Protein AF-A0A812UIZ8-F1 (afdb_monomer)

Radius of gyration: 43.02 Å; Cα contacts (8 Å, |Δi|>4): 1194; chains: 1; bounding box: 115×53×153 Å

Structure (mmCIF, N/CA/C/O backbone):
data_AF-A0A812UIZ8-F1
#
_entry.id   AF-A0A812UIZ8-F1
#
loop_
_atom_site.group_PDB
_atom_site.id
_atom_site.type_symbol
_atom_site.label_atom_id
_atom_site.label_alt_id
_atom_site.label_comp_id
_atom_site.label_asym_id
_atom_site.label_entity_id
_atom_site.label_seq_id
_atom_site.pdbx_PDB_ins_code
_atom_site.Cartn_x
_atom_site.Cartn_y
_atom_site.Cartn_z
_atom_site.occupancy
_atom_site.B_iso_or_equiv
_atom_site.auth_seq_id
_atom_site.auth_comp_id
_atom_site.auth_asym_id
_atom_site.auth_atom_id
_atom_site.pdbx_PDB_model_num
ATOM 1 N N . MET A 1 1 ? -24.749 9.690 27.447 1.00 68.75 1 MET A N 1
ATOM 2 C CA . MET A 1 1 ? -25.033 9.365 28.867 1.00 68.75 1 MET A CA 1
ATOM 3 C C . MET A 1 1 ? -24.767 7.888 29.144 1.00 68.75 1 MET A C 1
ATOM 5 O O . MET A 1 1 ? -25.123 7.047 28.323 1.00 68.75 1 MET A O 1
ATOM 9 N N . ASP A 1 2 ? -24.099 7.581 30.258 1.00 74.12 2 ASP A N 1
ATOM 10 C CA . ASP A 1 2 ? -23.746 6.209 30.655 1.00 74.12 2 ASP A CA 1
ATOM 11 C C . ASP A 1 2 ? -24.973 5.437 31.178 1.00 74.12 2 ASP A C 1
ATOM 13 O O . ASP A 1 2 ? -25.855 6.011 31.816 1.00 74.12 2 ASP A O 1
ATOM 17 N N . GLN A 1 3 ? -25.020 4.134 30.909 1.00 79.31 3 GLN A N 1
ATOM 18 C CA . GLN A 1 3 ? -26.090 3.231 31.319 1.00 79.31 3 GLN A CA 1
ATOM 19 C C . GLN A 1 3 ? -26.224 3.143 32.844 1.00 79.31 3 GLN A C 1
ATOM 21 O O . GLN A 1 3 ? -27.342 3.130 33.352 1.00 79.31 3 GLN A O 1
ATOM 26 N N . ARG A 1 4 ? -25.111 3.196 33.588 1.00 82.69 4 ARG A N 1
ATOM 27 C CA . ARG A 1 4 ? -25.159 3.219 35.058 1.00 82.69 4 ARG A CA 1
ATOM 28 C C . ARG A 1 4 ? -25.933 4.432 35.588 1.00 82.69 4 ARG A C 1
ATOM 30 O O . ARG A 1 4 ? -26.763 4.288 36.477 1.00 82.69 4 ARG A O 1
ATOM 37 N N . LYS A 1 5 ? -25.706 5.616 35.006 1.00 80.88 5 LYS A N 1
ATOM 38 C CA . LYS A 1 5 ? -26.425 6.842 35.393 1.00 80.88 5 LYS A CA 1
ATOM 39 C C . LYS A 1 5 ? -27.923 6.751 35.082 1.00 80.88 5 LYS A C 1
ATOM 41 O O . LYS A 1 5 ? -28.734 7.223 35.870 1.00 80.88 5 LYS A O 1
ATOM 46 N N . LEU A 1 6 ? -28.294 6.134 33.957 1.00 87.31 6 LEU A N 1
ATOM 47 C CA . LEU A 1 6 ? -29.698 5.886 33.610 1.00 87.31 6 LEU A CA 1
ATOM 48 C C . LEU A 1 6 ? -30.380 4.985 34.653 1.00 87.31 6 LEU A C 1
ATOM 50 O O . LEU A 1 6 ? -31.468 5.301 35.130 1.00 87.31 6 LEU A O 1
ATOM 54 N N . GLU A 1 7 ? -29.725 3.890 35.041 1.00 89.25 7 GLU A N 1
ATOM 55 C CA . GLU A 1 7 ? -30.234 2.964 36.060 1.00 89.25 7 GLU A CA 1
ATOM 56 C C . GLU A 1 7 ? -30.408 3.650 37.424 1.00 89.25 7 GLU A C 1
ATOM 58 O O . GLU A 1 7 ? -31.425 3.453 38.093 1.00 89.25 7 GLU A O 1
ATOM 63 N N . GLU A 1 8 ? -29.458 4.503 37.817 1.00 90.00 8 GLU A N 1
ATOM 64 C CA . GLU A 1 8 ? -29.540 5.301 39.044 1.00 90.00 8 GLU A CA 1
ATOM 65 C C . GLU A 1 8 ? -30.740 6.258 39.026 1.00 90.00 8 GLU A C 1
ATOM 67 O O . GLU A 1 8 ? -31.515 6.288 39.981 1.00 90.00 8 GLU A O 1
ATOM 72 N N . VAL A 1 9 ? -30.949 6.992 37.930 1.00 91.62 9 VAL A N 1
ATOM 73 C CA . VAL A 1 9 ? -32.068 7.942 37.793 1.00 91.62 9 VAL A CA 1
ATOM 74 C C . VAL A 1 9 ? -33.413 7.223 37.774 1.00 91.62 9 VAL A C 1
ATOM 76 O O . VAL A 1 9 ? -34.357 7.665 38.426 1.00 91.62 9 VAL A O 1
ATOM 79 N N . HIS A 1 10 ? -33.507 6.082 37.091 1.00 91.88 10 HIS A N 1
ATOM 80 C CA . HIS A 1 10 ? -34.715 5.256 37.101 1.00 91.88 10 HIS A CA 1
ATOM 81 C C . HIS A 1 10 ? -35.035 4.717 38.494 1.00 91.88 10 HIS A C 1
ATOM 83 O O . HIS A 1 10 ? -36.202 4.679 38.889 1.00 91.88 10 HIS A O 1
ATOM 89 N N . LYS A 1 11 ? -34.008 4.337 39.259 1.00 93.81 11 LYS A N 1
ATOM 90 C CA . LYS A 1 11 ? -34.182 3.923 40.649 1.00 93.81 11 LYS A CA 1
ATOM 91 C C . LYS A 1 11 ? -34.686 5.080 41.512 1.00 93.81 11 LYS A C 1
ATOM 93 O O . LYS A 1 11 ? -35.667 4.904 42.225 1.00 93.81 11 LYS A O 1
ATOM 98 N N . VAL A 1 12 ? -34.084 6.266 41.395 1.00 93.44 12 VAL A N 1
ATOM 99 C CA . VAL A 1 12 ? -34.540 7.470 42.114 1.00 93.44 12 VAL A CA 1
ATOM 100 C C . VAL A 1 12 ? -35.984 7.817 41.740 1.00 93.44 12 VAL A C 1
ATOM 102 O O . VAL A 1 12 ? -36.784 8.116 42.621 1.00 93.44 12 VAL A O 1
ATOM 105 N N . HIS A 1 13 ? -36.349 7.717 40.460 1.00 95.69 13 HIS A N 1
ATOM 106 C CA . HIS A 1 13 ? -37.724 7.895 39.993 1.00 95.69 13 HIS A CA 1
ATOM 107 C C . HIS A 1 13 ? -38.703 6.927 40.668 1.00 95.69 13 HIS A C 1
ATOM 109 O O . HIS A 1 13 ? -39.699 7.374 41.241 1.00 95.69 13 HIS A O 1
ATOM 115 N N . ALA A 1 14 ? -38.397 5.627 40.670 1.00 93.88 14 ALA A N 1
ATOM 116 C CA . ALA A 1 14 ? -39.234 4.618 41.315 1.00 93.88 14 ALA A CA 1
ATOM 117 C C . ALA A 1 14 ? -39.352 4.838 42.836 1.00 93.88 14 ALA A C 1
ATOM 119 O O . ALA A 1 14 ? -40.447 4.734 43.394 1.00 93.88 14 ALA A O 1
ATOM 120 N N . ASP A 1 15 ? -38.245 5.187 43.497 1.00 93.94 15 ASP A N 1
ATOM 121 C CA . ASP A 1 15 ? -38.204 5.448 44.937 1.00 93.94 15 ASP A CA 1
ATOM 122 C C . ASP A 1 15 ? -39.035 6.692 45.308 1.00 93.94 15 ASP A C 1
ATOM 124 O O . AS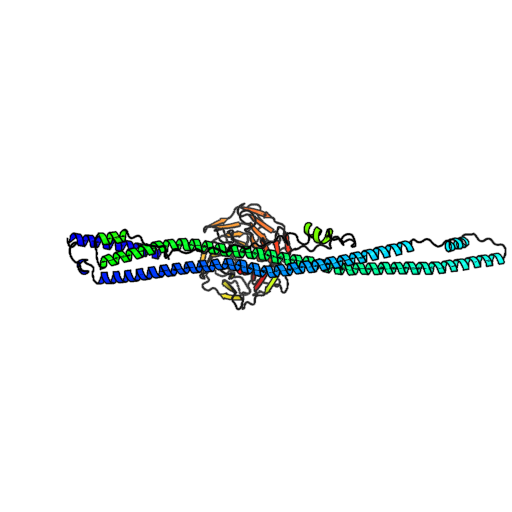P A 1 15 ? -39.784 6.665 46.289 1.00 93.94 15 ASP A O 1
ATOM 128 N N . MET A 1 16 ? -38.965 7.770 44.515 1.00 94.00 16 MET A N 1
ATOM 129 C CA . MET A 1 16 ? -39.765 8.982 44.744 1.00 94.00 16 MET A CA 1
ATOM 130 C C . MET A 1 16 ? -41.259 8.750 44.510 1.00 94.00 16 MET A C 1
ATOM 132 O O . MET A 1 16 ? -42.080 9.223 45.299 1.00 94.00 16 MET A O 1
ATOM 136 N N . GLU A 1 17 ? -41.624 7.991 43.476 1.00 93.75 17 GLU A N 1
ATOM 137 C CA . GLU A 1 17 ? -43.017 7.614 43.233 1.00 93.75 17 GLU A CA 1
ATOM 138 C C . GLU A 1 17 ? -43.579 6.774 44.394 1.00 93.75 17 GLU A C 1
ATOM 140 O O . GLU A 1 17 ? -44.680 7.037 44.893 1.00 93.75 17 GLU A O 1
ATOM 145 N N . ALA A 1 18 ? -42.822 5.772 44.853 1.00 93.44 18 ALA A N 1
ATOM 146 C CA . ALA A 1 18 ? -43.217 4.922 45.972 1.00 93.44 18 ALA A CA 1
ATOM 147 C C . ALA A 1 18 ? -43.374 5.729 47.269 1.00 93.44 18 ALA A C 1
ATOM 149 O O . ALA A 1 18 ? -44.364 5.557 47.986 1.00 93.44 18 ALA A O 1
ATOM 150 N N . LEU A 1 19 ? -42.444 6.650 47.540 1.00 90.38 19 LEU A N 1
ATOM 151 C CA . LEU A 1 19 ? -42.504 7.539 48.698 1.00 90.38 19 LEU A CA 1
ATOM 152 C C . LEU A 1 19 ? -43.742 8.448 48.655 1.00 90.38 19 LEU A C 1
ATOM 154 O O . LEU A 1 19 ? -44.441 8.567 49.664 1.00 90.38 19 LEU A O 1
ATOM 158 N N . ALA A 1 20 ? -44.048 9.049 47.499 1.00 88.25 20 ALA A N 1
ATOM 159 C CA . ALA A 1 20 ? -45.230 9.893 47.317 1.00 88.25 20 ALA A CA 1
ATOM 160 C C . ALA A 1 20 ? -46.530 9.126 47.599 1.00 88.25 20 ALA A C 1
ATOM 162 O O . ALA A 1 20 ? -47.374 9.597 48.363 1.00 88.25 20 ALA A O 1
ATOM 163 N N . LYS A 1 21 ? -46.661 7.907 47.063 1.00 90.62 21 LYS A N 1
ATOM 164 C CA . LYS A 1 21 ? -47.808 7.023 47.325 1.00 90.62 21 LYS A CA 1
ATOM 165 C C . LYS A 1 21 ? -47.918 6.627 48.794 1.00 90.62 21 LYS A C 1
ATOM 167 O O . LYS A 1 21 ? -49.003 6.697 49.366 1.00 90.62 21 LYS A O 1
ATOM 172 N N . GLN A 1 22 ? -46.809 6.226 49.416 1.00 90.50 22 GLN A N 1
ATOM 173 C CA . GLN A 1 22 ? -46.802 5.829 50.823 1.00 90.50 22 GLN A CA 1
ATOM 174 C C . GLN A 1 22 ? -47.273 6.980 51.719 1.00 90.50 22 GLN A C 1
ATOM 176 O O . GLN A 1 22 ? -48.135 6.789 52.578 1.00 90.50 22 GLN A O 1
ATOM 181 N N . LYS A 1 23 ? -46.731 8.185 51.507 1.00 86.81 23 LYS A N 1
ATOM 182 C CA . LYS A 1 23 ? -47.084 9.361 52.307 1.00 86.81 23 LYS A CA 1
ATOM 183 C C . LYS A 1 23 ? -48.525 9.803 52.102 1.00 86.81 23 LYS A C 1
ATOM 185 O O . LYS A 1 23 ? -49.172 10.218 53.062 1.00 86.81 23 LYS A O 1
ATOM 190 N N . LEU A 1 24 ? -49.053 9.636 50.895 1.00 85.19 24 LEU A N 1
ATOM 191 C CA . LEU A 1 24 ? -50.458 9.884 50.617 1.00 85.19 24 LEU A CA 1
ATOM 192 C C . LEU A 1 24 ? -51.382 8.938 51.406 1.00 85.19 24 LEU A C 1
ATOM 194 O O . LEU A 1 24 ? -52.308 9.405 52.064 1.00 85.19 24 LEU A O 1
ATOM 198 N N . VAL A 1 25 ? -51.080 7.635 51.443 1.00 86.62 25 VAL A N 1
ATOM 199 C CA . VAL A 1 25 ? -51.842 6.656 52.246 1.00 86.62 25 VAL A CA 1
ATOM 200 C C . VAL A 1 25 ? -51.757 6.968 53.746 1.00 86.62 25 VAL A C 1
ATOM 202 O O . VAL A 1 25 ? -52.754 6.870 54.465 1.00 86.62 25 VAL A O 1
ATOM 205 N N . GLU A 1 26 ? -50.583 7.382 54.240 1.00 83.69 26 GLU A N 1
ATOM 206 C CA . GLU A 1 26 ? -50.413 7.813 55.635 1.00 83.69 26 GLU A CA 1
ATOM 207 C C . GLU A 1 26 ? -51.317 9.012 55.975 1.00 83.69 26 GLU A C 1
ATOM 209 O O . GLU A 1 26 ? -51.926 9.023 57.048 1.00 83.69 26 GLU A O 1
ATOM 214 N N . LEU A 1 27 ? -51.460 9.986 55.071 1.00 77.81 27 LEU A N 1
ATOM 215 C CA . LEU A 1 27 ? -52.354 11.137 55.246 1.00 77.81 27 LEU A CA 1
ATOM 216 C C . LEU A 1 27 ? -53.835 10.749 55.236 1.00 77.81 27 LEU A C 1
ATOM 218 O O . LEU A 1 27 ? -54.600 11.202 56.093 1.00 77.81 27 LEU A O 1
ATOM 222 N N . GLU A 1 28 ? -54.235 9.886 54.303 1.00 78.31 28 GLU A N 1
ATOM 223 C CA . GLU A 1 28 ? -55.606 9.379 54.204 1.00 78.31 28 GLU A CA 1
ATOM 224 C C . GLU A 1 28 ? -56.004 8.590 55.458 1.00 78.31 28 GLU A C 1
ATOM 226 O O . GLU A 1 28 ? -57.090 8.794 56.002 1.00 78.31 28 GLU A O 1
ATOM 231 N N . SER A 1 29 ? -55.094 7.768 55.997 1.00 79.88 29 SER A N 1
ATOM 232 C CA . SER A 1 29 ? -55.316 6.996 57.230 1.00 79.88 29 SER A CA 1
ATOM 233 C C . SER A 1 29 ? -55.545 7.867 58.474 1.00 79.88 29 SER A C 1
ATOM 235 O O . SER A 1 29 ? -56.200 7.438 59.425 1.00 79.88 29 SER A O 1
ATOM 237 N N . ARG A 1 30 ? -55.043 9.109 58.460 1.00 77.25 30 ARG A N 1
ATOM 238 C CA . ARG A 1 30 ? -55.230 10.106 59.528 1.00 77.25 30 ARG A CA 1
ATOM 239 C C . ARG A 1 30 ? -56.477 10.971 59.321 1.00 77.25 30 ARG A C 1
ATOM 241 O O . ARG A 1 30 ? -56.766 11.813 60.166 1.00 77.25 30 ARG A O 1
ATOM 248 N N . ASN A 1 31 ? -57.225 10.754 58.234 1.00 67.81 31 ASN A N 1
ATOM 249 C CA . ASN A 1 31 ? -58.427 11.506 57.861 1.00 67.81 31 ASN A CA 1
ATOM 250 C C . ASN A 1 31 ? -58.170 13.022 57.685 1.00 67.81 31 ASN A C 1
ATOM 252 O O . ASN A 1 31 ? -59.045 13.853 57.929 1.00 67.81 31 ASN A O 1
ATOM 256 N N . LEU A 1 32 ? -56.943 13.381 57.287 1.00 63.69 32 LEU A N 1
ATOM 257 C CA . LEU A 1 32 ? -56.459 14.763 57.166 1.00 63.69 32 LEU A CA 1
ATOM 258 C C . LEU A 1 32 ? -56.596 15.340 55.748 1.00 63.69 32 LEU A C 1
ATOM 260 O O . LEU A 1 32 ? -56.246 16.493 55.516 1.00 63.69 32 LEU A O 1
ATOM 264 N N . SER A 1 33 ? -57.147 14.572 54.808 1.00 54.84 33 SER A N 1
ATOM 265 C CA . SER A 1 33 ? -57.220 14.887 53.373 1.00 54.84 33 SER A CA 1
ATOM 266 C C . SER A 1 33 ? -58.013 16.154 53.003 1.00 54.84 33 SER A C 1
ATOM 268 O O . SER A 1 33 ? -57.924 16.598 51.864 1.00 54.84 33 SER A O 1
ATOM 270 N N . ASN A 1 34 ? -58.750 16.760 53.945 1.00 54.25 34 ASN A N 1
ATOM 271 C CA . ASN A 1 34 ? -59.597 17.945 53.730 1.00 54.25 34 ASN A CA 1
ATOM 272 C C . ASN A 1 34 ? -59.145 19.207 54.506 1.00 54.25 34 ASN A C 1
ATOM 274 O O . ASN A 1 34 ? -59.916 20.161 54.615 1.00 54.25 34 ASN A O 1
ATOM 278 N N . TYR A 1 35 ? -57.932 19.226 55.073 1.00 58.91 35 TYR A N 1
ATOM 279 C CA . TYR A 1 35 ? -57.389 20.366 55.832 1.00 58.91 35 TYR A CA 1
ATOM 280 C C . TYR A 1 35 ? -56.291 21.117 55.052 1.00 58.91 35 TYR A C 1
ATOM 282 O O . TYR A 1 35 ? -55.679 20.565 54.144 1.00 58.91 35 TYR A O 1
ATOM 290 N N . ASN A 1 36 ? -56.029 22.384 55.403 1.00 60.31 36 ASN A N 1
ATOM 291 C CA . ASN A 1 36 ? -54.861 23.126 54.904 1.00 60.31 36 ASN A CA 1
ATOM 292 C C . ASN A 1 36 ? -53.604 22.572 55.588 1.00 60.31 36 ASN A C 1
ATOM 294 O O . ASN A 1 36 ? -53.281 22.975 56.705 1.00 60.31 36 ASN A O 1
ATOM 298 N N . LEU A 1 37 ? -52.952 21.614 54.932 1.00 64.75 37 LEU A N 1
ATOM 299 C CA . LEU A 1 37 ? -51.797 20.894 55.460 1.00 64.75 37 LEU A CA 1
ATOM 300 C C . LEU A 1 37 ? -50.503 21.682 55.222 1.00 64.75 37 LEU A C 1
ATOM 302 O O . LEU A 1 37 ? -50.284 22.264 54.160 1.00 64.75 37 LEU A O 1
ATOM 306 N N . THR A 1 38 ? -49.642 21.687 56.229 1.00 64.19 38 THR A N 1
ATOM 307 C CA . THR A 1 38 ? -48.277 22.217 56.196 1.00 64.19 38 THR A CA 1
ATOM 308 C C . THR A 1 38 ? -47.266 21.084 55.985 1.00 64.19 38 THR A C 1
ATOM 310 O O . THR A 1 38 ? -47.603 19.907 56.095 1.00 64.19 38 THR A O 1
ATOM 313 N N . GLN A 1 39 ? -45.996 21.406 55.708 1.00 61.53 39 GLN A N 1
ATOM 314 C CA . GLN A 1 39 ? -44.940 20.389 55.541 1.00 61.53 39 GLN A CA 1
ATOM 315 C C . GLN A 1 39 ? -44.777 19.459 56.758 1.00 61.53 39 GLN A C 1
ATOM 317 O O . GLN A 1 39 ? -44.401 18.298 56.587 1.00 61.53 39 GLN A O 1
ATOM 322 N N . GLU A 1 40 ? -45.098 19.932 57.967 1.00 61.88 40 GLU A N 1
ATOM 323 C CA . GLU A 1 40 ? -45.097 19.109 59.184 1.00 61.88 40 GLU A CA 1
ATOM 324 C C . GLU A 1 40 ? -46.228 18.065 59.180 1.00 61.88 40 GLU A C 1
ATOM 326 O O . GLU A 1 40 ? -46.032 16.939 59.645 1.00 61.88 40 GLU A O 1
ATOM 331 N N . ASP A 1 41 ? -47.379 18.382 58.577 1.00 63.25 41 ASP A N 1
ATOM 332 C CA . ASP A 1 41 ? -48.543 17.489 58.513 1.00 63.25 41 ASP A CA 1
ATOM 333 C C . ASP A 1 41 ? -48.316 16.289 57.577 1.00 63.25 41 ASP A C 1
ATOM 335 O O . ASP A 1 41 ? -48.848 15.200 57.812 1.00 63.25 41 ASP A O 1
ATOM 339 N N . PHE A 1 42 ? -47.453 16.448 56.566 1.00 66.19 42 PHE A N 1
ATOM 340 C CA . PHE A 1 42 ? -47.014 15.372 55.665 1.00 66.19 42 PHE A CA 1
ATOM 341 C C . PHE A 1 42 ? -46.030 14.389 56.325 1.00 66.19 42 PHE A C 1
ATOM 343 O O . PHE A 1 42 ? -45.661 13.374 55.730 1.00 66.19 42 PHE A O 1
ATOM 350 N N . GLY A 1 43 ? -45.597 14.654 57.565 1.00 66.62 43 GLY A N 1
ATOM 351 C CA . GLY A 1 43 ? -44.696 13.777 58.311 1.00 66.62 43 GLY A CA 1
ATOM 352 C C . GLY A 1 43 ? -43.303 13.655 57.686 1.00 66.62 43 GLY A C 1
ATOM 353 O O . GLY A 1 43 ? -42.668 12.604 57.817 1.00 66.62 43 GLY A O 1
ATOM 354 N N . LEU A 1 44 ? -42.849 14.697 56.981 1.00 77.94 44 LEU A N 1
ATOM 355 C CA . LEU A 1 44 ? -41.490 14.816 56.455 1.00 77.94 44 LEU A CA 1
ATOM 356 C C . LEU A 1 44 ? -40.623 15.540 57.490 1.00 77.94 44 LEU A C 1
ATOM 358 O O . LEU A 1 44 ? -40.942 16.644 57.918 1.00 77.94 44 LEU A O 1
ATOM 362 N N . SER A 1 45 ? -39.516 14.925 57.910 1.00 82.31 45 SER A N 1
ATOM 363 C CA . SER A 1 45 ? -38.572 15.589 58.816 1.00 82.31 45 SER A CA 1
ATOM 364 C C . SER A 1 45 ? -37.794 16.689 58.086 1.00 82.31 45 SER A C 1
ATOM 366 O O . SER A 1 45 ? -37.580 16.593 56.877 1.00 82.31 45 SER A O 1
ATOM 368 N N . ASN A 1 46 ? -37.267 17.679 58.818 1.00 80.88 46 ASN A N 1
ATOM 369 C CA . ASN A 1 46 ? -36.349 18.680 58.249 1.00 80.88 46 ASN A CA 1
ATOM 370 C C . ASN A 1 46 ? -35.177 18.028 57.497 1.00 80.88 46 ASN A C 1
ATOM 372 O O . ASN A 1 46 ? -34.799 18.483 56.424 1.00 80.88 46 ASN A O 1
ATOM 376 N N . THR A 1 47 ? -34.654 16.911 58.012 1.00 84.25 47 THR A N 1
ATOM 377 C CA . THR A 1 47 ? -33.618 16.118 57.337 1.00 8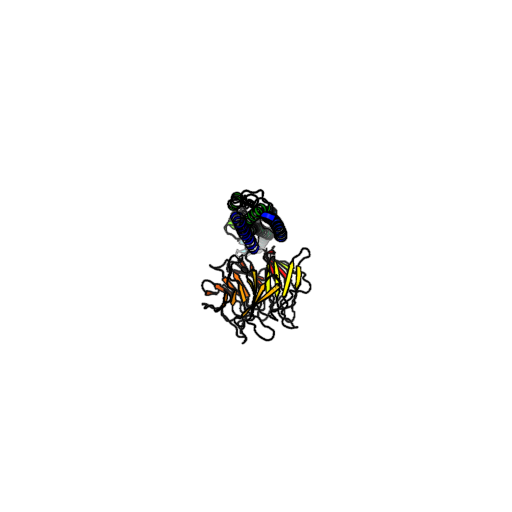4.25 47 THR A CA 1
ATOM 378 C C . THR A 1 47 ? -34.095 15.564 55.993 1.00 84.25 47 THR A C 1
ATOM 380 O O . THR A 1 47 ? -33.342 15.582 55.026 1.00 84.25 47 THR A O 1
ATOM 383 N N . THR A 1 48 ? -35.346 15.104 55.909 1.00 84.88 48 THR A N 1
ATOM 384 C CA . THR A 1 48 ? -35.934 14.595 54.659 1.00 84.88 48 THR A CA 1
ATOM 385 C C . THR A 1 48 ? -36.105 15.717 53.640 1.00 84.88 48 THR A C 1
ATOM 387 O O . THR A 1 48 ? -35.760 15.538 52.479 1.00 84.88 48 THR A O 1
ATOM 390 N N . LEU A 1 49 ? -36.572 16.893 54.072 1.00 84.69 49 LEU A N 1
ATOM 391 C CA . LEU A 1 49 ? -36.724 18.060 53.198 1.00 84.69 49 LEU A CA 1
ATOM 392 C C . LEU A 1 49 ? -35.381 18.505 52.601 1.00 84.69 49 LEU A C 1
ATOM 394 O O . LEU A 1 49 ? -35.302 18.728 51.397 1.00 84.69 49 LEU A O 1
ATOM 398 N N . THR A 1 50 ? -34.314 18.539 53.406 1.00 87.94 50 THR A N 1
ATOM 399 C CA . THR A 1 50 ? -32.958 18.842 52.915 1.00 87.94 50 THR A CA 1
ATOM 400 C C . THR A 1 50 ? -32.460 17.806 51.905 1.00 87.94 50 THR A C 1
ATOM 402 O O . THR A 1 50 ? -31.846 18.174 50.908 1.00 87.94 50 THR A O 1
ATOM 405 N N . LEU A 1 51 ? -32.732 16.515 52.122 1.00 89.38 51 LEU A N 1
ATOM 406 C CA . LEU A 1 51 ? -32.365 15.471 51.159 1.00 89.38 51 LEU A CA 1
ATOM 407 C C . LEU A 1 51 ? -33.122 15.626 49.834 1.00 89.38 51 LEU A C 1
ATOM 409 O O . LEU A 1 51 ? -32.520 15.486 48.775 1.00 89.38 51 LEU A O 1
ATOM 413 N N . LEU A 1 52 ? -34.412 15.962 49.878 1.00 90.56 52 LEU A N 1
ATOM 414 C CA . LEU A 1 52 ? -35.208 16.223 48.677 1.00 90.56 52 LEU A CA 1
ATOM 415 C C . LEU A 1 52 ? -34.689 17.437 47.884 1.00 90.56 52 LEU A C 1
ATOM 417 O O . LEU A 1 52 ? -34.687 17.398 46.657 1.00 90.56 52 LEU A O 1
ATOM 421 N N . ASP A 1 53 ? -34.207 18.483 48.562 1.00 91.31 53 ASP A N 1
ATOM 422 C CA . ASP A 1 53 ? -33.572 19.643 47.913 1.00 91.31 53 ASP A CA 1
ATOM 423 C C . ASP A 1 53 ? -32.259 19.290 47.207 1.00 91.31 53 ASP A C 1
ATOM 425 O O . ASP A 1 53 ? -31.985 19.785 46.110 1.00 91.31 53 ASP A O 1
ATOM 429 N N . ILE A 1 54 ? -31.465 18.397 47.803 1.00 93.00 54 ILE A N 1
ATOM 430 C CA . ILE A 1 54 ? -30.261 17.861 47.159 1.00 93.00 54 ILE A CA 1
ATOM 431 C C . ILE A 1 54 ? -30.653 17.096 45.893 1.00 93.00 54 ILE A C 1
ATOM 433 O O . ILE A 1 54 ? -30.080 17.344 44.838 1.00 93.00 54 ILE A O 1
ATOM 437 N N . VAL A 1 55 ? -31.668 16.226 45.963 1.00 93.88 55 VAL A N 1
ATOM 438 C CA . VAL A 1 55 ? -32.121 15.462 44.788 1.00 93.88 55 VAL A CA 1
ATOM 439 C C . VAL A 1 55 ? -32.640 16.385 43.682 1.00 93.88 55 VAL A C 1
ATOM 441 O O . VAL A 1 55 ? -32.295 16.162 42.528 1.00 93.88 55 VAL A O 1
ATOM 444 N N . LEU A 1 56 ? -33.404 17.438 43.999 1.00 94.00 56 LEU A N 1
ATOM 445 C CA . LEU A 1 56 ? -33.824 18.437 43.001 1.00 94.00 56 LEU A CA 1
ATOM 446 C C . LEU A 1 56 ? -32.624 19.087 42.305 1.00 94.00 56 LEU A C 1
ATOM 448 O O . LEU A 1 56 ? -32.582 19.136 41.080 1.00 94.00 56 LEU A O 1
ATOM 452 N N . THR A 1 57 ? -31.631 19.518 43.086 1.00 94.75 57 THR A N 1
ATOM 453 C CA . THR A 1 57 ? -30.407 20.138 42.554 1.00 94.75 57 THR A CA 1
ATOM 454 C C . THR A 1 57 ? -29.648 19.178 41.632 1.00 94.75 57 THR A C 1
ATOM 456 O O . THR A 1 57 ? -29.164 19.577 40.573 1.00 94.75 57 THR A O 1
ATOM 459 N N . GLU A 1 58 ? -29.573 17.897 42.000 1.00 94.06 58 GLU A N 1
ATOM 460 C CA . GLU A 1 58 ? -28.954 16.862 41.167 1.00 94.06 58 GLU A CA 1
ATOM 461 C C . GLU A 1 58 ? -29.758 16.576 39.890 1.00 94.06 58 GLU A C 1
ATOM 463 O O . GLU A 1 58 ? -29.161 16.371 38.833 1.00 94.06 58 GLU A O 1
ATOM 468 N N . MET A 1 59 ? -31.096 16.608 39.936 1.00 95.56 59 MET A N 1
ATOM 469 C CA . MET A 1 59 ? -31.923 16.463 38.731 1.00 95.56 59 MET A CA 1
ATOM 470 C C . MET A 1 59 ? -31.745 17.650 37.773 1.00 95.56 59 MET A C 1
ATOM 472 O O . MET A 1 59 ? -31.579 17.434 36.575 1.00 95.56 59 MET A O 1
ATOM 476 N N . ASP A 1 60 ? -31.698 18.887 38.274 1.00 94.31 60 ASP A N 1
ATOM 477 C CA . ASP A 1 60 ? -31.435 20.075 37.446 1.00 94.31 60 ASP A CA 1
ATOM 478 C C . ASP A 1 60 ? -30.029 20.030 36.813 1.00 94.31 60 ASP A C 1
ATOM 480 O O . ASP A 1 60 ? -29.836 20.345 35.630 1.00 94.31 60 ASP A O 1
ATOM 484 N N . SER A 1 61 ? -29.036 19.574 37.585 1.00 94.31 61 SER A N 1
ATOM 485 C CA . SER A 1 61 ? -27.675 19.311 37.101 1.00 94.31 61 SER A CA 1
ATOM 486 C C . SER A 1 61 ? -27.661 18.244 36.003 1.00 94.31 61 SER A C 1
ATOM 488 O O . SER A 1 61 ? -27.000 18.411 34.974 1.00 94.31 61 SER A O 1
ATOM 490 N N . LEU A 1 62 ? -28.423 17.162 36.175 1.00 93.62 62 LEU A N 1
ATOM 491 C CA . LEU A 1 62 ? -28.557 16.103 35.181 1.00 93.62 62 LEU A CA 1
ATOM 492 C C . LEU A 1 62 ? -29.200 16.609 33.885 1.00 93.62 62 LEU A C 1
ATOM 494 O O . LEU A 1 62 ? -28.669 16.331 32.812 1.00 93.62 62 LEU A O 1
ATOM 498 N N . LEU A 1 63 ? -30.294 17.374 33.960 1.00 94.69 63 LEU A N 1
ATOM 499 C CA . LEU A 1 63 ? -30.942 17.966 32.782 1.00 94.69 63 LEU A CA 1
ATOM 500 C C . LEU A 1 63 ? -29.973 18.882 32.015 1.00 94.69 63 LEU A C 1
ATOM 502 O O . LEU A 1 63 ? -29.889 18.818 30.787 1.00 94.69 63 LEU A O 1
ATOM 506 N N . SER A 1 64 ? -29.160 19.658 32.736 1.00 93.88 64 SER A N 1
ATOM 507 C CA . SER A 1 64 ? -28.108 20.492 32.140 1.00 93.88 64 SER A CA 1
ATOM 508 C C . SER A 1 64 ? -27.027 19.655 31.439 1.00 93.88 64 SER A C 1
ATOM 510 O O . SER A 1 64 ? -26.599 19.989 30.333 1.00 93.88 64 SER A O 1
ATOM 512 N N . GLN A 1 65 ? -26.607 18.535 32.041 1.00 92.81 65 GLN A N 1
ATOM 513 C CA . GLN A 1 65 ? -25.655 17.592 31.434 1.00 92.81 65 GLN A CA 1
ATOM 514 C C . GLN A 1 65 ? -26.228 16.898 30.189 1.00 92.81 65 GLN A C 1
ATOM 516 O O . GLN A 1 65 ? -25.489 16.662 29.232 1.00 92.81 65 GLN A O 1
ATOM 521 N N . ILE A 1 66 ? -27.525 16.574 30.183 1.00 93.50 66 ILE A N 1
ATOM 522 C CA . ILE A 1 66 ? -28.219 16.002 29.019 1.00 93.50 66 ILE A CA 1
ATOM 523 C C . ILE A 1 66 ? -28.158 16.976 27.847 1.00 93.50 66 ILE A C 1
ATOM 525 O O . ILE A 1 66 ? -27.730 16.577 26.765 1.00 93.50 66 ILE A O 1
ATOM 529 N N . ASN A 1 67 ? -28.502 18.244 28.084 1.00 93.31 67 ASN A N 1
ATOM 530 C CA . ASN A 1 67 ? -28.471 19.279 27.056 1.00 93.31 67 ASN A CA 1
ATOM 531 C C . ASN A 1 67 ? -27.051 19.509 26.513 1.00 93.31 67 ASN A C 1
ATOM 533 O O . ASN A 1 67 ? -26.842 19.540 25.306 1.00 93.31 67 ASN A O 1
ATOM 537 N N . ALA A 1 68 ? -26.050 19.587 27.396 1.00 92.38 68 ALA A N 1
ATOM 538 C CA . ALA A 1 68 ? -24.652 19.720 26.983 1.00 92.38 68 ALA A CA 1
ATOM 539 C C . ALA A 1 68 ? -24.171 18.522 26.143 1.00 92.38 68 ALA A C 1
ATOM 541 O O . ALA A 1 68 ? -23.453 18.700 25.164 1.00 92.38 68 ALA A O 1
ATOM 542 N N . SER A 1 69 ? -24.581 17.301 26.504 1.00 91.94 69 SER A N 1
ATOM 543 C CA . SER A 1 69 ? -24.261 16.099 25.727 1.00 91.94 69 SER A CA 1
ATOM 544 C C . SER A 1 69 ? -24.982 16.052 24.381 1.00 91.94 69 SER A C 1
ATOM 546 O O . SER A 1 69 ? -24.416 15.504 23.446 1.00 91.94 69 SER A O 1
ATOM 548 N N . HIS A 1 70 ? -26.208 16.566 24.283 1.00 92.69 70 HIS A N 1
ATOM 549 C CA . HIS A 1 70 ? -26.940 16.674 23.019 1.00 92.69 70 HIS A CA 1
ATOM 550 C C . HIS A 1 70 ? -26.243 17.658 22.062 1.00 92.69 70 HIS A C 1
ATOM 552 O O . HIS A 1 70 ? -25.906 17.269 20.948 1.00 92.69 70 HIS A O 1
ATOM 558 N N . LEU A 1 71 ? -25.891 18.860 22.535 1.00 92.75 71 LEU A N 1
ATOM 559 C CA . LEU A 1 71 ? -25.160 19.856 21.736 1.00 92.75 71 LEU A CA 1
ATOM 560 C C . LEU A 1 71 ? -23.785 19.354 21.265 1.00 92.75 71 LEU A C 1
ATOM 562 O O . LEU A 1 71 ? -23.340 19.677 20.166 1.00 92.75 71 LEU A O 1
ATOM 566 N N . ALA A 1 72 ? -23.100 18.559 22.093 1.00 92.12 72 ALA A N 1
ATOM 567 C CA . ALA A 1 72 ? -21.827 17.952 21.713 1.00 92.12 72 ALA A CA 1
ATOM 568 C C . ALA A 1 72 ? -21.985 16.951 20.555 1.00 92.12 72 ALA A C 1
ATOM 570 O O . ALA A 1 72 ? -21.162 16.946 19.642 1.00 92.12 72 ALA A O 1
ATOM 571 N N . ASP A 1 73 ? -23.044 16.137 20.572 1.00 93.00 73 ASP A N 1
ATOM 572 C CA . ASP A 1 73 ? -23.340 15.183 19.499 1.00 93.00 73 ASP A CA 1
ATOM 573 C C . ASP A 1 73 ? -23.658 15.914 18.177 1.00 93.00 73 ASP A C 1
ATOM 575 O O . ASP A 1 73 ? -23.143 15.526 17.127 1.00 93.00 73 ASP A O 1
ATOM 579 N N . GLU A 1 74 ? -24.424 17.011 18.223 1.00 92.94 74 GLU A N 1
ATOM 580 C CA . GLU A 1 74 ? -24.701 17.855 17.047 1.00 92.94 74 GLU A CA 1
ATOM 581 C C . GLU A 1 74 ? -23.430 18.476 16.462 1.00 92.94 74 GLU A C 1
ATOM 583 O O . GLU A 1 74 ? -23.206 18.438 15.251 1.00 92.94 74 GLU A O 1
ATOM 588 N N . GLN A 1 75 ? -22.556 19.012 17.318 1.00 92.31 75 GLN A N 1
ATOM 589 C CA . GLN A 1 75 ? -21.299 19.612 16.876 1.00 92.31 75 GLN A CA 1
ATOM 590 C C . GLN A 1 75 ? -20.375 18.581 16.209 1.00 92.31 75 GLN A C 1
ATOM 592 O O . GLN A 1 75 ? -19.715 18.899 15.218 1.00 92.31 75 GLN A O 1
ATOM 597 N N . LEU A 1 76 ? -20.337 17.348 16.724 1.00 92.56 76 LEU A N 1
ATOM 598 C CA . LEU A 1 76 ? -19.567 16.257 16.122 1.00 92.56 76 LEU A CA 1
ATOM 599 C C . LEU A 1 76 ? -20.119 15.861 14.747 1.00 92.56 76 LEU A C 1
ATOM 601 O O . LEU A 1 76 ? -19.341 15.690 13.808 1.00 92.56 76 LEU A O 1
ATOM 605 N N . LEU A 1 77 ? -21.444 15.760 14.604 1.00 93.50 77 LEU A N 1
ATOM 606 C CA . LEU A 1 77 ? -22.074 15.467 13.314 1.00 93.50 77 LEU A CA 1
ATOM 607 C C . LEU A 1 77 ? -21.803 16.562 12.282 1.00 93.50 77 LEU A C 1
ATOM 609 O O . LEU A 1 77 ? -21.494 16.240 11.137 1.00 93.50 77 LEU A O 1
ATOM 613 N N . LEU A 1 78 ? -21.881 17.836 12.679 1.00 93.06 78 LEU A N 1
ATOM 614 C CA . LEU A 1 78 ? -21.564 18.968 11.804 1.00 93.06 78 LEU A CA 1
ATOM 615 C C . LEU A 1 78 ? -20.112 18.916 11.316 1.00 93.06 78 LEU A C 1
ATOM 617 O O . LEU A 1 78 ? -19.872 19.040 10.116 1.00 93.06 78 LEU A O 1
ATOM 621 N N . ALA A 1 79 ? -19.159 18.658 12.215 1.00 90.50 79 ALA A N 1
ATOM 622 C CA . ALA A 1 79 ? -17.745 18.548 11.858 1.00 90.50 79 ALA A CA 1
ATOM 623 C C . ALA A 1 79 ? -17.473 17.393 10.874 1.00 90.50 79 ALA A C 1
ATOM 625 O O . ALA A 1 79 ? -16.699 17.545 9.931 1.00 90.50 79 ALA A O 1
ATOM 626 N N . LEU A 1 80 ? -18.134 16.243 11.045 1.00 91.75 80 LEU A N 1
ATOM 627 C CA . LEU A 1 80 ? -18.023 15.141 10.084 1.00 91.75 80 LEU A CA 1
ATOM 628 C C . LEU A 1 80 ? -18.711 15.461 8.748 1.00 91.75 80 LEU A C 1
ATOM 630 O O . LEU A 1 80 ? -18.196 15.086 7.695 1.00 91.75 80 LEU A O 1
ATOM 634 N N . ALA A 1 81 ? -19.830 16.194 8.768 1.00 93.94 81 ALA A N 1
ATOM 635 C CA . ALA A 1 81 ? -20.491 16.679 7.556 1.00 93.94 81 ALA A CA 1
ATOM 636 C C . ALA A 1 81 ? -19.565 17.587 6.720 1.00 93.94 81 ALA A C 1
ATOM 638 O O . ALA A 1 81 ? -19.522 17.465 5.493 1.00 93.94 81 ALA A O 1
ATOM 639 N N . GLU A 1 82 ? -18.781 18.451 7.373 1.00 94.75 82 GLU A N 1
ATOM 640 C CA . GLU A 1 82 ? -17.757 19.283 6.724 1.00 94.75 82 GLU A CA 1
ATOM 641 C C . GLU A 1 82 ? -16.645 18.443 6.071 1.00 94.75 82 GLU A C 1
ATOM 643 O O . GLU A 1 82 ? -16.138 18.814 5.011 1.00 94.75 82 GLU A O 1
ATOM 648 N N . GLY A 1 83 ? -16.330 17.264 6.619 1.00 93.75 83 GLY A N 1
ATOM 649 C CA . GLY A 1 83 ? -15.372 16.321 6.028 1.00 93.75 83 GLY A CA 1
ATOM 650 C C . GLY A 1 83 ? -15.728 15.905 4.595 1.00 93.75 83 GLY A C 1
ATOM 651 O O . GLY A 1 83 ? -14.855 15.842 3.731 1.00 93.75 83 GLY A O 1
ATOM 652 N N . PHE A 1 84 ? -17.016 15.716 4.287 1.00 96.25 84 PHE A N 1
ATOM 653 C CA . PHE A 1 84 ? -17.461 15.404 2.922 1.00 96.25 84 PHE A CA 1
ATOM 654 C C . PHE A 1 84 ? -17.234 16.566 1.943 1.00 96.25 84 PHE A C 1
ATOM 656 O O . PHE A 1 84 ? -16.938 16.347 0.765 1.00 96.25 84 PHE A O 1
ATOM 663 N N . VAL A 1 85 ? -17.371 17.809 2.419 1.00 96.94 85 VAL A N 1
ATOM 664 C CA . VAL A 1 85 ? -17.066 19.017 1.636 1.00 96.94 85 VAL A CA 1
ATOM 665 C C . VAL A 1 85 ? -15.561 19.121 1.397 1.00 96.94 85 VAL A C 1
ATOM 667 O O . VAL A 1 85 ? -15.139 19.470 0.290 1.00 96.94 85 VAL A O 1
ATOM 670 N N . GLN A 1 86 ? -14.752 18.766 2.397 1.00 95.88 86 GLN A N 1
ATOM 671 C CA . GLN A 1 86 ? -13.300 18.757 2.269 1.00 95.88 86 GLN A CA 1
ATOM 672 C C . GLN A 1 86 ? -12.829 17.747 1.216 1.00 95.88 86 GLN A C 1
ATOM 674 O O . GLN A 1 86 ? -12.055 18.131 0.346 1.00 95.88 86 GLN A O 1
ATOM 679 N N . CYS A 1 87 ? -13.375 16.524 1.190 1.00 95.69 87 CYS A N 1
ATOM 680 C CA . CYS A 1 87 ? -13.032 15.542 0.150 1.00 95.69 87 CYS A CA 1
ATOM 681 C C . CYS A 1 87 ? -13.263 16.090 -1.274 1.00 95.69 87 CYS A C 1
ATOM 683 O O . CYS A 1 87 ? -12.414 15.937 -2.151 1.00 95.69 87 CYS A O 1
ATOM 685 N N . ASN A 1 88 ? -14.392 16.774 -1.503 1.00 96.81 88 ASN A N 1
ATOM 686 C CA . ASN A 1 88 ? -14.685 17.418 -2.791 1.00 96.81 88 ASN A CA 1
ATOM 687 C C . ASN A 1 88 ? -13.705 18.570 -3.098 1.00 96.81 88 ASN A C 1
ATOM 689 O O . ASN A 1 88 ? -13.289 18.757 -4.240 1.00 96.81 88 ASN A O 1
ATOM 693 N N . THR A 1 89 ? -13.324 19.343 -2.082 1.00 96.19 89 THR A N 1
ATOM 694 C CA . THR A 1 89 ? -12.364 20.450 -2.223 1.00 96.19 89 THR A CA 1
ATOM 695 C C . THR A 1 89 ? -10.970 19.935 -2.587 1.00 96.19 89 THR A C 1
ATOM 697 O O . THR A 1 89 ? -10.326 20.482 -3.483 1.00 96.19 89 THR A O 1
ATOM 700 N N . ASP A 1 90 ? -10.532 18.848 -1.952 1.00 92.69 90 ASP A N 1
ATOM 701 C CA . ASP A 1 90 ? -9.239 18.214 -2.215 1.00 92.69 90 ASP A CA 1
ATOM 702 C C . ASP A 1 90 ? -9.188 17.614 -3.623 1.00 92.69 90 ASP A C 1
ATOM 704 O O . ASP A 1 90 ? -8.188 17.770 -4.325 1.00 92.69 90 ASP A O 1
ATOM 708 N N . LEU A 1 91 ? -10.283 16.992 -4.081 1.00 94.88 91 LEU A N 1
ATOM 709 C CA . LEU A 1 91 ? -10.398 16.530 -5.465 1.00 94.88 91 LEU A CA 1
ATOM 710 C C . LEU A 1 91 ? -10.212 17.691 -6.451 1.00 94.88 91 LEU A C 1
ATOM 712 O O .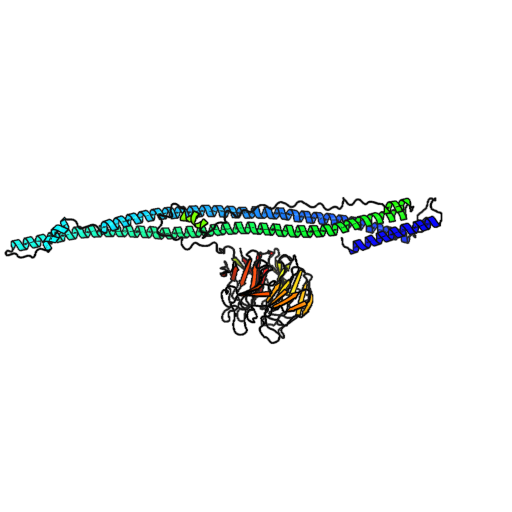 LEU A 1 91 ? -9.403 17.585 -7.373 1.00 94.88 91 LEU A O 1
ATOM 716 N N . ALA A 1 92 ? -10.922 18.804 -6.246 1.00 93.75 92 ALA A N 1
ATOM 717 C CA . ALA A 1 92 ? -10.826 19.968 -7.122 1.00 93.75 92 ALA A CA 1
ATOM 718 C C . ALA A 1 92 ? -9.397 20.536 -7.175 1.00 93.75 92 ALA A C 1
ATOM 720 O O . ALA A 1 92 ? -8.935 20.940 -8.242 1.00 93.75 92 ALA A O 1
ATOM 721 N N . ALA A 1 93 ? -8.673 20.527 -6.051 1.00 91.81 93 ALA A N 1
ATOM 722 C CA . ALA A 1 93 ? -7.275 20.946 -6.004 1.00 91.81 93 ALA A CA 1
ATOM 723 C C . ALA A 1 93 ? -6.363 20.013 -6.822 1.00 91.81 93 ALA A C 1
ATOM 725 O O . ALA A 1 93 ? -5.578 20.494 -7.639 1.00 91.81 93 ALA A O 1
ATOM 726 N N . ARG A 1 94 ? -6.500 18.688 -6.671 1.00 88.50 94 ARG A N 1
ATOM 727 C CA . ARG A 1 94 ? -5.697 17.708 -7.430 1.00 88.50 94 ARG A CA 1
ATOM 728 C C . ARG A 1 94 ? -6.014 17.702 -8.932 1.00 88.50 94 ARG A C 1
ATOM 730 O O . ARG A 1 94 ? -5.139 17.440 -9.762 1.00 88.50 94 ARG A O 1
ATOM 737 N N . GLN A 1 95 ? -7.247 18.043 -9.307 1.00 91.19 95 GLN A N 1
ATOM 738 C CA . GLN A 1 95 ? -7.645 18.181 -10.711 1.00 91.19 95 GLN A CA 1
ATOM 739 C C . GLN A 1 95 ? -6.932 19.339 -11.425 1.00 91.19 95 GLN A C 1
ATOM 741 O O . GLN A 1 95 ? -6.713 19.252 -12.630 1.00 91.19 95 GLN A O 1
ATOM 746 N N . VAL A 1 96 ? -6.506 20.395 -10.720 1.00 91.44 96 VAL A N 1
ATOM 747 C CA . VAL A 1 96 ? -5.704 21.482 -11.323 1.00 91.44 96 VAL A CA 1
ATOM 748 C C . VAL A 1 96 ? -4.371 20.954 -11.863 1.00 91.44 96 VAL A C 1
ATOM 750 O O . VAL A 1 96 ? -3.957 21.312 -12.968 1.00 91.44 96 VAL A O 1
ATOM 753 N N . GLU A 1 97 ? -3.720 20.074 -11.106 1.00 87.19 97 GLU A N 1
ATOM 754 C CA . GLU A 1 97 ? -2.474 19.423 -11.513 1.00 87.19 97 GLU A CA 1
ATOM 755 C C . GLU A 1 97 ? -2.709 18.454 -12.676 1.00 87.19 97 GLU A C 1
ATOM 757 O O . GLU A 1 97 ? -2.016 18.533 -13.688 1.00 87.19 97 GLU A O 1
ATOM 762 N N . SER A 1 98 ? -3.767 17.637 -12.596 1.00 90.62 98 SER A N 1
ATOM 763 C CA . SER A 1 98 ? -4.173 16.734 -13.687 1.00 90.62 98 SER A CA 1
ATOM 764 C C . SER A 1 98 ? -4.407 17.490 -15.003 1.00 90.62 98 SER A C 1
ATOM 766 O O . SER A 1 98 ? -3.950 17.062 -16.059 1.00 90.62 98 SER A O 1
ATOM 768 N N . ASN A 1 99 ? -5.067 18.651 -14.947 1.00 92.31 99 ASN A N 1
ATOM 769 C CA . ASN A 1 99 ? -5.309 19.491 -16.123 1.00 92.31 99 ASN A CA 1
ATOM 770 C C . ASN A 1 99 ? -4.009 20.067 -16.706 1.00 92.31 99 ASN A C 1
ATOM 772 O O . ASN A 1 99 ? -3.889 20.215 -17.920 1.00 92.31 99 ASN A O 1
ATOM 776 N N . SER A 1 100 ? -3.036 20.386 -15.850 1.00 92.62 100 SER A N 1
ATOM 777 C CA . SER A 1 100 ? -1.731 20.897 -16.280 1.00 92.62 100 SER A CA 1
ATOM 778 C C . SER A 1 100 ? -0.908 19.810 -16.977 1.00 92.62 100 SER A C 1
ATOM 780 O O . SER A 1 100 ? -0.316 20.068 -18.023 1.00 92.62 100 SER A O 1
ATOM 782 N N . LEU A 1 101 ? -0.925 18.584 -16.446 1.00 92.56 101 LEU A N 1
ATOM 783 C CA . LEU A 1 101 ? -0.280 17.427 -17.073 1.00 92.56 101 LEU A CA 1
ATOM 784 C C . LEU A 1 101 ? -0.960 17.046 -18.392 1.00 92.56 101 LEU A C 1
ATOM 786 O O . LEU A 1 101 ? -0.275 16.799 -19.376 1.00 92.56 101 LEU A O 1
ATOM 790 N N . SER A 1 102 ? -2.293 17.090 -18.457 1.00 96.12 102 SER A N 1
ATOM 791 C CA . SER A 1 102 ? -3.032 16.888 -19.711 1.00 96.12 102 SER A CA 1
ATOM 792 C C . SER A 1 102 ? -2.619 17.893 -20.796 1.00 96.12 102 SER A C 1
ATOM 794 O O . SER A 1 102 ? -2.428 17.515 -21.950 1.00 96.12 102 SER A O 1
ATOM 796 N N . ALA A 1 103 ? -2.417 19.166 -20.437 1.00 95.19 103 ALA A N 1
ATOM 797 C CA . ALA A 1 103 ? -1.907 20.162 -21.378 1.00 95.19 103 ALA A CA 1
ATOM 798 C C . ALA A 1 103 ? -0.481 19.832 -21.856 1.00 95.19 103 ALA A C 1
ATOM 800 O O . ALA A 1 103 ? -0.198 19.939 -23.045 1.00 95.19 103 ALA A O 1
ATOM 801 N N . LEU A 1 104 ? 0.389 19.364 -20.956 1.00 92.81 104 LEU A N 1
ATOM 802 C CA . LEU A 1 104 ? 1.756 18.958 -21.293 1.00 92.81 104 LEU A CA 1
ATOM 803 C C . LEU A 1 104 ? 1.801 17.736 -22.226 1.00 92.81 104 LEU A C 1
ATOM 805 O O . LEU A 1 104 ? 2.641 17.669 -23.125 1.00 92.81 104 LEU A O 1
ATOM 809 N N . VAL A 1 105 ? 0.881 16.787 -22.050 1.00 95.81 105 VAL A N 1
ATOM 810 C CA . VAL A 1 105 ? 0.699 15.652 -22.968 1.00 95.81 105 VAL A CA 1
ATOM 811 C C . VAL A 1 105 ? 0.364 16.144 -24.374 1.00 95.81 105 VAL A C 1
ATOM 813 O O . VAL A 1 105 ? 0.996 15.711 -25.332 1.00 95.81 105 VAL A O 1
ATOM 816 N N . ASN A 1 106 ? -0.560 17.100 -24.505 1.00 96.06 106 ASN A N 1
ATOM 817 C CA . ASN A 1 106 ? -0.900 17.670 -25.812 1.00 96.06 106 ASN A CA 1
ATOM 818 C C . ASN A 1 106 ? 0.313 18.359 -26.463 1.00 96.06 106 ASN A C 1
ATOM 820 O O . ASN A 1 106 ? 0.619 18.096 -27.623 1.00 96.06 106 ASN A O 1
ATOM 824 N N . ASP A 1 107 ? 1.054 19.173 -25.704 1.00 93.88 107 ASP A N 1
ATOM 825 C CA . ASP A 1 107 ? 2.241 19.879 -26.209 1.00 93.88 107 ASP A CA 1
ATOM 826 C C . ASP A 1 107 ? 3.342 18.907 -26.679 1.00 93.88 107 ASP A C 1
ATOM 828 O O . ASP A 1 107 ? 4.010 19.120 -27.697 1.00 93.88 107 ASP A O 1
ATOM 832 N N . THR A 1 108 ? 3.555 17.823 -25.932 1.00 92.12 108 THR A N 1
ATOM 833 C CA . THR A 1 108 ? 4.583 16.817 -26.243 1.00 92.12 108 THR A CA 1
ATOM 834 C C . THR A 1 108 ? 4.159 15.897 -27.385 1.00 92.12 108 THR A C 1
ATOM 836 O O . THR A 1 108 ? 5.008 15.529 -28.201 1.00 92.12 108 THR A O 1
ATOM 839 N N . SER A 1 109 ? 2.858 15.629 -27.519 1.00 95.19 109 SER A N 1
ATOM 840 C CA . SER A 1 109 ? 2.266 14.973 -28.687 1.00 95.19 109 SER A CA 1
ATOM 841 C C . SER A 1 109 ? 2.496 15.796 -29.954 1.00 95.19 109 SER A C 1
ATOM 843 O O . SER A 1 109 ? 3.064 15.289 -30.922 1.00 95.19 109 SER A O 1
ATOM 845 N N . ASP A 1 110 ? 2.177 17.094 -29.927 1.00 96.38 110 ASP A N 1
ATOM 846 C CA . ASP A 1 110 ? 2.396 18.003 -31.060 1.00 96.38 110 ASP A CA 1
ATOM 847 C C . ASP A 1 110 ? 3.883 18.077 -31.459 1.00 96.38 110 ASP A C 1
ATOM 849 O O . ASP A 1 110 ? 4.235 18.088 -32.645 1.00 96.38 110 ASP A O 1
ATOM 853 N N . SER A 1 111 ? 4.783 18.094 -30.470 1.00 92.81 111 SER A N 1
ATOM 854 C CA . SER A 1 111 ? 6.234 18.072 -30.691 1.00 92.81 111 SER A CA 1
ATOM 855 C C . SER A 1 111 ? 6.708 16.767 -31.343 1.00 92.81 111 SER A C 1
ATOM 857 O O . SER A 1 111 ? 7.528 16.787 -32.270 1.00 92.81 111 SER A O 1
ATOM 859 N N . HIS A 1 112 ? 6.188 15.623 -30.893 1.00 93.38 112 HIS A N 1
ATOM 860 C CA . HIS A 1 112 ? 6.477 14.324 -31.494 1.00 93.38 112 HIS A CA 1
ATOM 861 C C . HIS A 1 112 ? 5.956 14.249 -32.939 1.00 93.38 112 HIS A C 1
ATOM 863 O O . HIS A 1 112 ? 6.732 13.934 -33.846 1.00 93.38 112 HIS A O 1
ATOM 869 N N . ASP A 1 113 ? 4.705 14.649 -33.181 1.00 94.69 113 ASP A N 1
ATOM 870 C CA . ASP A 1 113 ? 4.085 14.670 -34.511 1.00 94.69 113 ASP A CA 1
ATOM 871 C C . ASP A 1 113 ? 4.854 15.562 -35.499 1.00 94.69 113 ASP A C 1
ATOM 873 O O . ASP A 1 113 ? 5.117 15.179 -36.648 1.00 94.69 113 ASP A O 1
ATOM 877 N N . SER A 1 114 ? 5.277 16.744 -35.050 1.00 96.31 114 SER A N 1
ATOM 878 C CA . SER A 1 114 ? 6.104 17.667 -35.835 1.00 96.31 114 SER A CA 1
ATOM 879 C C . SER A 1 114 ? 7.479 17.071 -36.168 1.00 96.31 114 SER A C 1
ATOM 881 O O . SER A 1 114 ? 7.950 17.151 -37.313 1.00 96.31 114 SER A O 1
ATOM 883 N N . CYS A 1 115 ? 8.110 16.407 -35.193 1.00 94.94 115 CYS A N 1
ATOM 884 C CA . CYS A 1 115 ? 9.393 15.741 -35.390 1.00 94.94 115 CYS A CA 1
ATOM 885 C C . CYS A 1 115 ? 9.292 14.642 -36.451 1.00 94.94 115 CYS A C 1
ATOM 887 O O . CYS A 1 115 ? 10.060 14.652 -37.418 1.00 94.94 115 CYS A O 1
ATOM 889 N N . ARG A 1 116 ? 8.305 13.746 -36.325 1.00 93.62 116 ARG A N 1
ATOM 890 C CA . ARG A 1 116 ? 8.092 12.631 -37.259 1.00 93.62 116 ARG A CA 1
ATOM 891 C C . ARG A 1 116 ? 7.686 13.097 -38.658 1.00 93.62 116 ARG A C 1
ATOM 893 O O . ARG A 1 116 ? 8.112 12.517 -39.655 1.00 93.62 116 ARG A O 1
ATOM 900 N N . SER A 1 117 ? 6.951 14.202 -38.766 1.00 94.81 117 SER A N 1
ATOM 901 C CA . SER A 1 117 ? 6.650 14.836 -40.060 1.00 94.81 117 SER A CA 1
ATOM 902 C C . SER A 1 117 ? 7.916 15.355 -40.765 1.00 94.81 117 SER A C 1
ATOM 904 O O . SER A 1 117 ? 8.058 15.263 -41.991 1.00 94.81 117 SER A O 1
ATOM 906 N N . THR A 1 118 ? 8.879 15.867 -39.994 1.00 95.69 118 THR A N 1
ATOM 907 C CA . THR A 1 118 ? 10.188 16.285 -40.518 1.00 95.69 118 THR A CA 1
ATOM 908 C C . THR A 1 118 ? 11.033 15.076 -40.925 1.00 95.69 118 THR A C 1
ATOM 910 O O . THR A 1 118 ? 11.613 15.071 -42.012 1.00 95.69 118 THR A O 1
ATOM 913 N N . GLU A 1 119 ? 11.031 14.014 -40.117 1.00 93.06 119 GLU A N 1
ATOM 914 C CA . GLU A 1 119 ? 11.689 12.739 -40.427 1.00 93.06 119 GLU A CA 1
ATOM 915 C C . GLU A 1 119 ? 11.183 12.143 -41.748 1.00 93.06 119 GLU A C 1
ATOM 917 O O . GLU A 1 119 ? 11.980 11.769 -42.610 1.00 93.06 119 GLU A O 1
ATOM 922 N N . GLN A 1 120 ? 9.862 12.129 -41.954 1.00 93.50 120 GLN A N 1
ATOM 923 C CA . GLN A 1 120 ? 9.236 11.696 -43.205 1.00 93.50 120 GLN A CA 1
ATOM 924 C C . GLN A 1 120 ? 9.767 12.497 -44.407 1.00 93.50 120 GLN A C 1
ATOM 926 O O . GLN A 1 120 ? 10.073 11.931 -45.460 1.00 93.50 120 GLN A O 1
ATOM 931 N N . SER A 1 121 ? 9.920 13.814 -44.254 1.00 94.38 121 SER A N 1
ATOM 932 C CA . SER A 1 121 ? 10.451 14.682 -45.311 1.00 94.38 121 SER A CA 1
ATOM 933 C C . SER A 1 121 ? 11.920 14.378 -45.629 1.00 94.38 121 SER A C 1
ATOM 935 O O . SER A 1 121 ? 12.303 14.346 -46.802 1.00 94.38 121 SER A O 1
ATOM 937 N N . LEU A 1 122 ? 12.745 14.116 -44.611 1.00 95.00 122 LEU A N 1
ATOM 938 C CA . LEU A 1 122 ? 14.147 13.710 -44.777 1.00 95.00 122 LEU A CA 1
ATOM 939 C C . LEU A 1 122 ? 14.257 12.316 -45.422 1.00 95.00 122 LEU A C 1
ATOM 941 O O . LEU A 1 122 ? 15.073 12.110 -46.322 1.00 95.00 122 LEU A O 1
ATOM 945 N N . SER A 1 123 ? 13.386 11.384 -45.035 1.00 93.06 123 SER A N 1
ATOM 946 C CA . SER A 1 123 ? 13.278 10.038 -45.613 1.00 93.06 123 SER A CA 1
ATOM 947 C C . SER A 1 123 ? 12.948 10.078 -47.113 1.00 93.06 123 SER A C 1
ATOM 949 O O . SER A 1 123 ? 13.570 9.382 -47.926 1.00 93.06 123 SER A O 1
ATOM 951 N N . ALA A 1 124 ? 12.042 10.971 -47.523 1.00 93.94 124 ALA A N 1
ATOM 952 C CA . ALA A 1 124 ? 11.722 11.200 -48.932 1.00 93.94 124 ALA A CA 1
ATOM 953 C C . ALA A 1 124 ? 12.908 11.793 -49.726 1.00 93.94 124 ALA A C 1
ATOM 955 O O . ALA A 1 124 ? 13.148 11.404 -50.877 1.00 93.94 124 ALA A O 1
ATOM 956 N N . GLN A 1 125 ? 13.684 12.701 -49.119 1.00 94.94 125 GLN A N 1
ATOM 957 C CA . GLN A 1 125 ? 14.905 13.251 -49.727 1.00 94.94 125 GLN A CA 1
ATOM 958 C C . GLN A 1 125 ? 15.978 12.176 -49.912 1.00 94.94 125 GLN A C 1
ATOM 960 O O . GLN A 1 125 ? 16.550 12.065 -50.996 1.00 94.94 125 GLN A O 1
ATOM 965 N N . ASN A 1 126 ? 16.194 11.339 -48.896 1.00 95.38 126 ASN A N 1
ATOM 966 C CA . ASN A 1 126 ? 17.111 10.206 -48.968 1.00 95.38 126 ASN A CA 1
ATOM 967 C C . ASN A 1 126 ? 16.705 9.224 -50.075 1.00 95.38 126 ASN A C 1
ATOM 969 O O . ASN A 1 126 ? 17.519 8.885 -50.933 1.00 95.38 126 ASN A O 1
ATOM 973 N N . SER A 1 127 ? 15.422 8.857 -50.135 1.00 94.62 127 SER A N 1
ATOM 974 C CA . SER A 1 127 ? 14.883 7.989 -51.191 1.00 94.62 127 SER A CA 1
ATOM 975 C C . SER A 1 127 ? 15.152 8.553 -52.594 1.00 94.62 127 SER A C 1
ATOM 977 O O . SER A 1 127 ? 15.519 7.817 -53.512 1.00 94.62 127 SER A O 1
ATOM 979 N N . SER A 1 128 ? 15.033 9.875 -52.752 1.00 96.44 128 SER A N 1
ATOM 980 C CA . SER A 1 128 ? 15.339 10.573 -54.006 1.00 96.44 128 SER A CA 1
ATOM 981 C C . SER A 1 128 ? 16.843 10.572 -54.322 1.00 96.44 128 SER A C 1
ATOM 983 O O . SER A 1 128 ? 17.229 10.329 -55.468 1.00 96.44 128 SER A O 1
ATOM 985 N N . ALA A 1 129 ? 17.703 10.790 -53.320 1.00 97.19 129 ALA A N 1
ATOM 986 C CA . ALA A 1 129 ? 19.160 10.741 -53.465 1.00 97.19 129 ALA A CA 1
ATOM 987 C C . ALA A 1 129 ? 19.653 9.330 -53.829 1.00 97.19 129 ALA A C 1
ATOM 989 O O . ALA A 1 129 ? 20.488 9.176 -54.723 1.00 97.19 129 ALA A O 1
ATOM 990 N N . TRP A 1 130 ? 19.078 8.296 -53.209 1.00 96.69 130 TRP A N 1
ATOM 991 C CA . TRP A 1 130 ? 19.332 6.897 -53.548 1.00 96.69 130 TRP A CA 1
ATOM 992 C C . TRP A 1 130 ? 18.946 6.586 -54.994 1.00 96.69 130 TRP A C 1
ATOM 994 O O . TRP A 1 130 ? 19.744 6.007 -55.731 1.00 96.69 130 TRP A O 1
ATOM 1004 N N . ALA A 1 131 ? 17.754 7.007 -55.429 1.00 97.19 131 ALA A N 1
ATOM 1005 C CA . ALA A 1 131 ? 17.303 6.804 -56.803 1.00 97.19 131 ALA A CA 1
ATOM 1006 C C . ALA A 1 131 ? 18.241 7.478 -57.821 1.00 97.19 131 ALA A C 1
ATOM 1008 O O . ALA A 1 131 ? 18.583 6.870 -58.838 1.00 97.19 131 ALA A O 1
ATOM 1009 N N . ALA A 1 132 ? 18.709 8.698 -57.532 1.00 97.12 132 ALA A N 1
ATOM 1010 C CA . ALA A 1 132 ? 19.667 9.410 -58.376 1.00 97.12 132 ALA A CA 1
ATOM 1011 C C . ALA A 1 132 ? 21.026 8.691 -58.447 1.00 97.12 132 ALA A C 1
ATOM 1013 O O . ALA A 1 132 ? 21.549 8.469 -59.543 1.00 97.12 132 ALA A O 1
ATOM 1014 N N . TYR A 1 133 ? 21.572 8.272 -57.299 1.00 97.38 133 TYR A N 1
ATOM 1015 C CA . TYR A 1 133 ? 22.810 7.493 -57.232 1.00 97.38 133 TYR A CA 1
ATOM 1016 C C . TYR A 1 133 ? 22.693 6.174 -58.004 1.00 97.38 133 TYR A C 1
ATOM 1018 O O . TYR A 1 133 ? 23.528 5.889 -58.862 1.00 97.38 133 TYR A O 1
ATOM 1026 N N . LEU A 1 134 ? 21.632 5.400 -57.760 1.00 96.62 134 LEU A N 1
ATOM 1027 C CA . LEU A 1 134 ? 21.402 4.108 -58.403 1.00 96.62 134 LEU A CA 1
ATOM 1028 C C . LEU A 1 134 ? 21.225 4.252 -59.919 1.00 96.62 134 LEU A C 1
ATOM 1030 O O . LEU A 1 134 ? 21.772 3.456 -60.684 1.00 96.62 134 LEU A O 1
ATOM 1034 N N . SER A 1 135 ? 20.495 5.280 -60.362 1.00 96.31 135 SER A N 1
ATOM 1035 C CA . SER A 1 135 ? 20.331 5.582 -61.784 1.00 96.31 135 SER A CA 1
ATOM 1036 C C . SER A 1 135 ? 21.669 5.884 -62.454 1.00 96.31 135 SER A C 1
ATOM 1038 O O . SER A 1 135 ? 21.896 5.419 -63.568 1.00 96.31 135 SER A O 1
ATOM 1040 N N . LYS A 1 136 ? 22.556 6.648 -61.800 1.00 94.62 136 LYS A N 1
ATOM 1041 C CA . LYS A 1 136 ? 23.874 6.987 -62.354 1.00 94.62 136 LYS A CA 1
ATOM 1042 C C . LYS A 1 136 ? 24.836 5.801 -62.315 1.00 94.62 136 LYS A C 1
ATOM 1044 O O . LYS A 1 136 ? 25.552 5.566 -63.281 1.00 94.62 136 LYS A O 1
ATOM 1049 N N . ALA A 1 137 ? 24.839 5.037 -61.226 1.00 92.81 137 ALA A N 1
ATOM 1050 C CA . ALA A 1 137 ? 25.705 3.873 -61.054 1.00 92.81 137 ALA A CA 1
ATOM 1051 C C . ALA A 1 137 ? 25.416 2.763 -62.081 1.00 92.81 137 ALA A C 1
ATOM 1053 O O . ALA A 1 137 ? 26.336 2.059 -62.490 1.00 92.81 137 ALA A O 1
ATOM 1054 N N . ASN A 1 138 ? 24.159 2.641 -62.521 1.00 94.31 138 ASN A N 1
ATOM 1055 C CA . ASN A 1 138 ? 23.727 1.680 -63.540 1.00 94.31 138 ASN A CA 1
ATOM 1056 C C . ASN A 1 138 ? 23.750 2.239 -64.975 1.00 94.31 138 ASN A C 1
ATOM 1058 O O . ASN A 1 138 ? 23.299 1.563 -65.903 1.00 94.31 138 ASN A O 1
ATOM 1062 N N . GLU A 1 139 ? 24.234 3.466 -65.185 1.00 93.31 139 GLU A N 1
ATOM 1063 C CA . GLU A 1 139 ? 24.292 4.062 -66.517 1.00 93.31 139 GLU A CA 1
ATOM 1064 C C . GLU A 1 139 ? 25.329 3.343 -67.392 1.00 93.31 139 GLU A C 1
ATOM 1066 O O . GLU A 1 139 ? 26.456 3.067 -66.977 1.00 93.31 139 GLU A O 1
ATOM 1071 N N . SER A 1 140 ? 24.944 3.034 -68.630 1.00 89.19 140 SER A N 1
ATOM 1072 C CA . SER A 1 140 ? 25.851 2.421 -69.601 1.00 89.19 140 SER A CA 1
ATOM 1073 C C . SER A 1 140 ? 26.885 3.423 -70.116 1.00 89.19 140 SER A C 1
ATOM 1075 O O . SER A 1 140 ? 26.651 4.629 -70.166 1.00 89.19 140 SER A O 1
ATOM 1077 N N . GLN A 1 141 ? 28.035 2.908 -70.543 1.00 88.75 141 GLN A N 1
ATOM 1078 C CA . GLN A 1 141 ? 29.077 3.707 -71.187 1.00 88.75 141 GLN A CA 1
ATOM 1079 C C . GLN A 1 141 ? 28.544 4.381 -72.468 1.00 88.75 141 GLN A C 1
ATOM 1081 O O . GLN A 1 141 ? 27.775 3.751 -73.199 1.00 88.75 141 GLN A O 1
ATOM 1086 N N . PRO A 1 142 ? 28.961 5.623 -72.783 1.00 91.44 142 PRO A N 1
ATOM 1087 C CA . PRO A 1 142 ? 28.612 6.283 -74.036 1.00 91.44 142 PRO A CA 1
ATOM 1088 C C . PRO A 1 142 ? 29.077 5.480 -75.249 1.00 91.44 142 PRO A C 1
ATOM 1090 O O . PRO A 1 142 ? 30.122 4.826 -75.209 1.00 91.44 142 PRO A O 1
ATOM 1093 N N . GLN A 1 143 ? 28.350 5.605 -76.359 1.00 89.31 143 GLN A N 1
ATOM 1094 C CA . GLN A 1 143 ? 28.684 4.899 -77.597 1.00 89.31 143 GLN A CA 1
ATOM 1095 C C . GLN A 1 143 ? 30.108 5.213 -78.079 1.00 89.31 143 GLN A C 1
ATOM 1097 O O . GLN A 1 143 ? 30.809 4.311 -78.507 1.00 89.31 143 GLN A O 1
ATOM 1102 N N . GLU A 1 144 ? 30.582 6.447 -77.906 1.00 88.69 144 GLU A N 1
ATOM 1103 C CA . GLU A 1 144 ? 31.948 6.867 -78.258 1.00 88.69 144 GLU A CA 1
ATOM 1104 C C . GLU A 1 144 ? 33.034 6.054 -77.529 1.00 88.69 144 GLU A C 1
ATOM 1106 O O . GLU A 1 144 ? 34.078 5.738 -78.101 1.00 88.69 144 GLU A O 1
ATOM 1111 N N . VAL A 1 145 ? 32.775 5.676 -76.271 1.00 89.12 145 VAL A N 1
ATOM 1112 C CA . VAL A 1 145 ? 33.661 4.817 -75.474 1.00 89.12 145 VAL A CA 1
ATOM 1113 C C . VAL A 1 145 ? 33.591 3.374 -75.977 1.00 89.12 145 VAL A C 1
ATOM 1115 O O . VAL A 1 145 ? 34.624 2.730 -76.156 1.00 89.12 145 VAL A O 1
ATOM 1118 N N . LEU A 1 146 ? 32.382 2.873 -76.249 1.00 88.75 146 LEU A N 1
ATOM 1119 C CA . LEU A 1 146 ? 32.172 1.525 -76.785 1.00 88.75 146 LEU A CA 1
ATOM 1120 C C . LEU A 1 146 ? 32.811 1.348 -78.171 1.00 88.75 146 LEU A C 1
ATOM 1122 O O . LEU A 1 146 ? 33.439 0.322 -78.424 1.00 88.75 146 LEU A O 1
ATOM 1126 N N . ASP A 1 147 ? 32.690 2.349 -79.042 1.00 86.69 147 ASP A N 1
ATOM 1127 C CA . ASP A 1 147 ? 33.245 2.362 -80.396 1.00 86.69 147 ASP A CA 1
ATOM 1128 C C . ASP A 1 147 ? 34.771 2.353 -80.359 1.00 86.69 147 ASP A C 1
ATOM 1130 O O . ASP A 1 147 ? 35.414 1.576 -81.066 1.00 86.69 147 ASP A O 1
ATOM 1134 N N . CYS A 1 148 ? 35.380 3.171 -79.496 1.00 84.81 148 CYS A N 1
ATOM 1135 C CA . CYS A 1 148 ? 36.833 3.222 -79.418 1.00 84.81 148 CYS A CA 1
ATOM 1136 C C . CYS A 1 148 ? 37.420 1.930 -78.818 1.00 84.81 148 CYS A C 1
ATOM 1138 O O . CYS A 1 148 ? 38.484 1.481 -79.253 1.00 84.81 148 CYS A O 1
ATOM 1140 N N . LEU A 1 149 ? 36.711 1.275 -77.886 1.00 83.38 149 LEU A N 1
ATOM 1141 C CA . LEU A 1 149 ? 37.118 -0.007 -77.298 1.00 83.38 149 LEU A CA 1
ATOM 1142 C C . LEU A 1 149 ? 37.190 -1.152 -78.324 1.00 83.38 149 LEU A C 1
ATOM 1144 O O . LEU A 1 149 ? 37.975 -2.084 -78.138 1.00 83.38 149 LEU A O 1
ATOM 1148 N N . GLN A 1 150 ? 36.449 -1.077 -79.435 1.00 79.75 150 GLN A N 1
ATOM 1149 C CA . GLN A 1 150 ? 36.542 -2.059 -80.526 1.00 79.75 150 GLN A CA 1
ATOM 1150 C C . GLN A 1 150 ? 37.937 -2.072 -81.176 1.00 79.75 150 GLN A C 1
ATOM 1152 O O . GLN A 1 150 ? 38.402 -3.130 -81.608 1.00 79.75 150 GLN A O 1
ATOM 1157 N N . ASN A 1 151 ? 38.658 -0.942 -81.159 1.00 69.88 151 ASN A N 1
ATOM 1158 C CA . ASN A 1 151 ? 40.023 -0.837 -81.695 1.00 69.88 151 ASN A CA 1
ATOM 1159 C C . ASN A 1 151 ? 41.052 -1.661 -80.901 1.00 69.88 151 ASN A C 1
ATOM 1161 O O . ASN A 1 151 ? 42.119 -1.971 -81.428 1.00 69.88 151 ASN A O 1
ATOM 1165 N N . PHE A 1 152 ? 40.739 -2.044 -79.658 1.00 67.94 152 PHE A N 1
ATOM 1166 C CA . PHE A 1 152 ? 41.578 -2.925 -78.838 1.00 67.94 152 PHE A CA 1
ATOM 1167 C C . PHE A 1 152 ? 41.338 -4.420 -79.104 1.00 67.94 152 PHE A C 1
ATOM 1169 O O . PHE A 1 152 ? 42.153 -5.248 -78.702 1.00 67.94 152 PHE A O 1
ATOM 1176 N N . GLN A 1 153 ? 40.229 -4.787 -79.757 1.00 63.66 153 GLN A N 1
ATOM 1177 C CA . GLN A 1 153 ? 39.816 -6.185 -79.942 1.00 63.66 153 GLN A CA 1
ATOM 1178 C C . GLN A 1 153 ? 40.289 -6.797 -81.269 1.00 63.66 153 GLN A C 1
ATOM 1180 O O . GLN A 1 153 ? 40.326 -8.021 -81.408 1.00 63.66 153 GLN A O 1
ATOM 1185 N N . SER A 1 154 ? 40.667 -5.980 -82.255 1.00 57.97 154 SER A N 1
ATOM 1186 C CA . SER A 1 154 ? 41.130 -6.477 -83.551 1.00 57.97 154 SER A CA 1
ATOM 1187 C C . SER A 1 154 ? 42.583 -6.956 -83.474 1.00 57.97 154 SER A C 1
ATOM 1189 O O . SER A 1 154 ? 43.484 -6.159 -83.216 1.00 57.97 154 SER A O 1
ATOM 1191 N N . GLY A 1 155 ? 42.825 -8.245 -83.738 1.00 58.69 155 GLY A N 1
ATOM 1192 C CA . GLY A 1 155 ? 44.171 -8.807 -83.867 1.00 58.69 155 GLY A CA 1
ATOM 1193 C C . GLY A 1 155 ? 44.988 -8.039 -84.907 1.00 58.69 155 GLY A C 1
ATOM 1194 O O . GLY A 1 155 ? 44.696 -8.085 -86.101 1.00 58.69 155 GLY A O 1
ATOM 1195 N N . TYR A 1 156 ? 45.994 -7.300 -84.446 1.00 58.84 156 TYR A N 1
ATOM 1196 C CA . TYR A 1 156 ? 46.784 -6.422 -85.294 1.00 58.84 156 TYR A CA 1
ATOM 1197 C C . TYR A 1 156 ? 47.774 -7.226 -86.154 1.00 58.84 156 TYR A C 1
ATOM 1199 O O . TYR A 1 156 ? 48.758 -7.758 -85.643 1.00 58.84 156 TYR A O 1
ATOM 1207 N N . SER A 1 157 ? 47.545 -7.304 -87.469 1.00 58.50 157 SER A N 1
ATOM 1208 C CA . SER A 1 157 ? 48.519 -7.833 -88.437 1.00 58.50 157 SER A CA 1
ATOM 1209 C C . SER A 1 157 ? 48.800 -6.791 -89.523 1.00 58.50 157 SER A C 1
ATOM 1211 O O . SER A 1 157 ? 48.032 -6.662 -90.475 1.00 58.50 157 SER A O 1
ATOM 1213 N N . SER A 1 158 ? 49.891 -6.032 -89.394 1.00 57.69 158 SER A N 1
ATOM 1214 C CA . SER A 1 158 ? 50.307 -5.030 -90.389 1.00 57.69 158 SER A CA 1
ATOM 1215 C C . SER A 1 158 ? 51.687 -5.331 -90.972 1.00 57.69 158 SER A C 1
ATOM 1217 O O . SER A 1 158 ? 52.565 -5.845 -90.282 1.00 57.69 158 SER A O 1
ATOM 1219 N N . GLN A 1 159 ? 51.867 -4.982 -92.251 1.00 59.06 159 GLN A N 1
ATOM 1220 C CA . GLN A 1 159 ? 53.080 -5.180 -93.052 1.00 59.06 159 GLN A CA 1
ATOM 1221 C C . GLN A 1 159 ? 53.854 -3.866 -93.330 1.00 59.06 159 GLN A C 1
ATOM 1223 O O . GLN A 1 159 ? 54.855 -3.904 -94.043 1.00 59.06 159 GLN A O 1
ATOM 1228 N N . THR A 1 160 ? 53.444 -2.708 -92.776 1.00 60.12 160 THR A N 1
ATOM 1229 C CA . THR A 1 160 ? 54.131 -1.405 -92.965 1.00 60.12 160 THR A CA 1
ATOM 1230 C C . THR A 1 160 ? 54.172 -0.541 -91.692 1.00 60.12 160 THR A C 1
ATOM 1232 O O . THR A 1 160 ? 53.308 -0.638 -90.824 1.00 60.12 160 THR A O 1
ATOM 1235 N N . ILE A 1 161 ? 55.188 0.331 -91.583 1.00 61.41 161 ILE A N 1
ATOM 1236 C CA . ILE A 1 161 ? 55.437 1.200 -90.410 1.00 61.41 161 ILE A CA 1
ATOM 1237 C C . ILE A 1 161 ? 54.334 2.262 -90.224 1.00 61.41 161 ILE A C 1
ATOM 1239 O O . ILE A 1 161 ? 53.925 2.520 -89.094 1.00 61.41 161 ILE A O 1
ATOM 1243 N N . GLU A 1 162 ? 53.817 2.850 -91.308 1.00 65.75 162 GLU A N 1
ATOM 1244 C CA . GLU A 1 162 ? 52.767 3.885 -91.251 1.00 65.75 162 GLU A CA 1
ATOM 1245 C C . GLU A 1 162 ? 51.458 3.359 -90.646 1.00 65.75 162 GLU A C 1
ATOM 1247 O O . GLU A 1 162 ? 50.844 4.020 -89.808 1.00 65.75 162 GLU A O 1
ATOM 1252 N N . HIS A 1 163 ? 51.070 2.129 -90.992 1.00 66.44 163 HIS A N 1
ATOM 1253 C CA . HIS A 1 163 ? 49.888 1.476 -90.426 1.00 66.44 163 HIS A CA 1
ATOM 1254 C C . HIS A 1 163 ? 50.058 1.168 -88.928 1.00 66.44 163 HIS A C 1
ATOM 1256 O O . HIS A 1 163 ? 49.068 1.135 -88.194 1.00 66.44 163 HIS A O 1
ATOM 1262 N N . THR A 1 164 ? 51.291 0.939 -88.458 1.00 70.25 164 THR A N 1
ATOM 1263 C CA . THR A 1 164 ? 51.607 0.709 -87.033 1.00 70.25 164 THR A CA 1
ATOM 1264 C C . THR A 1 164 ? 51.482 1.986 -86.226 1.00 70.25 164 THR A C 1
ATOM 1266 O O . THR A 1 164 ? 50.889 1.971 -85.151 1.00 70.25 164 THR A O 1
ATOM 1269 N N . LEU A 1 165 ? 51.953 3.109 -86.768 1.00 76.69 165 LEU A N 1
ATOM 1270 C CA . LEU A 1 165 ? 51.816 4.414 -86.123 1.00 76.69 165 LEU A CA 1
ATOM 1271 C C . LEU A 1 165 ? 50.351 4.868 -86.038 1.00 76.69 165 LEU A C 1
ATOM 1273 O O . LEU A 1 165 ? 49.925 5.317 -84.979 1.00 76.69 165 LEU A O 1
ATOM 1277 N N . ALA A 1 166 ? 49.562 4.690 -87.103 1.00 76.38 166 ALA A N 1
ATOM 1278 C CA . ALA A 1 166 ? 48.140 5.047 -87.102 1.00 76.38 166 ALA A CA 1
ATOM 1279 C C . ALA A 1 166 ? 47.318 4.229 -86.087 1.00 76.38 166 ALA A C 1
ATOM 1281 O O . ALA A 1 166 ? 46.451 4.770 -85.404 1.00 76.38 166 ALA A O 1
ATOM 1282 N N . HIS A 1 167 ? 47.615 2.933 -85.944 1.00 77.38 167 HIS A N 1
ATOM 1283 C CA . HIS A 1 167 ? 46.952 2.080 -84.956 1.00 77.38 167 HIS A CA 1
ATOM 1284 C C . HIS A 1 167 ? 47.331 2.442 -83.514 1.00 77.38 167 HIS A C 1
ATOM 1286 O O . HIS A 1 167 ? 46.457 2.528 -82.654 1.00 77.38 167 HIS A O 1
ATOM 1292 N N . LEU A 1 168 ? 48.615 2.718 -83.252 1.00 79.88 168 LEU A N 1
ATOM 1293 C CA . LEU A 1 168 ? 49.065 3.204 -81.944 1.00 79.88 168 LEU A CA 1
ATOM 1294 C C . LEU A 1 168 ? 48.414 4.548 -81.585 1.00 79.88 168 LEU A C 1
ATOM 1296 O O . LEU A 1 168 ? 48.024 4.737 -80.435 1.00 79.88 168 LEU A O 1
ATOM 1300 N N . GLN A 1 169 ? 48.239 5.448 -82.557 1.00 84.69 169 GLN A N 1
ATOM 1301 C CA . GLN A 1 169 ? 47.537 6.713 -82.337 1.00 84.69 169 GLN A CA 1
ATOM 1302 C C . GLN A 1 169 ? 46.059 6.492 -81.977 1.00 84.69 169 GLN A C 1
ATOM 1304 O O . GLN A 1 169 ? 45.590 7.072 -81.005 1.00 84.69 169 GLN A O 1
ATOM 1309 N N . ALA A 1 170 ? 45.348 5.590 -82.664 1.00 82.94 170 ALA A N 1
ATOM 1310 C CA . ALA A 1 170 ? 43.952 5.265 -82.342 1.00 82.94 170 ALA A CA 1
ATO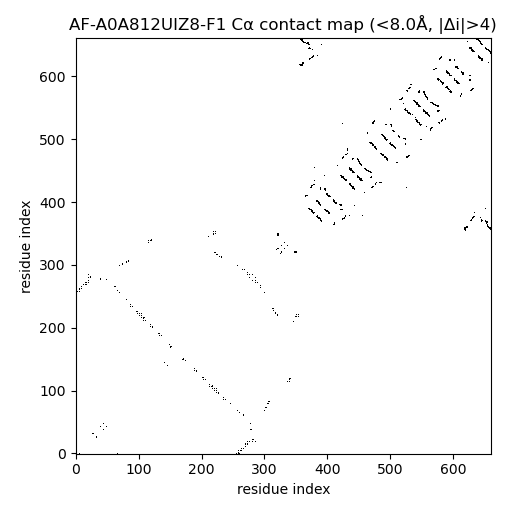M 1311 C C . ALA A 1 170 ? 43.777 4.664 -80.930 1.00 82.94 170 ALA A C 1
ATOM 1313 O O . ALA A 1 170 ? 42.779 4.926 -80.256 1.00 82.94 170 ALA A O 1
ATOM 1314 N N . ILE A 1 171 ? 44.760 3.885 -80.461 1.00 83.44 171 ILE A N 1
ATOM 1315 C CA . ILE A 1 171 ? 44.814 3.382 -79.080 1.00 83.44 171 ILE A CA 1
ATOM 1316 C C . ILE A 1 171 ? 44.981 4.537 -78.082 1.00 83.44 171 ILE A C 1
ATOM 1318 O O . ILE A 1 171 ? 44.280 4.571 -77.072 1.00 83.44 171 ILE A O 1
ATOM 1322 N N . ILE A 1 172 ? 45.887 5.482 -78.358 1.00 87.31 172 ILE A N 1
ATOM 1323 C CA . ILE A 1 172 ? 46.126 6.662 -77.509 1.00 87.31 172 ILE A CA 1
ATOM 1324 C C . ILE A 1 172 ? 44.881 7.556 -77.449 1.00 87.31 172 ILE A C 1
ATOM 1326 O O . ILE A 1 172 ? 44.493 8.002 -76.366 1.00 87.31 172 ILE A O 1
ATOM 1330 N N . ASP A 1 173 ? 44.225 7.776 -78.586 1.00 88.81 173 ASP A N 1
ATOM 1331 C CA . ASP A 1 173 ? 43.001 8.572 -78.668 1.00 88.81 173 ASP A CA 1
ATOM 1332 C C . ASP A 1 173 ? 41.878 7.908 -77.855 1.00 88.81 173 ASP A C 1
ATOM 1334 O O . ASP A 1 173 ? 41.244 8.562 -77.027 1.00 88.81 173 ASP A O 1
ATOM 1338 N N . CYS A 1 174 ? 41.695 6.587 -77.984 1.00 88.81 174 CYS A N 1
ATOM 1339 C CA . CYS A 1 174 ? 40.709 5.861 -77.180 1.00 88.81 174 CYS A CA 1
ATOM 1340 C C . CYS A 1 174 ? 41.041 5.865 -75.683 1.00 88.81 174 CYS A C 1
ATOM 1342 O O . CYS A 1 174 ? 40.148 6.058 -74.862 1.00 88.81 174 CYS A O 1
ATOM 1344 N N . ALA A 1 175 ? 42.313 5.700 -75.305 1.00 88.62 175 ALA A N 1
ATOM 1345 C CA . ALA A 1 175 ? 42.735 5.792 -73.908 1.00 88.62 175 ALA A CA 1
ATOM 1346 C C . ALA A 1 175 ? 42.427 7.178 -73.312 1.00 88.62 175 ALA A C 1
ATOM 1348 O O . ALA A 1 175 ? 42.013 7.273 -72.157 1.00 88.62 175 ALA A O 1
ATOM 1349 N N . THR A 1 176 ? 42.555 8.239 -74.113 1.00 91.94 176 THR A N 1
ATOM 1350 C CA . THR A 1 176 ? 42.224 9.615 -73.716 1.00 91.94 176 THR A CA 1
ATOM 1351 C C . THR A 1 176 ? 40.709 9.797 -73.547 1.00 91.94 176 THR A C 1
ATOM 1353 O O . THR A 1 176 ? 40.269 10.354 -72.539 1.00 91.94 176 THR A O 1
ATOM 1356 N N . THR A 1 177 ? 39.899 9.271 -74.474 1.00 90.75 177 THR A N 1
ATOM 1357 C CA . THR A 1 177 ? 38.426 9.265 -74.377 1.00 90.75 177 THR A CA 1
ATOM 1358 C C . THR A 1 177 ? 37.945 8.490 -73.149 1.00 90.75 177 THR A C 1
ATOM 1360 O O . THR A 1 177 ? 37.134 8.999 -72.373 1.00 90.75 177 THR A O 1
ATOM 1363 N N . LEU A 1 178 ? 38.497 7.292 -72.922 1.00 90.25 178 LEU A N 1
ATOM 1364 C CA . LEU A 1 178 ? 38.223 6.464 -71.746 1.00 90.25 178 LEU A CA 1
ATOM 1365 C C . LEU A 1 178 ? 38.563 7.199 -70.453 1.00 90.25 178 LEU A C 1
ATOM 1367 O O . LEU A 1 178 ? 37.727 7.246 -69.558 1.00 90.25 178 LEU A O 1
ATOM 1371 N N . GLN A 1 179 ? 39.755 7.796 -70.366 1.00 93.44 179 GLN A N 1
ATOM 1372 C CA . GLN A 1 179 ? 40.201 8.528 -69.182 1.00 93.44 179 GLN A CA 1
ATOM 1373 C C . GLN A 1 179 ? 39.297 9.729 -68.883 1.00 93.44 179 GLN A C 1
ATOM 1375 O O . GLN A 1 179 ? 38.930 9.949 -67.726 1.00 93.44 179 GLN A O 1
ATOM 1380 N N . SER A 1 180 ? 38.938 10.511 -69.905 1.00 93.44 180 SER A N 1
ATOM 1381 C CA . SER A 1 180 ? 38.071 11.682 -69.749 1.00 93.44 180 SER A CA 1
ATOM 1382 C C . SER A 1 180 ? 36.687 11.278 -69.238 1.00 93.44 180 SER A C 1
ATOM 1384 O O . SER A 1 180 ? 36.229 11.795 -68.214 1.00 93.44 180 SER A O 1
ATOM 1386 N N . TRP A 1 181 ? 36.064 10.286 -69.884 1.00 93.38 181 TRP A N 1
ATOM 1387 C CA . TRP A 1 181 ? 34.764 9.767 -69.473 1.00 93.38 181 TRP A CA 1
ATOM 1388 C C . TRP A 1 181 ? 34.809 9.140 -68.076 1.00 93.38 181 TRP A C 1
ATOM 1390 O O . TRP A 1 181 ? 33.995 9.502 -67.228 1.00 93.38 181 TRP A O 1
ATOM 1400 N N . SER A 1 182 ? 35.763 8.243 -67.799 1.00 92.94 182 SER A N 1
ATOM 1401 C CA . SER A 1 182 ? 35.821 7.522 -66.524 1.00 92.94 182 SER A CA 1
ATOM 1402 C C . SER A 1 182 ? 36.047 8.471 -65.353 1.00 92.94 182 SER A C 1
ATOM 1404 O O . SER A 1 182 ? 35.452 8.291 -64.296 1.00 92.94 182 SER A O 1
ATOM 1406 N N . THR A 1 183 ? 36.869 9.508 -65.538 1.00 94.94 183 THR A N 1
ATOM 1407 C CA . THR A 1 183 ? 37.118 10.521 -64.502 1.00 94.94 183 THR A CA 1
ATOM 1408 C C . THR A 1 183 ? 35.843 11.306 -64.190 1.00 94.94 183 THR A C 1
ATOM 1410 O O . THR A 1 183 ? 35.491 11.466 -63.022 1.00 94.94 183 THR A O 1
ATOM 1413 N N . ALA A 1 184 ? 35.112 11.744 -65.221 1.00 93.81 184 ALA A N 1
ATOM 1414 C CA . ALA A 1 184 ? 33.852 12.468 -65.053 1.00 93.81 184 ALA A CA 1
ATOM 1415 C C . ALA A 1 184 ? 32.737 11.583 -64.465 1.00 93.81 184 ALA A C 1
ATOM 1417 O O . ALA A 1 184 ? 31.987 12.026 -63.594 1.00 93.81 184 ALA A O 1
ATOM 1418 N N . PHE A 1 185 ? 32.643 10.328 -64.913 1.00 95.06 185 PHE A N 1
ATOM 1419 C CA . PHE A 1 185 ? 31.681 9.351 -64.411 1.00 95.06 185 PHE A CA 1
ATOM 1420 C C . PHE A 1 185 ? 31.922 9.042 -62.933 1.00 95.06 185 PHE A C 1
ATOM 1422 O O . PHE A 1 185 ? 30.998 9.174 -62.133 1.00 95.06 185 PHE A O 1
ATOM 1429 N N . VAL A 1 186 ? 33.164 8.704 -62.558 1.00 95.19 186 VAL A N 1
ATOM 1430 C CA . VAL A 1 186 ? 33.532 8.416 -61.165 1.00 95.19 186 VAL A CA 1
ATOM 1431 C C . VAL A 1 186 ? 33.235 9.619 -60.278 1.00 95.19 186 VAL A C 1
ATOM 1433 O O . VAL A 1 186 ? 32.568 9.434 -59.269 1.00 95.19 186 VAL A O 1
ATOM 1436 N N . ALA A 1 187 ? 33.634 10.835 -60.672 1.00 95.69 187 ALA A N 1
ATOM 1437 C CA . ALA A 1 187 ? 33.367 12.044 -59.889 1.00 95.69 187 ALA A CA 1
ATOM 1438 C C . ALA A 1 187 ? 31.863 12.276 -59.640 1.00 95.69 187 ALA A C 1
ATOM 1440 O O . ALA A 1 187 ? 31.464 12.644 -58.535 1.00 95.69 187 ALA A O 1
ATOM 1441 N N . ASN A 1 188 ? 31.022 12.030 -60.649 1.00 96.06 188 ASN A N 1
ATOM 1442 C CA . ASN A 1 188 ? 29.571 12.178 -60.537 1.00 96.06 188 ASN A CA 1
ATOM 1443 C C . ASN A 1 188 ? 28.960 11.100 -59.623 1.00 96.06 188 ASN A C 1
ATOM 1445 O O . ASN A 1 188 ? 28.242 11.426 -58.679 1.00 96.06 188 ASN A O 1
ATOM 1449 N N . VAL A 1 189 ? 29.310 9.827 -59.843 1.00 96.00 189 VAL A N 1
ATOM 1450 C CA . VAL A 1 189 ? 28.841 8.709 -59.009 1.00 96.00 189 VAL A CA 1
ATOM 1451 C C . VAL A 1 189 ? 29.272 8.891 -57.553 1.00 96.00 189 VAL A C 1
ATOM 1453 O O . VAL A 1 189 ? 28.454 8.689 -56.660 1.00 96.00 189 VAL A O 1
ATOM 1456 N N . THR A 1 190 ? 30.515 9.313 -57.291 1.00 96.25 190 THR A N 1
ATOM 1457 C CA . THR A 1 190 ? 30.973 9.589 -55.922 1.00 96.25 190 THR A CA 1
ATOM 1458 C C . THR A 1 190 ? 30.234 10.767 -55.295 1.00 96.25 190 THR A C 1
ATOM 1460 O O . THR A 1 190 ? 29.837 10.658 -54.145 1.00 96.25 190 THR A O 1
ATOM 1463 N N . GLY A 1 191 ? 29.961 11.844 -56.040 1.00 97.88 191 GLY A N 1
ATOM 1464 C CA . GLY A 1 191 ? 29.194 12.981 -55.516 1.00 97.88 191 GLY A CA 1
ATOM 1465 C C . GLY A 1 191 ? 27.747 12.621 -55.153 1.00 97.88 191 GLY A C 1
ATOM 1466 O O . GLY A 1 191 ? 27.252 13.017 -54.099 1.00 97.88 191 GLY A O 1
ATOM 1467 N N . LEU A 1 192 ? 27.076 11.818 -55.987 1.00 98.00 192 LEU A N 1
ATOM 1468 C CA . LEU A 1 192 ? 25.724 11.319 -55.700 1.00 98.00 192 LEU A CA 1
ATOM 1469 C C . LEU A 1 192 ? 25.707 10.330 -54.529 1.00 98.00 192 LEU A C 1
ATOM 1471 O O . LEU A 1 192 ? 24.792 10.369 -53.711 1.00 98.00 192 LEU A O 1
ATOM 1475 N N . ARG A 1 193 ? 26.730 9.473 -54.425 1.00 97.25 193 ARG A N 1
ATOM 1476 C CA . ARG A 1 193 ? 26.922 8.568 -53.285 1.00 97.25 193 ARG A CA 1
ATOM 1477 C C . ARG A 1 193 ? 27.067 9.350 -51.981 1.00 97.25 193 ARG A C 1
ATOM 1479 O O . ARG A 1 193 ? 26.430 8.997 -50.995 1.00 97.25 193 ARG A O 1
ATOM 1486 N N . ASP A 1 194 ? 27.898 10.387 -51.981 1.00 97.38 194 ASP A N 1
ATOM 1487 C CA . ASP A 1 194 ? 28.147 11.209 -50.796 1.00 97.38 194 ASP A CA 1
ATOM 1488 C C . ASP A 1 194 ? 26.868 11.968 -50.403 1.00 97.38 194 ASP A C 1
ATOM 1490 O O . ASP A 1 194 ? 26.467 11.912 -49.249 1.00 97.38 194 ASP A O 1
ATOM 1494 N N . THR A 1 195 ? 26.126 12.514 -51.378 1.00 97.44 195 THR A N 1
ATOM 1495 C CA . THR A 1 195 ? 24.798 13.124 -51.146 1.00 97.44 195 THR A CA 1
ATOM 1496 C C . THR A 1 195 ? 23.810 12.139 -50.508 1.00 97.44 195 THR A C 1
ATOM 1498 O O . THR A 1 195 ? 23.084 12.493 -49.580 1.00 97.44 195 THR A O 1
ATOM 1501 N N . TYR A 1 196 ? 23.777 10.892 -50.990 1.00 97.06 196 TYR A N 1
ATOM 1502 C CA . TYR A 1 196 ? 22.959 9.837 -50.393 1.00 97.06 196 TYR A CA 1
ATOM 1503 C C . TYR A 1 196 ? 23.373 9.562 -48.941 1.00 97.06 196 TYR A C 1
ATOM 1505 O O . TYR A 1 196 ? 22.514 9.579 -48.060 1.00 97.06 196 TYR A O 1
ATOM 1513 N N . PHE A 1 197 ? 24.665 9.368 -48.660 1.00 95.94 197 PHE A N 1
ATOM 1514 C CA . PHE A 1 197 ? 25.131 9.106 -47.295 1.00 95.94 197 PHE A CA 1
ATOM 1515 C C . PHE A 1 197 ? 24.911 10.286 -46.344 1.00 95.94 197 PHE A C 1
ATOM 1517 O O . PHE A 1 197 ? 24.511 10.058 -45.204 1.00 95.94 197 PHE A O 1
ATOM 1524 N N . ASP A 1 198 ? 25.082 11.524 -46.807 1.00 96.44 198 ASP A N 1
ATOM 1525 C CA . ASP A 1 198 ? 24.779 12.726 -46.026 1.00 96.44 198 ASP A CA 1
ATOM 1526 C C . ASP A 1 198 ? 23.284 12.786 -45.676 1.00 96.44 198 ASP A C 1
ATOM 1528 O O . ASP A 1 198 ? 22.917 13.022 -44.524 1.00 96.44 198 ASP A O 1
ATOM 1532 N N . SER A 1 199 ? 22.405 12.490 -46.642 1.00 95.19 199 SER A N 1
ATOM 1533 C CA . SER A 1 199 ? 20.957 12.426 -46.403 1.00 95.19 199 SER A CA 1
ATOM 1534 C C . SER A 1 199 ? 20.554 11.269 -45.479 1.00 95.19 199 SER A C 1
ATOM 1536 O O . SER A 1 199 ? 19.636 11.413 -44.676 1.00 95.19 199 SER A O 1
ATOM 1538 N N . LEU A 1 200 ? 21.261 10.136 -45.533 1.00 93.75 200 LEU A N 1
ATOM 1539 C CA . LEU A 1 200 ? 21.062 9.010 -44.619 1.00 93.75 200 LEU A CA 1
ATOM 1540 C C . LEU A 1 200 ? 21.488 9.354 -43.197 1.00 93.75 200 LEU A C 1
ATOM 1542 O O . LEU A 1 200 ? 20.780 9.019 -42.252 1.00 93.75 200 LEU A O 1
ATOM 1546 N N . HIS A 1 201 ? 22.606 10.056 -43.043 1.00 91.12 201 HIS A N 1
ATOM 1547 C CA . HIS A 1 201 ? 23.038 10.542 -41.744 1.00 91.12 201 HIS A CA 1
ATOM 1548 C C . HIS A 1 201 ? 22.041 11.551 -41.159 1.00 91.12 201 HIS A C 1
ATOM 1550 O O . HIS A 1 201 ? 21.719 11.464 -39.978 1.00 91.12 201 HIS A O 1
ATOM 1556 N N . ALA A 1 202 ? 21.500 12.452 -41.988 1.00 92.06 202 ALA A N 1
ATOM 1557 C CA . ALA A 1 202 ? 20.471 13.401 -41.571 1.00 92.06 202 ALA A CA 1
ATOM 1558 C C . ALA A 1 202 ? 19.188 12.706 -41.088 1.00 92.06 202 ALA A C 1
ATOM 1560 O O . ALA A 1 202 ? 18.667 13.082 -40.042 1.00 92.06 202 ALA A O 1
ATOM 1561 N N . VAL A 1 203 ? 18.714 11.676 -41.805 1.00 91.38 203 VAL A N 1
ATOM 1562 C CA . VAL A 1 203 ? 17.573 10.856 -41.362 1.00 91.38 203 VAL A CA 1
ATOM 1563 C C . VAL A 1 203 ? 17.885 10.200 -40.021 1.00 91.38 203 VAL A C 1
ATOM 15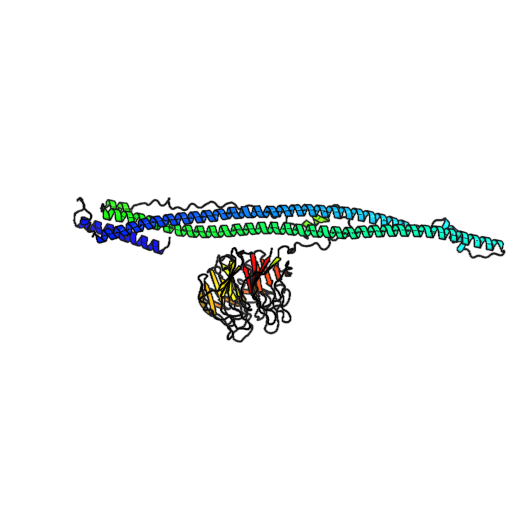65 O O . VAL A 1 203 ? 17.153 10.432 -39.072 1.00 91.38 203 VAL A O 1
ATOM 1568 N N . ASN A 1 204 ? 18.996 9.464 -39.914 1.00 87.00 204 ASN A N 1
ATOM 1569 C CA . ASN A 1 204 ? 19.329 8.716 -38.698 1.00 87.00 204 ASN A CA 1
ATOM 1570 C C . ASN A 1 204 ? 19.484 9.615 -37.462 1.00 87.00 204 ASN A C 1
ATOM 1572 O O . ASN A 1 204 ? 19.001 9.260 -36.395 1.00 87.00 204 ASN A O 1
ATOM 1576 N N . ASN A 1 205 ? 20.143 10.773 -37.589 1.00 83.44 205 ASN A N 1
ATOM 1577 C CA . ASN A 1 205 ? 20.288 11.700 -36.463 1.00 83.44 205 ASN A CA 1
ATOM 1578 C C . ASN A 1 205 ? 18.928 12.250 -36.019 1.00 83.44 205 ASN A C 1
ATOM 1580 O O . ASN A 1 205 ? 18.645 12.309 -34.829 1.00 83.44 205 ASN A O 1
ATOM 1584 N N . HIS A 1 206 ? 18.075 12.613 -36.977 1.00 90.50 206 HIS A N 1
ATOM 1585 C CA . HIS A 1 206 ? 16.745 13.140 -36.681 1.00 90.50 206 HIS A CA 1
ATOM 1586 C C . HIS A 1 206 ? 15.812 12.056 -36.112 1.00 90.50 206 HIS A C 1
ATOM 1588 O O . HIS A 1 206 ? 14.979 12.348 -35.258 1.00 90.50 206 HIS A O 1
ATOM 1594 N N . SER A 1 207 ? 15.979 10.792 -36.520 1.00 87.19 207 SER A N 1
ATOM 1595 C CA . SER A 1 207 ? 15.284 9.644 -35.924 1.00 87.19 207 SER A CA 1
ATOM 1596 C C . SER A 1 207 ? 15.567 9.513 -34.424 1.00 87.19 207 SER A C 1
ATOM 1598 O O . SER A 1 207 ? 14.641 9.233 -33.664 1.00 87.19 207 SER A O 1
ATOM 1600 N N . GLU A 1 208 ? 16.810 9.747 -33.983 1.00 82.38 208 GLU A N 1
ATOM 1601 C CA . GLU A 1 208 ? 17.167 9.755 -32.554 1.00 82.38 208 GLU A CA 1
ATOM 1602 C C . GLU A 1 208 ? 16.478 10.895 -31.792 1.00 82.38 208 GLU A C 1
ATOM 1604 O O . GLU A 1 208 ? 15.941 10.672 -30.708 1.00 82.38 208 GLU A O 1
ATOM 1609 N N . ASP A 1 209 ? 16.402 12.096 -32.371 1.00 83.81 209 ASP A N 1
ATOM 1610 C CA . ASP A 1 209 ? 15.682 13.217 -31.752 1.00 83.81 209 ASP A CA 1
ATOM 1611 C C . ASP A 1 209 ? 14.184 12.893 -31.593 1.00 83.81 209 ASP A C 1
ATOM 1613 O O . ASP A 1 209 ? 13.586 13.120 -30.538 1.00 83.81 209 ASP A O 1
ATOM 1617 N N . CYS A 1 210 ? 13.569 12.277 -32.607 1.00 89.19 210 CYS A N 1
ATOM 1618 C CA . CYS A 1 210 ? 12.162 11.892 -32.529 1.00 89.19 210 CYS A CA 1
ATOM 1619 C C . CYS A 1 210 ? 11.903 10.735 -31.552 1.00 89.19 210 CYS A C 1
ATOM 1621 O O . CYS A 1 210 ? 10.828 10.690 -30.954 1.00 89.19 210 CYS A O 1
ATOM 1623 N N . ARG A 1 211 ? 12.877 9.841 -31.326 1.00 83.56 211 ARG A N 1
ATOM 1624 C CA . ARG A 1 211 ? 12.823 8.823 -30.257 1.00 83.56 211 ARG A CA 1
ATOM 1625 C C . ARG A 1 211 ? 12.779 9.450 -28.868 1.00 83.56 211 ARG A C 1
ATOM 1627 O O . ARG A 1 211 ? 12.031 8.986 -28.006 1.00 83.56 211 ARG A O 1
ATOM 1634 N N . VAL A 1 212 ? 13.542 10.523 -28.653 1.00 79.50 212 VAL A N 1
ATOM 1635 C CA . VAL A 1 212 ? 13.503 11.288 -27.398 1.00 79.50 212 VAL A CA 1
ATOM 1636 C C . VAL A 1 212 ? 12.136 11.948 -27.215 1.00 79.50 212 VAL A C 1
ATOM 1638 O O . VAL A 1 212 ? 11.562 11.858 -26.128 1.00 79.50 212 VAL A O 1
ATOM 1641 N N . ASN A 1 213 ? 11.571 12.540 -28.272 1.00 85.19 213 ASN A N 1
ATOM 1642 C CA . ASN A 1 213 ? 10.223 13.114 -28.215 1.00 85.19 213 ASN A CA 1
ATOM 1643 C C . ASN A 1 213 ? 9.154 12.052 -27.922 1.00 85.19 213 ASN A C 1
ATOM 1645 O O . ASN A 1 213 ? 8.286 12.296 -27.089 1.00 85.19 213 ASN A O 1
ATOM 1649 N N . GLN A 1 214 ? 9.243 10.871 -28.544 1.00 87.56 214 GLN A N 1
ATOM 1650 C CA . GLN A 1 214 ? 8.337 9.750 -28.276 1.00 87.56 214 GLN A CA 1
ATOM 1651 C C . GLN A 1 214 ? 8.404 9.326 -26.803 1.00 87.56 214 GLN A C 1
ATOM 1653 O O . GLN A 1 214 ? 7.379 9.255 -26.134 1.00 87.56 214 GLN A O 1
ATOM 1658 N N . SER A 1 215 ? 9.616 9.130 -26.274 1.00 81.12 215 SER A N 1
ATOM 1659 C CA . SER A 1 215 ? 9.817 8.753 -24.867 1.00 81.12 215 SER A CA 1
ATOM 1660 C C . SER A 1 215 ? 9.270 9.815 -23.904 1.00 81.12 215 SER A C 1
ATOM 1662 O O . SER A 1 215 ? 8.733 9.493 -22.848 1.00 81.12 215 SER A O 1
ATOM 1664 N N . THR A 1 216 ? 9.390 11.092 -24.276 1.00 82.31 216 THR A N 1
ATOM 1665 C CA . THR A 1 216 ? 8.890 12.231 -23.492 1.00 82.31 216 THR A CA 1
ATOM 1666 C C . THR A 1 216 ? 7.360 12.270 -23.472 1.00 82.31 216 THR A C 1
ATOM 1668 O O . THR A 1 216 ? 6.772 12.429 -22.405 1.00 82.31 216 THR A O 1
ATOM 1671 N N . LEU A 1 217 ? 6.715 12.069 -24.627 1.00 88.62 217 LEU A N 1
ATOM 1672 C CA . LEU A 1 217 ? 5.258 11.942 -24.743 1.00 88.62 217 LEU A CA 1
ATOM 1673 C C . LEU A 1 217 ? 4.734 10.775 -23.896 1.00 88.62 217 LEU A C 1
ATOM 1675 O O . LEU A 1 217 ? 3.840 10.963 -23.073 1.00 88.62 217 LEU A O 1
ATOM 1679 N N . GLU A 1 218 ? 5.309 9.582 -24.073 1.00 88.62 218 GLU A N 1
ATOM 1680 C CA . GLU A 1 218 ? 4.905 8.378 -23.338 1.00 88.62 218 GLU A CA 1
ATOM 1681 C C . GLU A 1 218 ? 5.044 8.589 -21.819 1.00 88.62 218 GLU A C 1
ATOM 1683 O O . GLU A 1 218 ? 4.114 8.295 -21.067 1.00 88.62 218 GLU A O 1
ATOM 1688 N N . SER A 1 219 ? 6.153 9.189 -21.368 1.00 82.12 219 SER A N 1
ATOM 1689 C CA . SER A 1 219 ? 6.388 9.509 -19.953 1.00 82.12 219 SER A CA 1
ATOM 1690 C C . SER A 1 219 ? 5.350 10.482 -19.392 1.00 82.12 219 SER A C 1
ATOM 1692 O O . SER A 1 219 ? 4.728 10.191 -18.370 1.00 82.12 219 SER A O 1
ATOM 1694 N N . HIS A 1 220 ? 5.118 11.620 -20.053 1.00 84.06 220 HIS A N 1
ATOM 1695 C CA . HIS A 1 220 ? 4.156 12.613 -19.566 1.00 84.06 220 HIS A CA 1
ATOM 1696 C C . HIS A 1 220 ? 2.714 12.107 -19.614 1.00 84.06 220 HIS A C 1
ATOM 1698 O O . HIS A 1 220 ? 1.919 12.450 -18.738 1.00 84.06 220 HIS A O 1
ATOM 1704 N N . PHE A 1 221 ? 2.369 11.246 -20.579 1.00 92.12 221 PHE A N 1
ATOM 1705 C CA . PHE A 1 221 ? 1.069 10.580 -20.575 1.00 92.12 221 PHE A CA 1
ATOM 1706 C C . PHE A 1 221 ? 0.925 9.680 -19.347 1.00 92.12 221 PHE A C 1
ATOM 1708 O O . PHE A 1 221 ? -0.106 9.712 -18.674 1.00 92.12 221 PHE A O 1
ATOM 1715 N N . CYS A 1 222 ? 1.954 8.896 -19.016 1.00 85.69 222 CYS A N 1
ATOM 1716 C CA . CYS A 1 222 ? 1.921 8.049 -17.828 1.00 85.69 222 CYS A CA 1
ATOM 1717 C C . CYS A 1 222 ? 1.841 8.868 -16.524 1.00 85.69 222 CYS A C 1
ATOM 1719 O O . CYS A 1 222 ? 1.089 8.476 -15.632 1.00 85.69 222 CYS A O 1
ATOM 1721 N N . GLU A 1 223 ? 2.526 10.014 -16.429 1.00 82.81 223 GLU A N 1
ATOM 1722 C CA . GLU A 1 223 ? 2.404 10.954 -15.299 1.00 82.81 223 GLU A CA 1
ATOM 1723 C C . GLU A 1 223 ? 0.979 11.514 -15.174 1.00 82.81 223 GLU A C 1
ATOM 1725 O O . GLU A 1 223 ? 0.388 11.490 -14.093 1.00 82.81 223 GLU A O 1
ATOM 1730 N N . TYR A 1 224 ? 0.394 11.972 -16.286 1.00 91.88 224 TYR A N 1
ATOM 1731 C CA . TYR A 1 224 ? -0.989 12.450 -16.323 1.00 91.88 224 TYR A CA 1
ATOM 1732 C C . TYR A 1 224 ? -1.967 11.365 -15.863 1.00 91.88 224 TYR A C 1
ATOM 1734 O O . TYR A 1 224 ? -2.816 11.604 -14.997 1.00 91.88 224 TYR A O 1
ATOM 1742 N N . ARG A 1 225 ? -1.819 10.157 -16.415 1.00 90.44 225 ARG A N 1
ATOM 1743 C CA . ARG A 1 225 ? -2.624 8.996 -16.049 1.00 90.44 225 ARG A CA 1
ATOM 1744 C C . ARG A 1 225 ? -2.556 8.723 -14.556 1.00 90.44 225 ARG A C 1
ATOM 1746 O O . ARG A 1 225 ? -3.606 8.579 -13.938 1.00 90.44 225 ARG A O 1
ATOM 1753 N N . GLN A 1 226 ? -1.350 8.631 -14.008 1.00 82.19 226 GLN A N 1
ATOM 1754 C CA . GLN A 1 226 ? -1.123 8.342 -12.598 1.00 82.19 226 GLN A CA 1
ATOM 1755 C C . GLN A 1 226 ? -1.792 9.387 -11.706 1.00 82.19 226 GLN A C 1
ATOM 1757 O O . GLN A 1 226 ? -2.648 9.037 -10.897 1.00 82.19 226 GLN A O 1
ATOM 1762 N N . GLN A 1 227 ? -1.498 10.670 -11.936 1.00 86.12 227 GLN A N 1
ATOM 1763 C CA . GLN A 1 227 ? -2.075 11.762 -11.158 1.00 86.12 227 GLN A CA 1
ATOM 1764 C C . GLN A 1 227 ? -3.607 11.722 -11.171 1.00 86.12 227 GLN A C 1
ATOM 1766 O O . GLN A 1 227 ? -4.240 11.884 -10.125 1.00 86.12 227 GLN A O 1
ATOM 1771 N N . LEU A 1 228 ? -4.222 11.494 -12.337 1.00 89.50 228 LEU A N 1
ATOM 1772 C CA . LEU A 1 228 ? -5.676 11.436 -12.460 1.00 89.50 228 LEU A CA 1
ATOM 1773 C C . LEU A 1 228 ? -6.256 10.213 -11.735 1.00 89.50 228 LEU A C 1
ATOM 1775 O O . LEU A 1 228 ? -7.230 10.353 -10.993 1.00 89.50 228 LEU A O 1
ATOM 1779 N N . THR A 1 229 ? -5.658 9.027 -11.897 1.00 86.94 229 THR A N 1
ATOM 1780 C CA . THR A 1 229 ? -6.135 7.812 -11.218 1.00 86.94 229 THR A CA 1
ATOM 1781 C C . THR A 1 229 ? -5.979 7.894 -9.704 1.00 86.94 229 THR A C 1
ATOM 1783 O O . THR A 1 229 ? -6.915 7.540 -8.984 1.00 86.94 229 THR A O 1
ATOM 1786 N N . ASP A 1 230 ? -4.861 8.428 -9.217 1.00 82.81 230 ASP A N 1
ATOM 1787 C CA . ASP A 1 230 ? -4.577 8.569 -7.786 1.00 82.81 230 ASP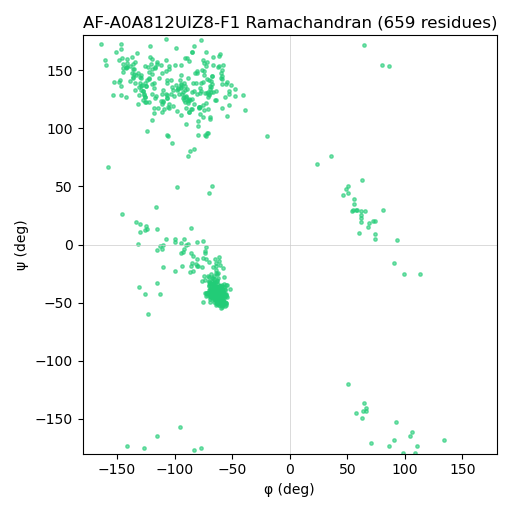 A CA 1
ATOM 1788 C C . ASP A 1 230 ? -5.485 9.622 -7.154 1.00 82.81 230 ASP A C 1
ATOM 1790 O O . ASP A 1 230 ? -6.027 9.419 -6.068 1.00 82.81 230 ASP A O 1
ATOM 1794 N N . SER A 1 231 ? -5.756 10.715 -7.873 1.00 87.75 231 SER A N 1
ATOM 1795 C CA . SER A 1 231 ? -6.725 11.729 -7.448 1.00 87.75 231 SER A CA 1
ATOM 1796 C C . SER A 1 231 ? -8.118 11.138 -7.242 1.00 87.75 231 SER A C 1
ATOM 1798 O O . SER A 1 231 ? -8.766 11.432 -6.232 1.00 87.75 231 SER A O 1
ATOM 1800 N N . CYS A 1 232 ? -8.571 10.292 -8.174 1.00 88.38 232 CYS A N 1
ATOM 1801 C CA . CYS A 1 232 ? -9.861 9.616 -8.072 1.00 88.38 232 CYS A CA 1
ATOM 1802 C C . CYS A 1 232 ? -9.885 8.593 -6.930 1.00 88.38 232 CYS A C 1
ATOM 1804 O O . CYS A 1 232 ? -10.841 8.557 -6.155 1.00 88.38 232 CYS A O 1
ATOM 1806 N N . LEU A 1 233 ? -8.824 7.800 -6.777 1.00 84.81 233 LEU A N 1
ATOM 1807 C CA . LEU A 1 233 ? -8.720 6.819 -5.702 1.00 84.81 233 LEU A CA 1
ATOM 1808 C C . LEU A 1 233 ? -8.694 7.489 -4.320 1.00 84.81 233 LEU A C 1
ATOM 1810 O O . LEU A 1 233 ? -9.411 7.073 -3.412 1.00 84.81 233 LEU A O 1
ATOM 1814 N N . ALA A 1 234 ? -7.929 8.567 -4.164 1.00 83.06 234 ALA A N 1
ATOM 1815 C CA . ALA A 1 234 ? -7.858 9.315 -2.917 1.00 83.06 234 ALA A CA 1
ATOM 1816 C C . ALA A 1 234 ? -9.192 10.006 -2.577 1.00 83.06 234 ALA A C 1
ATOM 1818 O O . ALA A 1 234 ? -9.547 10.117 -1.403 1.00 83.06 234 ALA A O 1
ATOM 1819 N N . MET A 1 235 ? -9.971 10.427 -3.580 1.00 91.56 235 MET A N 1
ATOM 1820 C CA . MET A 1 235 ? -11.352 10.881 -3.381 1.00 91.56 235 MET A CA 1
ATOM 1821 C C . MET A 1 235 ? -12.251 9.747 -2.869 1.00 91.56 235 MET A C 1
ATOM 1823 O O . MET A 1 235 ? -13.000 9.935 -1.908 1.00 91.56 235 MET A O 1
ATOM 1827 N N . ASP A 1 236 ? -12.164 8.562 -3.474 1.00 85.62 236 ASP A N 1
ATOM 1828 C CA . ASP A 1 236 ? -12.928 7.387 -3.055 1.00 85.62 236 ASP A CA 1
ATOM 1829 C C . ASP A 1 236 ? -12.620 6.985 -1.612 1.00 85.62 236 ASP A C 1
ATOM 1831 O O . ASP A 1 236 ? -13.547 6.739 -0.837 1.00 85.62 236 ASP A O 1
ATOM 1835 N N . THR A 1 237 ? -11.338 6.966 -1.247 1.00 84.06 237 THR A N 1
ATOM 1836 C CA . THR A 1 237 ? -10.869 6.659 0.107 1.00 84.06 237 THR A CA 1
ATOM 1837 C C . THR A 1 237 ? -11.309 7.719 1.112 1.00 84.06 237 THR A C 1
ATOM 1839 O O . THR A 1 237 ? -11.884 7.364 2.139 1.00 84.06 237 THR A O 1
ATOM 1842 N N . CYS A 1 238 ? -11.137 9.012 0.808 1.00 89.75 238 CYS A N 1
ATOM 1843 C CA . CYS A 1 238 ? -11.600 10.102 1.676 1.00 89.75 238 CYS A CA 1
ATOM 1844 C C . CYS A 1 238 ? -13.098 9.970 1.975 1.00 89.75 238 CYS A C 1
ATOM 1846 O O . CYS A 1 238 ? -13.506 9.942 3.137 1.00 89.75 238 CYS A O 1
ATOM 1848 N N . TYR A 1 239 ? -13.917 9.798 0.931 1.00 92.69 239 TYR A N 1
ATOM 1849 C CA . TYR A 1 239 ? -15.363 9.659 1.092 1.00 92.69 239 TYR A CA 1
ATOM 1850 C C . TYR A 1 239 ? -15.745 8.429 1.909 1.00 92.69 239 TYR A C 1
ATOM 1852 O O . TYR A 1 239 ? -16.647 8.509 2.739 1.00 92.69 239 TYR A O 1
ATOM 1860 N N . ARG A 1 240 ? -15.074 7.295 1.674 1.00 89.81 240 ARG A N 1
ATOM 1861 C CA . ARG A 1 240 ? -15.323 6.052 2.407 1.00 89.81 240 ARG A CA 1
ATOM 1862 C C . ARG A 1 240 ? -15.039 6.233 3.897 1.00 89.81 240 ARG A C 1
ATOM 1864 O O . ARG A 1 240 ? -15.923 5.953 4.697 1.00 89.81 240 ARG A O 1
ATOM 1871 N N . ASN A 1 241 ? -13.873 6.779 4.243 1.00 85.44 241 ASN A N 1
ATOM 1872 C CA . ASN A 1 241 ? -13.436 6.955 5.630 1.00 85.44 241 ASN A CA 1
ATOM 1873 C C . ASN A 1 241 ? -14.341 7.931 6.401 1.00 85.44 241 ASN A C 1
ATOM 1875 O O . ASN A 1 241 ? -14.733 7.664 7.540 1.00 85.44 241 ASN A O 1
ATOM 1879 N N . VAL A 1 242 ? -14.716 9.056 5.776 1.00 88.38 242 VAL A N 1
ATOM 1880 C CA . VAL A 1 242 ? -15.649 10.019 6.386 1.00 88.38 242 VAL A CA 1
ATOM 1881 C C . VAL A 1 242 ? -17.034 9.389 6.551 1.00 88.38 242 VAL A C 1
ATOM 1883 O O . VAL A 1 242 ? -17.643 9.534 7.608 1.00 88.38 242 VAL A O 1
ATOM 1886 N N . ASN A 1 243 ? -17.520 8.645 5.552 1.00 89.69 243 ASN A N 1
ATOM 1887 C CA . ASN A 1 243 ? -18.822 7.979 5.614 1.00 89.69 243 ASN A CA 1
ATOM 1888 C C . ASN A 1 243 ? -18.890 6.894 6.694 1.00 89.69 243 ASN A C 1
ATOM 1890 O O . ASN A 1 243 ? -19.892 6.790 7.397 1.00 89.69 243 ASN A O 1
ATOM 1894 N N . GLU A 1 244 ? -17.830 6.106 6.839 1.00 85.62 244 GLU A N 1
ATOM 1895 C CA . GLU A 1 244 ? -17.707 5.090 7.884 1.00 85.62 244 GLU A CA 1
ATOM 1896 C C . GLU A 1 244 ? -17.759 5.730 9.274 1.00 85.62 244 GLU A C 1
ATOM 1898 O O . GLU A 1 244 ? -18.647 5.412 10.066 1.00 85.62 244 GLU A O 1
ATOM 1903 N N . THR A 1 245 ? -16.920 6.743 9.513 1.00 84.75 245 THR A N 1
ATOM 1904 C CA . THR A 1 245 ? -16.900 7.488 10.783 1.00 84.75 245 THR A CA 1
ATOM 1905 C C . THR A 1 245 ? -18.255 8.149 11.076 1.00 84.75 245 THR A C 1
ATOM 1907 O O . THR A 1 245 ? -18.732 8.148 12.213 1.00 84.75 245 THR A O 1
ATOM 1910 N N . PHE A 1 246 ? -18.915 8.699 10.051 1.00 89.69 246 PHE A N 1
ATOM 1911 C CA . PHE A 1 246 ? -20.244 9.301 10.177 1.00 89.69 246 PHE A CA 1
ATOM 1912 C C . PHE A 1 246 ? -21.301 8.265 10.578 1.00 89.69 246 PHE A C 1
ATOM 1914 O O . PHE A 1 246 ? -22.102 8.520 11.478 1.00 89.69 246 PHE A O 1
ATOM 1921 N N . HIS A 1 247 ? -21.290 7.073 9.975 1.00 87.00 247 HIS A N 1
ATOM 1922 C CA . HIS A 1 247 ? -22.210 5.994 10.338 1.00 87.00 247 HIS A CA 1
ATOM 1923 C C . HIS A 1 247 ? -21.962 5.436 11.744 1.00 87.00 247 HIS A C 1
ATOM 1925 O O . HIS A 1 247 ? -22.927 5.223 12.482 1.00 87.00 247 HIS A O 1
ATOM 1931 N N . GLU A 1 248 ? -20.705 5.242 12.146 1.00 85.81 248 GLU A N 1
ATOM 1932 C CA . GLU A 1 248 ? -20.362 4.826 13.512 1.00 85.81 248 GLU A CA 1
ATOM 1933 C C . GLU A 1 248 ? -20.864 5.832 14.554 1.00 85.81 248 GLU A C 1
ATOM 1935 O O . GLU A 1 248 ? -21.444 5.457 15.586 1.00 85.81 248 GLU A O 1
ATOM 1940 N N . LEU A 1 249 ? -20.703 7.128 14.263 1.00 89.12 249 LEU A N 1
ATOM 1941 C CA . LEU A 1 249 ? -21.210 8.184 15.124 1.00 89.12 249 LEU A CA 1
ATOM 1942 C C . LEU A 1 249 ? -22.742 8.157 15.192 1.00 89.12 249 LEU A C 1
ATOM 1944 O O . LEU A 1 249 ? -23.286 8.245 16.289 1.00 89.12 249 LEU A O 1
ATOM 1948 N N . LEU A 1 250 ? -23.449 7.964 14.073 1.00 89.06 250 LEU A N 1
ATOM 1949 C CA . LEU A 1 250 ? -24.915 7.866 14.070 1.00 89.06 250 LEU A CA 1
ATOM 1950 C C . LEU A 1 250 ? -25.431 6.728 14.959 1.00 89.06 250 LEU A C 1
ATOM 1952 O O . LEU A 1 250 ? -26.385 6.924 15.712 1.00 89.06 250 LEU A O 1
ATOM 1956 N N . VAL A 1 251 ? -24.793 5.555 14.927 1.00 87.12 251 VAL A N 1
ATOM 1957 C CA . VAL A 1 251 ? -25.159 4.423 15.800 1.00 87.12 251 VAL A CA 1
ATOM 1958 C C . VAL A 1 251 ? -24.918 4.768 17.274 1.00 87.12 251 VAL A C 1
ATOM 1960 O O . VAL A 1 251 ? -25.750 4.477 18.146 1.00 87.12 251 VAL A O 1
ATOM 1963 N N . THR A 1 252 ? -23.796 5.431 17.557 1.00 88.12 252 THR A N 1
ATOM 1964 C CA . THR A 1 252 ? -23.437 5.879 18.907 1.00 88.12 252 THR A CA 1
ATOM 1965 C C . THR A 1 252 ? -24.429 6.918 19.434 1.00 88.12 252 THR A C 1
ATOM 1967 O O . THR A 1 252 ? -24.898 6.791 20.569 1.00 88.12 252 THR A O 1
ATOM 1970 N N . ILE A 1 253 ? -24.800 7.900 18.608 1.00 89.31 253 ILE A N 1
ATOM 1971 C CA . ILE A 1 253 ? -25.768 8.958 18.921 1.00 89.31 253 ILE A CA 1
ATOM 1972 C C . ILE A 1 253 ? -27.171 8.386 19.091 1.00 89.31 253 ILE A C 1
ATOM 1974 O O . ILE A 1 253 ? -27.857 8.767 20.033 1.00 89.31 253 ILE A O 1
ATOM 1978 N N . ALA A 1 254 ? -27.600 7.441 18.252 1.00 86.25 254 ALA A N 1
ATOM 1979 C CA . ALA A 1 254 ? -28.896 6.786 18.420 1.00 86.25 254 ALA A CA 1
ATOM 1980 C C . ALA A 1 254 ? -28.984 6.100 19.793 1.00 86.25 254 ALA A C 1
ATOM 1982 O O . ALA A 1 254 ? -29.939 6.291 20.547 1.00 86.25 254 ALA A O 1
ATOM 1983 N N . THR A 1 255 ? -27.930 5.371 20.170 1.00 85.94 255 THR A N 1
ATOM 1984 C CA . THR A 1 255 ? -27.864 4.673 21.459 1.00 85.94 255 THR A CA 1
ATOM 1985 C C . THR A 1 255 ? -27.801 5.647 22.639 1.00 85.94 255 THR A C 1
ATOM 1987 O O . THR A 1 255 ? -28.488 5.461 23.647 1.00 85.94 255 THR A O 1
ATOM 1990 N N . SER A 1 256 ? -26.959 6.680 22.558 1.00 86.00 256 SER A N 1
ATOM 1991 C CA . SER A 1 256 ? -26.805 7.677 23.621 1.00 86.00 256 SER A CA 1
ATOM 1992 C C . SER A 1 256 ? -28.040 8.583 23.740 1.00 86.00 256 SER A C 1
ATOM 1994 O O . SER A 1 256 ? -28.397 8.964 24.858 1.00 86.00 256 SER A O 1
ATOM 1996 N N . GLY A 1 257 ? -28.712 8.851 22.619 1.00 89.94 257 GLY A N 1
ATOM 1997 C CA . GLY A 1 257 ? -29.949 9.610 22.466 1.00 89.94 257 GLY A CA 1
ATOM 1998 C C . GLY A 1 257 ? -31.122 8.941 23.162 1.00 89.94 257 GLY A C 1
ATOM 1999 O O . GLY A 1 257 ? -31.703 9.553 24.052 1.00 89.94 257 GLY A O 1
ATOM 2000 N N . SER A 1 258 ? -31.380 7.654 22.900 1.00 88.25 258 SER A N 1
ATOM 2001 C CA . SER A 1 258 ? -32.434 6.917 23.619 1.00 88.25 258 SER A CA 1
ATOM 2002 C C . SER A 1 258 ? -32.204 6.892 25.137 1.00 88.25 258 SER A C 1
ATOM 2004 O O . SER A 1 258 ? -33.150 6.960 25.921 1.00 88.25 258 SER A O 1
ATOM 2006 N N . ARG A 1 259 ? -30.940 6.838 25.589 1.00 89.50 259 ARG A N 1
ATOM 2007 C CA . ARG A 1 259 ? -30.615 6.941 27.026 1.00 89.50 259 ARG A CA 1
ATOM 2008 C C . ARG A 1 259 ? -30.852 8.349 27.571 1.00 89.50 259 ARG A C 1
ATOM 2010 O O . ARG A 1 259 ? -31.303 8.481 28.705 1.00 89.50 259 ARG A O 1
ATOM 2017 N N . ARG A 1 260 ? -30.522 9.395 26.802 1.00 92.12 260 ARG A N 1
ATOM 2018 C CA . ARG A 1 260 ? -30.809 10.793 27.162 1.00 92.12 260 ARG A CA 1
ATOM 2019 C C . ARG A 1 260 ? -32.300 11.028 27.313 1.00 92.12 260 ARG A C 1
ATOM 2021 O O . ARG A 1 260 ? -32.696 11.548 28.348 1.00 92.12 260 ARG A O 1
ATOM 2028 N N . GLU A 1 261 ? -33.086 10.577 26.347 1.00 93.12 261 GLU A N 1
ATOM 2029 C CA . GLU A 1 261 ? -34.543 10.672 26.351 1.00 93.12 261 GLU A CA 1
ATOM 2030 C C . GLU A 1 261 ? -35.146 10.024 27.606 1.00 93.12 261 GLU A C 1
ATOM 2032 O O . GLU A 1 261 ? -35.847 10.682 28.375 1.00 93.12 261 GLU A O 1
ATOM 2037 N N . ALA A 1 262 ? -34.789 8.767 27.886 1.00 92.50 262 ALA A N 1
ATOM 2038 C CA . ALA A 1 262 ? -35.297 8.045 29.052 1.00 92.50 262 ALA A CA 1
ATOM 2039 C C . ALA A 1 262 ? -34.929 8.730 30.384 1.00 92.50 262 ALA A C 1
ATOM 2041 O O . ALA A 1 262 ? -35.791 8.932 31.243 1.00 92.50 262 ALA A O 1
ATOM 2042 N N . SER A 1 263 ? -33.669 9.149 30.546 1.00 93.94 263 SER A N 1
ATOM 2043 C CA . SER A 1 263 ? -33.229 9.886 31.737 1.00 93.94 263 SER A CA 1
ATOM 2044 C C . SER A 1 263 ? -33.894 11.254 31.869 1.00 93.94 263 SER A C 1
ATOM 2046 O O . SER A 1 263 ? -34.176 11.669 32.989 1.00 93.94 263 SER A O 1
ATOM 2048 N N . PHE A 1 264 ? -34.134 11.961 30.760 1.00 95.50 264 PHE A N 1
ATOM 2049 C CA . PHE A 1 264 ? -34.803 13.261 30.757 1.00 95.50 264 PHE A CA 1
ATOM 2050 C C . PHE A 1 264 ? -36.233 13.113 31.283 1.00 95.50 264 PHE A C 1
ATOM 2052 O O . PHE A 1 264 ? -36.601 13.771 32.253 1.00 95.50 264 PHE A O 1
ATOM 2059 N N . ILE A 1 265 ? -36.989 12.150 30.740 1.00 95.31 265 ILE A N 1
ATOM 2060 C CA . ILE A 1 265 ? -38.345 11.817 31.201 1.00 95.31 265 ILE A CA 1
ATOM 2061 C C . ILE A 1 265 ? -38.342 11.478 32.697 1.00 95.31 265 ILE A C 1
ATOM 2063 O O . ILE A 1 265 ? -39.144 12.018 33.464 1.00 95.31 265 ILE A O 1
ATOM 2067 N N . ALA A 1 266 ? -37.440 10.593 33.128 1.00 95.19 266 ALA A N 1
ATOM 2068 C CA . ALA A 1 266 ? -37.367 10.157 34.518 1.00 95.19 266 ALA A CA 1
ATOM 2069 C C . ALA A 1 266 ? -37.004 11.308 35.474 1.00 95.19 266 ALA A C 1
ATOM 2071 O O . ALA A 1 266 ? -37.655 11.462 36.508 1.00 95.19 266 ALA A O 1
ATOM 2072 N N . ALA A 1 267 ? -36.031 12.152 35.118 1.00 95.88 267 ALA A N 1
ATOM 2073 C CA . ALA A 1 267 ? -35.629 13.310 35.915 1.00 95.88 267 ALA A CA 1
ATOM 2074 C C . ALA A 1 267 ? -36.759 14.345 36.042 1.00 95.88 267 ALA A C 1
ATOM 2076 O O . ALA A 1 267 ? -37.046 14.812 37.146 1.00 95.88 267 ALA A O 1
ATOM 2077 N N . THR A 1 268 ? -37.472 14.646 34.951 1.00 96.12 268 THR A N 1
ATOM 2078 C CA . THR A 1 268 ? -38.636 15.547 34.980 1.00 96.12 268 THR A CA 1
ATOM 2079 C C . THR A 1 268 ? -39.746 15.009 35.888 1.00 96.12 268 THR A C 1
ATOM 2081 O O . THR A 1 268 ? -40.340 15.766 36.661 1.00 96.12 268 THR A O 1
ATOM 2084 N N . LYS A 1 269 ? -40.004 13.693 35.869 1.00 95.88 269 LYS A N 1
ATOM 2085 C CA . LYS A 1 269 ? -40.984 13.066 36.771 1.00 95.88 269 LYS A CA 1
ATOM 2086 C C . LYS A 1 269 ? -40.526 13.051 38.231 1.00 95.88 269 LYS A C 1
ATOM 2088 O O . LYS A 1 269 ? -41.341 13.323 39.110 1.00 95.88 269 LYS A O 1
ATOM 2093 N N . VAL A 1 270 ? -39.239 12.811 38.508 1.00 97.00 270 VAL A N 1
ATOM 2094 C CA . VAL A 1 270 ? -38.653 12.952 39.859 1.00 97.00 270 VAL A CA 1
ATOM 2095 C C . VAL A 1 270 ? -38.905 14.356 40.400 1.00 97.00 270 VAL A C 1
ATOM 2097 O O . VAL A 1 270 ? -39.429 14.494 41.505 1.00 97.00 270 VAL A O 1
ATOM 2100 N N . ILE A 1 271 ? -38.595 15.390 39.611 1.00 96.06 271 ILE A N 1
ATOM 2101 C CA . ILE A 1 271 ? -38.833 16.787 39.990 1.00 96.06 271 ILE A CA 1
ATOM 2102 C C . ILE A 1 271 ? -40.316 17.007 40.328 1.00 96.06 271 ILE A C 1
ATOM 2104 O O . ILE A 1 271 ? -40.616 17.586 41.374 1.00 96.06 271 ILE A O 1
ATOM 2108 N N . CYS A 1 272 ? -41.240 16.479 39.515 1.00 96.44 272 CYS A N 1
ATOM 2109 C CA . CYS A 1 272 ? -42.682 16.558 39.773 1.00 96.44 272 CYS A CA 1
ATOM 2110 C C . CYS A 1 272 ? -43.066 15.939 41.128 1.00 96.44 272 CYS A C 1
ATOM 2112 O O . CYS A 1 272 ? -43.699 16.600 41.955 1.00 96.44 272 CYS A O 1
ATOM 2114 N N . TYR A 1 273 ? -42.642 14.699 41.406 1.00 95.06 273 TYR A N 1
ATOM 2115 C CA . TYR A 1 273 ? -42.968 14.031 42.672 1.00 95.06 273 TYR A CA 1
ATOM 2116 C C . TYR A 1 273 ? -42.405 14.767 43.884 1.00 95.06 273 TYR A C 1
ATOM 2118 O O . TYR A 1 273 ? -43.103 14.903 44.891 1.00 95.06 273 TYR A O 1
ATOM 2126 N N . ILE A 1 274 ? -41.174 15.277 43.797 1.00 93.25 274 ILE A N 1
ATOM 2127 C CA . ILE A 1 274 ? -40.574 16.037 44.896 1.00 93.25 274 ILE A CA 1
ATOM 2128 C C . ILE A 1 274 ? -41.343 17.344 45.132 1.00 93.25 274 ILE A C 1
ATOM 2130 O O . ILE A 1 274 ? -41.621 17.694 46.281 1.00 93.25 274 ILE A O 1
ATOM 2134 N N . GLN A 1 275 ? -41.740 18.055 44.074 1.00 91.56 275 GLN A N 1
ATOM 2135 C CA . GLN A 1 275 ? -42.549 19.270 44.202 1.00 91.56 275 GLN A CA 1
ATOM 2136 C C . GLN A 1 275 ? -43.904 18.983 44.865 1.00 91.56 275 GLN A C 1
ATOM 2138 O O . GLN A 1 275 ? -44.292 19.708 45.786 1.00 91.56 275 GLN A O 1
ATOM 2143 N N . VAL A 1 276 ? -44.588 17.902 44.472 1.00 90.56 276 VAL A N 1
ATOM 2144 C CA . VAL A 1 276 ? -45.858 17.470 45.081 1.00 90.56 276 VAL A CA 1
ATOM 2145 C C . VAL A 1 276 ? -45.676 17.115 46.558 1.00 90.56 276 VAL A C 1
ATOM 2147 O O . VAL A 1 276 ? -46.412 17.637 47.395 1.00 90.56 276 VAL A O 1
ATOM 2150 N N . LEU A 1 277 ? -44.658 16.313 46.895 1.00 88.00 277 LEU A N 1
ATOM 2151 C CA . LEU A 1 277 ? -44.304 15.943 48.274 1.00 88.00 277 LEU A CA 1
ATOM 2152 C C . LEU A 1 277 ? -44.056 17.164 49.173 1.00 88.00 277 LEU A C 1
ATOM 2154 O O . LEU A 1 277 ? -44.377 17.133 50.359 1.00 88.00 277 LEU A O 1
ATOM 2158 N N . LYS A 1 278 ? -43.482 18.239 48.620 1.00 85.44 278 LYS A N 1
ATOM 2159 C CA . LYS A 1 278 ? -43.113 19.443 49.377 1.00 85.44 278 LYS A CA 1
ATOM 2160 C C . LYS A 1 278 ? -44.227 20.476 49.519 1.00 85.44 278 LYS A C 1
ATOM 2162 O O . LYS A 1 278 ? -44.125 21.311 50.420 1.00 85.44 278 LYS A O 1
ATOM 2167 N N . THR A 1 279 ? -45.214 20.493 48.622 1.00 83.19 279 THR A N 1
ATOM 2168 C CA . THR A 1 279 ? -46.144 21.633 48.496 1.00 83.19 279 THR A CA 1
ATOM 2169 C C . THR A 1 279 ? -47.618 21.261 48.587 1.00 83.19 279 THR A C 1
ATOM 2171 O O . THR A 1 279 ? -48.369 21.988 49.231 1.00 83.19 279 THR A O 1
ATOM 2174 N N . ASN A 1 280 ? -48.052 20.168 47.955 1.00 79.56 280 ASN A N 1
ATOM 2175 C CA . ASN A 1 280 ? -49.472 19.842 47.822 1.00 79.56 280 ASN A CA 1
ATOM 2176 C C . ASN A 1 280 ? -49.685 18.340 47.571 1.00 79.56 280 ASN A C 1
ATOM 2178 O O . ASN A 1 280 ? -50.105 17.923 46.486 1.00 79.56 280 ASN A O 1
ATOM 2182 N N . LEU A 1 281 ? -49.370 17.518 48.575 1.00 86.38 281 LEU A N 1
ATOM 2183 C CA . LEU A 1 281 ? -49.466 16.064 48.474 1.00 86.38 281 LEU A CA 1
ATOM 2184 C C . LEU A 1 281 ? -50.933 15.603 48.469 1.00 86.38 281 LEU A C 1
ATOM 2186 O O . LEU A 1 281 ? -51.553 15.432 49.516 1.00 86.38 281 LEU A O 1
ATOM 2190 N N . THR A 1 282 ? -51.484 15.388 47.273 1.00 85.31 282 THR A N 1
ATOM 2191 C CA . THR A 1 282 ? -52.869 14.941 47.055 1.00 85.31 282 THR A CA 1
ATOM 2192 C C . THR A 1 282 ? -52.935 13.848 45.989 1.00 85.31 282 THR A C 1
ATOM 2194 O O . THR A 1 282 ? -52.078 13.782 45.107 1.00 85.31 282 THR A O 1
ATOM 2197 N N . GLN A 1 283 ? -53.982 13.015 46.027 1.00 88.44 283 GLN A N 1
ATOM 2198 C CA . GLN A 1 283 ? -54.202 11.961 45.027 1.00 88.44 283 GLN A CA 1
ATOM 2199 C C . GLN A 1 283 ? -54.213 12.496 43.582 1.00 88.44 283 GLN A C 1
ATOM 2201 O O . GLN A 1 283 ? -53.514 11.915 42.751 1.00 88.44 283 GLN A O 1
ATOM 2206 N N . PRO A 1 284 ? -54.902 13.611 43.252 1.00 90.50 284 PRO A N 1
ATOM 2207 C CA . PRO A 1 284 ? -54.862 14.158 41.896 1.00 90.50 284 PRO A CA 1
ATOM 2208 C C . PRO A 1 284 ? -53.469 14.647 41.483 1.00 90.50 284 PRO A C 1
ATOM 2210 O O . PRO A 1 284 ? -53.094 14.485 40.328 1.00 90.50 284 PRO A O 1
ATOM 2213 N N . ALA A 1 285 ? -52.690 15.217 42.409 1.00 90.94 285 ALA A N 1
ATOM 2214 C CA . ALA A 1 285 ? -51.351 15.723 42.109 1.00 90.94 285 ALA A CA 1
ATOM 2215 C C . ALA A 1 285 ? -50.337 14.592 41.863 1.00 90.94 285 ALA A C 1
ATOM 2217 O O . ALA A 1 285 ? -49.551 14.668 40.922 1.00 90.94 285 ALA A O 1
ATOM 2218 N N . VAL A 1 286 ? -50.379 13.516 42.660 1.00 90.31 286 VAL A N 1
ATOM 2219 C CA . VAL A 1 286 ? -49.527 12.332 42.440 1.00 90.31 286 VAL A CA 1
ATOM 2220 C C . VAL A 1 286 ? -49.882 11.649 41.116 1.00 90.31 286 VAL A C 1
ATOM 2222 O O . VAL A 1 286 ? -48.981 11.303 40.353 1.00 90.31 286 VAL A O 1
ATOM 2225 N N . GLN A 1 287 ? -51.177 11.522 40.806 1.00 93.12 287 GLN A N 1
ATOM 2226 C CA . GLN A 1 287 ? -51.639 10.971 39.529 1.00 93.12 287 GLN A CA 1
ATOM 2227 C C . GLN A 1 287 ? -51.195 11.842 38.341 1.00 93.12 287 GLN A C 1
ATOM 2229 O O . GLN A 1 287 ? -50.747 11.318 37.326 1.00 93.12 287 GLN A O 1
ATOM 2234 N N . ALA A 1 288 ? -51.228 13.171 38.484 1.00 95.31 288 ALA A N 1
ATOM 2235 C CA . ALA A 1 288 ? -50.749 14.084 37.448 1.00 95.31 288 ALA A CA 1
ATOM 2236 C C . ALA A 1 288 ? -49.250 13.906 37.138 1.00 95.31 288 ALA A C 1
ATOM 2238 O O . ALA A 1 288 ? -48.866 13.995 35.976 1.00 95.31 288 ALA A O 1
ATOM 2239 N N . CYS A 1 289 ? -48.405 13.615 38.137 1.00 95.31 289 CYS A N 1
ATOM 2240 C CA . CYS A 1 289 ? -46.988 13.307 37.901 1.00 95.31 289 CYS A CA 1
ATOM 2241 C C . CYS A 1 289 ? -46.776 11.950 37.210 1.00 95.31 289 CYS A C 1
ATOM 2243 O O . CYS A 1 289 ? -45.876 11.815 36.380 1.00 95.31 289 CYS A O 1
ATOM 2245 N N . GLN A 1 290 ? -47.603 10.946 37.519 1.00 94.44 290 GLN A N 1
ATOM 2246 C CA . GLN A 1 290 ? -47.551 9.638 36.855 1.00 94.44 290 GLN A CA 1
ATOM 2247 C C . GLN A 1 290 ? -47.885 9.746 35.371 1.00 94.44 290 GLN A C 1
ATOM 2249 O O . GLN A 1 290 ? -47.112 9.285 34.523 1.00 94.44 290 GLN A O 1
ATOM 2254 N N . ASP A 1 291 ? -49.001 10.410 35.081 1.00 95.94 291 ASP A N 1
ATOM 2255 C CA . ASP A 1 291 ? -49.550 10.568 33.736 1.00 95.94 291 ASP A CA 1
ATOM 2256 C C . ASP A 1 291 ? -48.857 11.688 32.946 1.00 95.94 291 ASP A C 1
ATOM 2258 O O . ASP A 1 291 ? -49.221 11.962 31.802 1.00 95.94 291 ASP A O 1
ATOM 2262 N N . LEU A 1 292 ? -47.843 12.332 33.537 1.00 96.00 292 LEU A N 1
ATOM 2263 C CA . LEU A 1 292 ? -47.066 13.376 32.888 1.00 96.00 292 LEU A CA 1
ATOM 2264 C C . LEU A 1 292 ? -46.409 12.829 31.615 1.00 96.00 292 LEU A C 1
ATOM 2266 O O . LEU A 1 292 ? -45.554 11.937 31.664 1.00 96.00 292 LEU A O 1
ATOM 2270 N N . VAL A 1 293 ? -46.800 13.404 30.480 1.00 95.56 293 VAL A N 1
ATOM 2271 C CA . VAL A 1 293 ? -46.126 13.242 29.192 1.00 95.56 293 VAL A CA 1
ATOM 2272 C C . VAL A 1 293 ? -45.083 14.347 29.095 1.00 95.56 293 VAL A C 1
ATOM 2274 O O . VAL A 1 293 ? -45.425 15.527 29.145 1.00 95.56 293 VAL A O 1
ATOM 2277 N N . VAL A 1 294 ? -43.814 13.960 29.023 1.00 95.56 294 VAL A N 1
ATOM 2278 C CA . VAL A 1 294 ? -42.685 14.893 28.959 1.00 95.56 294 VAL A CA 1
ATOM 2279 C C . VAL A 1 294 ? -42.343 15.131 27.492 1.00 95.56 294 VAL A C 1
ATOM 2281 O O . VAL A 1 294 ? -42.198 14.171 26.741 1.00 95.56 294 VAL A O 1
ATOM 2284 N N . ASP A 1 295 ? -42.236 16.399 27.100 1.00 93.62 295 ASP A N 1
ATOM 2285 C CA . ASP A 1 295 ? -41.786 16.792 25.765 1.00 93.62 295 ASP A CA 1
ATOM 2286 C C . ASP A 1 295 ? -40.266 16.621 25.650 1.00 93.62 295 ASP A C 1
ATOM 2288 O O . ASP A 1 295 ? -39.509 17.209 26.426 1.00 93.62 295 ASP A O 1
ATOM 2292 N N . THR A 1 296 ? -39.835 15.785 24.709 1.00 93.94 296 THR A N 1
ATOM 2293 C CA . THR A 1 296 ? -38.429 15.451 24.459 1.00 93.94 296 THR A CA 1
ATOM 2294 C C . THR A 1 296 ? -37.910 16.030 23.147 1.00 93.94 296 THR A C 1
ATOM 2296 O O . THR A 1 296 ? -36.720 15.900 22.879 1.00 93.94 296 THR A O 1
ATOM 2299 N N . SER A 1 297 ? -38.729 16.746 22.365 1.00 90.62 297 SER A N 1
ATOM 2300 C CA . SER A 1 297 ? -38.298 17.221 21.041 1.00 90.62 297 SER A CA 1
ATOM 2301 C C . SER A 1 297 ? -37.137 18.217 21.103 1.00 90.62 297 SER A C 1
ATOM 2303 O O . SER A 1 297 ? -36.409 18.397 20.137 1.00 90.62 297 SER A O 1
ATOM 2305 N N . GLY A 1 298 ? -36.947 18.886 22.246 1.00 89.25 298 GLY A N 1
ATOM 2306 C CA . GLY A 1 298 ? -35.834 19.812 22.471 1.00 89.25 298 GLY A CA 1
ATOM 2307 C C . GLY A 1 298 ? -34.462 19.150 22.648 1.00 89.25 298 GLY A C 1
ATOM 2308 O O . GLY A 1 298 ? -33.490 19.867 22.856 1.00 89.25 298 GLY A O 1
ATOM 2309 N N . ILE A 1 299 ? -34.384 17.815 22.629 1.00 90.75 299 ILE A N 1
ATOM 2310 C CA . ILE A 1 299 ? -33.127 17.049 22.696 1.00 90.75 299 ILE A CA 1
ATOM 2311 C C . ILE A 1 299 ? -32.981 16.053 21.533 1.00 90.75 299 ILE A C 1
ATOM 2313 O O . ILE A 1 299 ? -32.100 15.184 21.576 1.00 90.75 299 ILE A O 1
ATOM 2317 N N . ASP A 1 300 ? -33.831 16.173 20.509 1.00 89.62 300 ASP A N 1
ATOM 2318 C CA . ASP A 1 300 ? -33.704 15.434 19.255 1.00 89.62 300 ASP A CA 1
ATOM 2319 C C . ASP A 1 300 ? -32.492 15.957 18.486 1.00 89.62 300 ASP A C 1
ATOM 2321 O O . ASP A 1 300 ? -32.324 17.159 18.324 1.00 89.62 300 ASP A O 1
ATOM 2325 N N . VAL A 1 301 ? -31.620 15.055 18.038 1.00 90.44 301 VAL A N 1
ATOM 2326 C CA . VAL A 1 301 ? -30.396 15.434 17.323 1.00 90.44 301 VAL A CA 1
ATOM 2327 C C . VAL A 1 301 ? -30.710 15.657 15.847 1.00 90.44 301 VAL A C 1
ATOM 2329 O O . VAL A 1 301 ? -31.121 14.720 15.157 1.00 90.44 301 VAL A O 1
ATOM 2332 N N . ASP A 1 302 ? -30.441 16.864 15.352 1.00 88.25 302 ASP A N 1
ATOM 2333 C CA . ASP A 1 302 ? -30.546 17.175 13.929 1.00 88.25 302 ASP A CA 1
ATOM 2334 C C . ASP A 1 302 ? -29.375 16.555 13.149 1.00 88.25 302 ASP A C 1
ATOM 2336 O O . ASP A 1 302 ? -28.206 16.907 13.327 1.00 88.25 302 ASP A O 1
ATOM 2340 N N . ILE A 1 303 ? -29.682 15.613 12.252 1.00 90.19 303 ILE A N 1
ATOM 2341 C CA . ILE A 1 303 ? -28.672 14.947 11.421 1.00 90.19 303 ILE A CA 1
ATOM 2342 C C . ILE A 1 303 ? -28.417 15.798 10.166 1.00 90.19 303 ILE A C 1
ATOM 2344 O O . ILE A 1 303 ? -29.326 15.947 9.341 1.00 90.19 303 ILE A O 1
ATOM 2348 N N . PRO A 1 304 ? -27.196 16.331 9.965 1.00 92.88 304 PRO A N 1
ATOM 2349 C CA . PRO A 1 304 ? -26.877 17.101 8.772 1.00 92.88 304 PRO A CA 1
ATOM 2350 C C . PRO A 1 304 ? -26.892 16.202 7.534 1.00 92.88 304 PRO A C 1
ATOM 2352 O O . PRO A 1 304 ? -26.494 15.038 7.584 1.00 92.88 304 PRO A O 1
ATOM 2355 N N . VAL A 1 305 ? -27.330 16.755 6.402 1.00 90.69 305 VAL A N 1
ATOM 2356 C CA . VAL A 1 305 ? -27.302 16.053 5.113 1.00 90.69 305 VAL A CA 1
ATOM 2357 C C . VAL A 1 305 ? -25.869 16.086 4.570 1.00 90.69 305 VAL A C 1
ATOM 2359 O O . VAL A 1 305 ? -25.368 17.184 4.307 1.00 90.69 305 VAL A O 1
ATOM 2362 N N . PRO A 1 306 ? -25.204 14.931 4.375 1.00 92.06 306 PRO A N 1
ATOM 2363 C CA . PRO A 1 306 ? -23.865 14.897 3.800 1.00 92.06 306 PRO A CA 1
ATOM 2364 C C . PRO A 1 306 ? -23.832 15.511 2.400 1.00 92.06 306 PRO A C 1
ATOM 2366 O O . PRO A 1 306 ? -24.792 15.396 1.629 1.00 92.06 306 PRO A O 1
ATOM 2369 N N . ALA A 1 307 ? -22.707 16.138 2.046 1.00 94.69 307 ALA A N 1
ATOM 2370 C CA . ALA A 1 307 ? -22.490 16.578 0.674 1.00 94.69 307 ALA A CA 1
ATOM 2371 C C . ALA A 1 307 ? -22.570 15.378 -0.289 1.00 94.69 307 ALA A C 1
ATOM 2373 O O . ALA A 1 307 ? -22.352 14.232 0.094 1.00 94.69 307 ALA A O 1
ATOM 2374 N N . THR A 1 308 ? -22.910 15.628 -1.554 1.00 94.94 308 THR A N 1
ATOM 2375 C CA . THR A 1 308 ? -22.857 14.580 -2.583 1.00 94.94 308 THR A CA 1
ATOM 2376 C C . THR A 1 308 ? -21.427 14.435 -3.095 1.00 94.94 308 THR A C 1
ATOM 2378 O O . THR A 1 308 ? -20.733 15.434 -3.313 1.00 94.94 308 THR A O 1
ATOM 2381 N N . LYS A 1 309 ? -20.996 13.188 -3.301 1.00 94.94 309 LYS A N 1
ATOM 2382 C CA . LYS A 1 309 ? -19.675 12.861 -3.835 1.00 94.94 309 LYS A CA 1
ATOM 2383 C C . LYS A 1 309 ? -19.532 13.393 -5.257 1.00 94.94 309 LYS A C 1
ATOM 2385 O O . LYS A 1 309 ? -20.350 13.064 -6.117 1.00 94.94 309 LYS A O 1
ATOM 2390 N N . GLN A 1 310 ? -18.502 14.195 -5.512 1.00 93.56 310 GLN A N 1
ATOM 2391 C CA . GLN A 1 310 ? -18.172 14.603 -6.874 1.00 93.56 310 GLN A CA 1
ATOM 2392 C C . GLN A 1 310 ? -17.670 13.418 -7.705 1.00 93.56 310 GLN A C 1
ATOM 2394 O O . GLN A 1 310 ? -16.997 12.515 -7.206 1.00 93.56 310 GLN A O 1
ATOM 2399 N N . THR A 1 311 ? -18.015 13.425 -8.989 1.00 91.38 311 THR A N 1
ATOM 2400 C CA . THR A 1 311 ? -17.573 12.418 -9.955 1.00 91.38 311 THR A CA 1
ATOM 2401 C C . THR A 1 311 ? -16.137 12.683 -10.386 1.00 91.38 311 THR A C 1
ATOM 2403 O O . THR A 1 311 ? -15.801 13.815 -10.732 1.00 91.38 311 THR A O 1
ATOM 2406 N N . CYS A 1 312 ? -15.323 11.630 -10.428 1.00 90.81 312 CYS A N 1
ATOM 2407 C CA . CYS A 1 312 ? -13.967 11.668 -10.960 1.00 90.81 312 CYS A CA 1
ATOM 2408 C C . CYS A 1 312 ? -13.904 10.791 -12.215 1.00 90.81 312 CYS A C 1
ATOM 2410 O O . CYS A 1 312 ? -14.203 9.600 -12.146 1.00 90.81 312 CYS A O 1
ATOM 2412 N N . ASP A 1 313 ? -13.604 11.401 -13.361 1.00 91.25 313 ASP A N 1
ATOM 2413 C CA . ASP A 1 313 ? -13.605 10.738 -14.665 1.00 91.25 313 ASP A CA 1
ATOM 2414 C C . ASP A 1 313 ? -12.184 10.322 -15.054 1.00 91.25 313 ASP A C 1
ATOM 2416 O O . ASP A 1 313 ? -11.320 11.171 -15.261 1.00 91.25 313 ASP A O 1
ATOM 2420 N N . THR A 1 314 ? -11.948 9.014 -15.149 1.00 93.19 314 THR A N 1
ATOM 2421 C CA . THR A 1 314 ? -10.672 8.423 -15.583 1.00 93.19 314 THR A CA 1
ATOM 2422 C C . THR A 1 314 ? -10.685 7.983 -17.045 1.00 93.19 314 THR A C 1
ATOM 2424 O O . THR A 1 314 ? -9.686 7.450 -17.528 1.00 93.19 314 THR A O 1
ATOM 2427 N N . SER A 1 315 ? -11.781 8.207 -17.778 1.00 93.38 315 SER A N 1
ATOM 2428 C CA . SER A 1 315 ? -11.874 7.839 -19.194 1.00 93.38 315 SER A CA 1
ATOM 2429 C C . SER A 1 315 ? -10.789 8.454 -20.092 1.00 93.38 315 SER A C 1
ATOM 2431 O O . SER A 1 315 ? -10.329 7.730 -20.975 1.00 93.38 315 SER A O 1
ATOM 2433 N N . PRO A 1 316 ? -10.276 9.686 -19.857 1.00 94.12 316 PRO A N 1
ATOM 2434 C CA . PRO A 1 316 ? -9.218 10.260 -20.696 1.00 94.12 316 PRO A CA 1
ATOM 2435 C C . PRO A 1 316 ? -7.885 9.501 -20.658 1.00 94.12 316 PRO A C 1
ATOM 2437 O O . PRO A 1 316 ? -7.026 9.736 -21.497 1.00 94.12 316 PRO A O 1
ATOM 2440 N N . VAL A 1 317 ? -7.694 8.623 -19.670 1.00 92.50 317 VAL A N 1
ATOM 2441 C CA . VAL A 1 317 ? -6.444 7.877 -19.446 1.00 92.50 317 VAL A CA 1
ATOM 2442 C C . VAL A 1 317 ? -6.676 6.363 -19.397 1.00 92.50 317 VAL A C 1
ATOM 2444 O O . VAL A 1 317 ? -5.843 5.599 -18.895 1.00 92.50 317 VAL A O 1
ATOM 2447 N N . ALA A 1 318 ? -7.848 5.932 -19.876 1.00 88.44 318 ALA A N 1
ATOM 2448 C CA . ALA A 1 318 ? -8.241 4.531 -19.938 1.00 88.44 318 ALA A CA 1
ATOM 2449 C C . ALA A 1 318 ? -7.381 3.754 -20.943 1.00 88.44 318 ALA A C 1
ATOM 2451 O O . ALA A 1 318 ? -6.937 2.649 -20.631 1.00 88.44 318 ALA A O 1
ATOM 2452 N N . ASP A 1 319 ? -7.108 4.371 -22.093 1.00 90.06 319 ASP A N 1
ATOM 2453 C CA . ASP A 1 319 ? -6.092 3.954 -23.052 1.00 90.06 319 ASP A CA 1
ATOM 2454 C C . ASP A 1 319 ? -4.777 4.672 -22.726 1.00 90.06 319 ASP A C 1
ATOM 2456 O O . ASP A 1 319 ? -4.772 5.841 -22.344 1.00 90.06 319 ASP A O 1
ATOM 2460 N N . TYR A 1 320 ? -3.653 3.968 -22.815 1.00 88.56 320 TYR A N 1
ATOM 2461 C CA . TYR A 1 320 ? -2.348 4.480 -22.388 1.00 88.56 320 TYR A CA 1
ATOM 2462 C C . TYR A 1 320 ? -1.205 3.848 -23.191 1.00 88.56 320 TYR A C 1
ATOM 2464 O O . TYR A 1 320 ? -1.428 2.824 -23.849 1.00 88.56 320 TYR A O 1
ATOM 2472 N N . PRO A 1 321 ? 0.021 4.408 -23.135 1.00 87.88 321 PRO A N 1
ATOM 2473 C CA . PRO A 1 321 ? 1.185 3.879 -23.830 1.00 87.88 321 PRO A CA 1
ATOM 2474 C C . PRO A 1 321 ? 1.287 2.352 -23.795 1.00 87.88 321 PRO A C 1
ATOM 2476 O O . PRO A 1 321 ? 1.192 1.701 -22.749 1.00 87.88 321 PRO A O 1
ATOM 2479 N N . CYS A 1 322 ? 1.468 1.794 -24.990 1.00 81.50 322 CYS A N 1
ATOM 2480 C CA . CYS A 1 322 ? 1.601 0.366 -25.299 1.00 81.50 322 CYS A CA 1
ATOM 2481 C C . CYS A 1 322 ? 0.313 -0.452 -25.227 1.00 81.50 322 CYS A C 1
ATOM 2483 O O . CYS A 1 322 ? 0.344 -1.668 -25.421 1.00 81.50 322 CYS A O 1
ATOM 2485 N N . ASN A 1 323 ? -0.833 0.190 -24.995 1.00 87.75 323 ASN A N 1
ATOM 2486 C CA . ASN A 1 323 ? -2.120 -0.391 -25.365 1.00 87.75 323 ASN A CA 1
ATOM 2487 C C . ASN A 1 323 ? -2.301 -0.283 -26.878 1.00 87.75 323 ASN A C 1
ATOM 2489 O O . ASN A 1 323 ? -1.980 0.740 -27.479 1.00 87.75 323 ASN A O 1
ATOM 2493 N N . ALA A 1 324 ? -2.849 -1.333 -27.489 1.00 86.81 324 ALA A N 1
ATOM 2494 C CA . ALA A 1 324 ? -3.028 -1.383 -28.937 1.00 86.81 324 ALA A CA 1
ATOM 2495 C C . ALA A 1 324 ? -3.917 -0.239 -29.462 1.00 86.81 324 ALA A C 1
ATOM 2497 O O . ALA A 1 324 ? -3.639 0.303 -30.524 1.00 86.81 324 ALA A O 1
ATOM 2498 N N . SER A 1 325 ? -4.954 0.143 -28.708 1.00 90.00 325 SER A N 1
ATOM 2499 C CA . SER A 1 325 ? -5.833 1.288 -28.987 1.00 90.00 325 SER A CA 1
ATOM 2500 C C . SER A 1 325 ? -5.069 2.611 -28.979 1.00 90.00 325 SER A C 1
ATOM 2502 O O . SER A 1 325 ? -5.127 3.354 -29.952 1.00 90.00 325 SER A O 1
ATOM 2504 N N . TRP A 1 326 ? -4.294 2.861 -27.924 1.00 91.19 326 TRP A N 1
ATOM 2505 C CA . TRP A 1 326 ? -3.496 4.080 -27.787 1.00 91.19 326 TRP A CA 1
ATOM 2506 C C . TRP A 1 326 ? -2.433 4.194 -28.886 1.00 91.19 326 TRP A C 1
ATOM 2508 O O . TRP A 1 326 ? -2.298 5.233 -29.519 1.00 91.19 326 TRP A O 1
ATOM 2518 N N . GLN A 1 327 ? -1.710 3.106 -29.178 1.00 88.56 327 GLN A N 1
ATOM 2519 C CA . GLN A 1 327 ? -0.709 3.088 -30.253 1.00 88.56 327 GLN A CA 1
ATOM 2520 C C . GLN A 1 327 ? -1.337 3.299 -31.634 1.00 88.56 327 GLN A C 1
ATOM 2522 O O . GLN A 1 327 ? -0.699 3.871 -32.520 1.00 88.56 327 GLN A O 1
ATOM 2527 N N . GLN A 1 328 ? -2.574 2.836 -31.826 1.00 89.44 328 GLN A N 1
ATOM 2528 C CA . GLN A 1 328 ? -3.302 3.076 -33.062 1.00 89.44 328 GLN A CA 1
ATOM 2529 C C . GLN A 1 328 ? -3.537 4.573 -33.264 1.00 89.44 328 GLN A C 1
ATOM 2531 O O . GLN A 1 328 ? -3.179 5.094 -34.316 1.00 89.44 328 GLN A O 1
ATOM 2536 N N . GLU A 1 329 ? -4.065 5.257 -32.251 1.00 90.50 329 GLU A N 1
ATOM 2537 C CA . GLU A 1 329 ? -4.376 6.686 -32.316 1.00 90.50 329 GLU A CA 1
ATOM 2538 C C . GLU A 1 329 ? -3.114 7.558 -32.374 1.00 90.50 329 GLU A C 1
ATOM 2540 O O . GLU A 1 329 ? -3.008 8.441 -33.230 1.00 90.50 329 GLU A O 1
ATOM 2545 N N . GLU A 1 330 ? -2.128 7.284 -31.516 1.00 90.75 330 GLU A N 1
ATOM 2546 C CA . GLU A 1 330 ? -0.952 8.145 -31.379 1.00 90.75 330 GLU A CA 1
ATOM 2547 C C . GLU A 1 330 ? 0.149 7.879 -32.401 1.00 90.75 330 GLU A C 1
ATOM 2549 O O . GLU A 1 330 ? 0.928 8.785 -32.697 1.00 90.75 330 GLU A O 1
ATOM 2554 N N . TYR A 1 331 ? 0.213 6.679 -32.990 1.00 88.56 331 TYR A N 1
ATOM 2555 C CA . TYR A 1 331 ? 1.250 6.332 -33.968 1.00 88.56 331 TYR A CA 1
ATOM 2556 C C . TYR A 1 331 ? 0.672 5.887 -35.306 1.00 88.56 331 TYR A C 1
ATOM 2558 O O . TYR A 1 331 ? 0.965 6.498 -36.333 1.00 88.56 331 TYR A O 1
ATOM 2566 N N . PHE A 1 332 ? -0.122 4.818 -35.328 1.00 87.75 332 PHE A N 1
ATOM 2567 C CA . PHE A 1 332 ? -0.432 4.120 -36.581 1.00 87.75 332 PHE A CA 1
ATOM 2568 C C . PHE A 1 332 ? -1.404 4.880 -37.495 1.00 87.75 332 PHE A C 1
ATOM 2570 O O . PHE A 1 332 ? -1.291 4.772 -38.717 1.00 87.75 332 PHE A O 1
ATOM 2577 N N . ASP A 1 333 ? -2.314 5.673 -36.929 1.00 91.19 333 ASP A N 1
ATOM 2578 C CA . ASP A 1 333 ? -3.272 6.497 -37.675 1.00 91.19 333 ASP A CA 1
ATOM 2579 C C . ASP A 1 333 ? -2.686 7.847 -38.118 1.00 91.19 333 ASP A C 1
ATOM 2581 O O . ASP A 1 333 ? -3.288 8.558 -38.933 1.00 91.19 333 ASP A O 1
ATOM 2585 N N . LYS A 1 334 ? -1.492 8.213 -37.634 1.00 91.75 334 LYS A N 1
ATOM 2586 C CA . LYS A 1 334 ? -0.852 9.483 -37.987 1.00 91.75 334 LYS A CA 1
ATOM 2587 C C . LYS A 1 334 ? -0.348 9.461 -39.430 1.00 91.75 334 LYS A C 1
ATOM 2589 O O . LYS A 1 334 ? 0.223 8.488 -39.926 1.00 91.75 334 LYS A O 1
ATOM 2594 N N . SER A 1 335 ? -0.468 10.596 -40.120 1.00 91.12 335 SER A N 1
ATOM 2595 C CA . SER A 1 335 ? -0.098 10.714 -41.541 1.00 91.12 335 SER A CA 1
ATOM 2596 C C . SER A 1 335 ? 1.394 10.509 -41.825 1.00 91.12 335 SER A C 1
ATOM 2598 O O . SER A 1 335 ? 1.767 10.151 -42.945 1.00 91.12 335 SER A O 1
ATOM 2600 N N . TRP A 1 336 ? 2.257 10.753 -40.834 1.00 90.44 336 TRP A N 1
ATOM 2601 C CA . TRP A 1 336 ? 3.703 10.577 -40.967 1.00 90.44 336 TRP A CA 1
ATOM 2602 C C . TRP A 1 336 ? 4.132 9.097 -40.914 1.00 90.44 336 TRP A C 1
ATOM 2604 O O . TRP A 1 336 ? 5.189 8.765 -41.450 1.00 90.44 336 TRP A O 1
ATOM 2614 N N . TYR A 1 337 ? 3.298 8.196 -40.374 1.00 86.88 337 TYR A N 1
ATOM 2615 C CA . TYR A 1 337 ? 3.664 6.809 -40.050 1.00 86.88 337 TYR A CA 1
ATOM 2616 C C . TYR A 1 337 ? 4.157 5.983 -41.249 1.00 86.88 337 TYR A C 1
ATOM 2618 O O . TYR A 1 337 ? 5.157 5.279 -41.174 1.00 86.88 337 TYR A O 1
ATOM 2626 N N . THR A 1 338 ? 3.500 6.094 -42.405 1.00 83.19 338 THR A N 1
ATOM 2627 C CA . THR A 1 338 ? 3.839 5.282 -43.593 1.00 83.19 338 THR A CA 1
ATOM 2628 C C . THR A 1 338 ? 5.105 5.731 -44.332 1.00 83.19 338 THR A C 1
ATOM 2630 O O . THR A 1 338 ? 5.577 5.018 -45.219 1.00 83.19 338 THR A O 1
ATOM 2633 N N . GLY A 1 339 ? 5.644 6.913 -44.011 1.00 78.25 339 GLY A N 1
ATOM 2634 C CA . GLY A 1 339 ? 6.781 7.509 -44.719 1.00 78.25 339 GLY A CA 1
ATOM 2635 C C . GLY A 1 339 ? 8.074 7.602 -43.907 1.00 78.25 339 GLY A C 1
ATOM 2636 O O . GLY A 1 339 ? 9.087 8.062 -44.442 1.00 78.25 339 GLY A O 1
ATOM 2637 N N . THR A 1 340 ? 8.066 7.170 -42.645 1.00 77.94 340 THR A N 1
ATOM 2638 C CA . THR A 1 340 ? 9.271 7.070 -41.817 1.00 77.94 340 THR A CA 1
ATOM 2639 C C . THR A 1 340 ? 9.937 5.695 -42.002 1.00 77.94 340 THR A C 1
ATOM 2641 O O . THR A 1 340 ? 9.252 4.689 -42.218 1.00 77.94 340 THR A O 1
ATOM 2644 N N . PRO A 1 341 ? 11.280 5.607 -42.007 1.00 64.62 341 PRO A N 1
ATOM 2645 C CA . PRO A 1 341 ? 11.966 4.339 -42.231 1.00 64.62 341 PRO A CA 1
ATOM 2646 C C . PRO A 1 341 ? 11.757 3.391 -41.038 1.00 64.62 341 PRO A C 1
ATOM 2648 O O . PRO A 1 341 ? 12.332 3.611 -39.983 1.00 64.62 341 PRO A O 1
ATOM 2651 N N . GLN A 1 342 ? 10.946 2.340 -41.232 1.00 55.94 342 GLN A N 1
ATOM 2652 C CA . GLN A 1 342 ? 10.799 1.154 -40.364 1.00 55.94 342 GLN A CA 1
ATOM 2653 C C . GLN A 1 342 ? 10.917 1.436 -38.857 1.00 55.94 342 GLN A C 1
ATOM 2655 O O . GLN A 1 342 ? 11.902 1.080 -38.214 1.00 55.94 342 GLN A O 1
ATOM 2660 N N . ILE A 1 343 ? 9.850 2.000 -38.301 1.00 47.75 343 ILE A N 1
ATOM 2661 C CA . ILE A 1 343 ? 9.602 2.005 -36.866 1.00 47.75 343 ILE A CA 1
ATOM 2662 C C . ILE A 1 343 ? 8.474 0.990 -36.627 1.00 47.75 343 ILE A C 1
ATOM 2664 O O . ILE A 1 343 ? 7.289 1.306 -36.719 1.00 47.75 343 ILE A O 1
ATOM 2668 N N . GLU A 1 344 ? 8.834 -0.259 -36.315 1.00 51.59 344 GLU A N 1
ATOM 2669 C CA . GLU A 1 344 ? 8.159 -0.855 -35.153 1.00 51.59 344 GLU A CA 1
ATOM 2670 C C . GLU A 1 344 ? 8.385 0.182 -34.048 1.00 51.59 344 GLU A C 1
ATOM 2672 O O . GLU A 1 344 ? 9.560 0.511 -33.859 1.00 51.59 344 GLU A O 1
ATOM 2677 N N . PRO A 1 345 ? 7.342 0.784 -33.438 1.00 53.00 345 PRO A N 1
ATOM 2678 C CA . PRO A 1 345 ? 7.510 1.753 -32.353 1.00 53.00 345 PRO A CA 1
ATOM 2679 C C . PRO A 1 345 ? 8.654 1.273 -31.473 1.00 53.00 345 PRO A C 1
ATOM 2681 O O . PRO A 1 345 ? 8.565 0.152 -30.962 1.00 53.00 345 PRO A O 1
ATOM 2684 N N . ASP A 1 346 ? 9.759 2.032 -31.406 1.00 55.50 346 ASP A N 1
ATOM 2685 C CA . ASP A 1 346 ? 10.897 1.640 -30.573 1.00 55.50 346 ASP A CA 1
ATOM 2686 C C . ASP A 1 346 ? 10.327 1.251 -29.221 1.00 55.50 346 ASP A C 1
ATOM 2688 O O . ASP A 1 346 ? 9.486 1.999 -28.728 1.00 55.50 346 ASP A O 1
ATOM 2692 N N . THR A 1 347 ? 10.693 0.055 -28.733 1.00 64.38 347 THR A N 1
ATOM 2693 C CA . THR A 1 347 ? 10.037 -0.684 -27.635 1.00 64.38 347 THR A CA 1
ATOM 2694 C C . THR A 1 347 ? 9.198 0.248 -26.778 1.00 64.38 347 THR A C 1
ATOM 2696 O O . THR A 1 347 ? 9.750 0.929 -25.915 1.00 64.38 347 THR A O 1
ATOM 2699 N N . CYS A 1 348 ? 7.906 0.340 -27.110 1.00 71.94 348 CYS A N 1
ATOM 2700 C CA . CYS A 1 348 ? 7.008 1.296 -26.480 1.00 71.94 348 CYS A CA 1
ATOM 2701 C C . CYS A 1 348 ? 7.199 1.228 -24.967 1.00 71.94 348 CYS A C 1
ATOM 2703 O O . CYS A 1 348 ? 7.276 0.124 -24.413 1.00 71.94 348 CYS A O 1
ATOM 2705 N N . ILE A 1 349 ? 7.316 2.379 -24.313 1.00 70.56 349 ILE A N 1
ATOM 2706 C CA . ILE A 1 349 ? 7.529 2.435 -22.878 1.00 70.56 349 ILE A CA 1
ATOM 2707 C C . ILE A 1 349 ? 6.168 2.221 -22.211 1.00 70.56 349 ILE A C 1
ATOM 2709 O O . ILE A 1 349 ? 5.326 3.122 -22.246 1.00 70.56 349 ILE A O 1
ATOM 2713 N N . PRO A 1 350 ? 5.892 1.041 -21.614 1.00 69.56 350 PRO A N 1
ATOM 2714 C CA . PRO A 1 350 ? 4.619 0.854 -20.945 1.00 69.56 350 PRO A CA 1
ATOM 2715 C C . PRO A 1 350 ? 4.535 1.855 -19.802 1.00 69.56 350 PRO A C 1
ATOM 2717 O O . PRO A 1 350 ? 5.549 2.164 -19.166 1.00 69.56 350 PRO A O 1
ATOM 2720 N N . CYS A 1 351 ? 3.313 2.239 -19.436 1.00 69.19 351 CYS A N 1
ATOM 2721 C CA . CYS A 1 351 ? 3.046 2.756 -18.095 1.00 69.19 351 CYS A CA 1
ATOM 2722 C C . CYS A 1 351 ? 3.227 1.635 -17.048 1.00 69.19 351 CYS A C 1
ATOM 2724 O O . CYS A 1 351 ? 2.358 1.365 -16.224 1.00 69.19 351 CYS A O 1
ATOM 2726 N N . ALA A 1 352 ? 4.353 0.923 -17.098 1.00 51.94 352 ALA A N 1
ATOM 2727 C CA . ALA A 1 352 ? 4.884 0.165 -15.994 1.00 51.94 352 ALA A CA 1
ATOM 2728 C C . ALA A 1 352 ? 5.375 1.207 -15.006 1.00 51.94 352 ALA A C 1
ATOM 2730 O O . ALA A 1 352 ? 6.452 1.749 -15.213 1.00 51.94 352 ALA A O 1
ATOM 2731 N N . VAL A 1 353 ? 4.529 1.520 -14.020 1.00 44.56 353 VAL A N 1
ATOM 2732 C CA . VAL A 1 353 ? 4.846 2.268 -12.795 1.00 44.56 353 VAL A CA 1
ATOM 2733 C C . VAL A 1 353 ? 6.078 3.157 -12.989 1.00 44.56 353 VAL A C 1
ATOM 2735 O O . VAL A 1 353 ? 7.172 2.823 -12.533 1.00 44.56 353 VAL A O 1
ATOM 2738 N N . TRP A 1 354 ? 5.952 4.213 -13.799 1.00 38.97 354 TRP A N 1
ATOM 2739 C CA . TRP A 1 354 ? 7.076 5.119 -13.987 1.00 38.97 354 TRP A CA 1
ATOM 2740 C C . TRP A 1 354 ? 7.258 5.857 -12.673 1.00 38.97 354 TRP A C 1
ATOM 2742 O O . TRP A 1 354 ? 6.412 6.619 -12.223 1.00 38.97 354 TRP A O 1
ATOM 2752 N N . ASN A 1 355 ? 8.356 5.494 -12.024 1.00 44.34 355 ASN A N 1
ATOM 2753 C CA . ASN A 1 355 ? 8.717 5.753 -10.644 1.00 44.34 355 ASN A CA 1
ATOM 2754 C C . ASN A 1 355 ? 9.042 7.229 -10.374 1.00 44.34 355 ASN A C 1
ATOM 2756 O O . ASN A 1 355 ? 10.010 7.492 -9.676 1.00 44.34 355 ASN A O 1
ATOM 2760 N N . ALA A 1 356 ? 8.261 8.197 -10.861 1.00 40.59 356 ALA A N 1
ATOM 2761 C CA . ALA A 1 356 ? 8.317 9.569 -10.341 1.00 40.59 356 ALA A CA 1
ATOM 2762 C C . ALA A 1 356 ? 7.851 9.640 -8.870 1.00 40.59 356 ALA A C 1
ATOM 2764 O O . ALA A 1 356 ? 8.070 10.637 -8.182 1.00 40.59 356 ALA A O 1
ATOM 2765 N N . GLY A 1 357 ? 7.245 8.556 -8.378 1.00 52.81 357 GLY A N 1
ATOM 2766 C CA . GLY A 1 357 ? 6.656 8.455 -7.059 1.00 52.81 357 GLY A CA 1
ATOM 2767 C C . GLY A 1 357 ? 7.343 7.568 -6.034 1.00 52.81 357 GLY A C 1
ATOM 2768 O O . GLY A 1 357 ? 7.107 7.750 -4.849 1.00 52.81 357 GLY A O 1
ATOM 2769 N N . ASN A 1 358 ? 8.203 6.639 -6.450 1.00 70.75 358 ASN A N 1
ATOM 2770 C CA . ASN A 1 358 ? 8.791 5.644 -5.551 1.00 70.75 358 ASN A CA 1
ATOM 2771 C C . ASN A 1 358 ? 10.002 6.230 -4.823 1.00 70.75 358 ASN A C 1
ATOM 2773 O O . ASN A 1 358 ? 11.151 6.065 -5.240 1.00 70.75 358 ASN A O 1
ATOM 2777 N N . VAL A 1 359 ? 9.733 6.961 -3.745 1.00 81.44 359 VAL A N 1
ATOM 2778 C CA . VAL A 1 359 ? 10.744 7.713 -3.000 1.00 81.44 359 VAL A CA 1
ATOM 2779 C C . VAL A 1 359 ? 11.035 7.021 -1.679 1.00 81.44 359 VAL A C 1
ATOM 2781 O O . VAL A 1 359 ? 10.135 6.722 -0.897 1.00 81.44 359 VAL A O 1
ATOM 2784 N N . TRP A 1 360 ? 12.323 6.797 -1.423 1.00 87.44 360 TRP A N 1
ATOM 2785 C CA . TRP A 1 360 ? 12.812 6.487 -0.088 1.00 87.44 360 TRP A CA 1
ATOM 2786 C C . TRP A 1 360 ? 13.228 7.776 0.616 1.00 87.44 360 TRP A C 1
ATOM 2788 O O . TRP A 1 360 ? 14.063 8.533 0.121 1.00 87.44 360 TRP A O 1
ATOM 2798 N N . THR A 1 361 ? 12.690 7.984 1.811 1.00 88.00 361 THR A N 1
ATOM 2799 C CA . THR A 1 361 ? 13.038 9.096 2.691 1.00 88.00 361 THR A CA 1
ATOM 2800 C C . THR A 1 361 ? 13.619 8.542 3.986 1.00 88.00 361 THR A C 1
ATOM 2802 O O . THR A 1 361 ? 12.937 7.836 4.731 1.00 88.00 361 THR A O 1
ATOM 2805 N N . GLU A 1 362 ? 14.880 8.863 4.283 1.00 90.12 362 GLU A N 1
ATOM 2806 C CA . GLU A 1 362 ? 15.453 8.585 5.603 1.00 90.12 362 GLU A CA 1
ATOM 2807 C C . GLU A 1 362 ? 14.855 9.555 6.628 1.00 90.12 362 GLU A C 1
ATOM 2809 O O . GLU A 1 362 ? 14.950 10.779 6.497 1.00 90.12 362 GLU A O 1
ATOM 2814 N N . LEU A 1 363 ? 14.221 9.010 7.661 1.00 87.75 363 LEU A N 1
ATOM 2815 C CA . LEU A 1 363 ? 13.617 9.787 8.730 1.00 87.75 363 LEU A CA 1
ATOM 2816 C C . LEU A 1 363 ? 14.666 10.071 9.808 1.00 87.75 363 LEU A C 1
ATOM 2818 O O . LEU A 1 363 ? 15.260 9.162 10.388 1.00 87.75 363 LEU A O 1
ATOM 2822 N N . THR A 1 364 ? 14.859 11.352 10.132 1.00 84.44 364 THR A N 1
ATOM 2823 C CA . THR A 1 364 ? 15.740 11.746 11.241 1.00 84.44 364 THR A CA 1
ATOM 2824 C C . THR A 1 364 ? 15.063 11.433 12.576 1.00 84.44 364 THR A C 1
ATOM 2826 O O . THR A 1 364 ? 14.307 12.253 13.096 1.00 84.44 364 THR A O 1
ATOM 2829 N N . VAL A 1 365 ? 15.345 10.260 13.148 1.00 84.19 365 VAL A N 1
ATOM 2830 C CA . VAL A 1 365 ? 14.846 9.857 14.471 1.00 84.19 365 VAL A CA 1
ATOM 2831 C C . VAL A 1 365 ? 16.012 9.636 15.428 1.00 84.19 365 VAL A C 1
ATOM 2833 O O . VAL A 1 365 ? 16.808 8.711 15.275 1.00 84.19 365 VAL A O 1
ATOM 2836 N N . ALA A 1 366 ? 16.125 10.488 16.447 1.00 80.44 366 ALA A N 1
ATOM 2837 C CA . ALA A 1 366 ? 17.186 10.361 17.439 1.00 80.44 366 ALA A CA 1
ATOM 2838 C C . ALA A 1 366 ? 17.016 9.080 18.278 1.00 80.44 366 ALA A C 1
ATOM 2840 O O . ALA A 1 366 ? 15.953 8.842 18.849 1.00 80.44 366 ALA A O 1
ATOM 2841 N N . ASN A 1 367 ? 18.100 8.308 18.415 1.00 83.81 367 ASN A N 1
ATOM 2842 C CA . ASN A 1 367 ? 18.184 7.099 19.248 1.00 83.81 367 ASN A CA 1
ATOM 2843 C C . ASN A 1 367 ? 17.233 5.958 18.846 1.00 83.81 367 ASN A C 1
ATOM 2845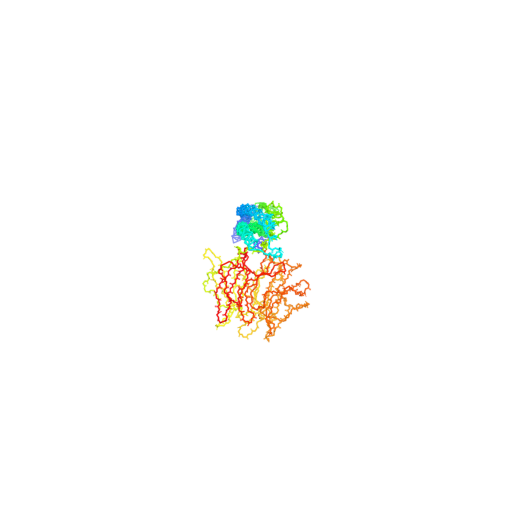 O O . ASN A 1 367 ? 16.837 5.169 19.706 1.00 83.81 367 ASN A O 1
ATOM 2849 N N . ALA A 1 368 ? 16.865 5.852 17.567 1.00 88.62 368 ALA A N 1
ATOM 2850 C CA . ALA A 1 368 ? 16.092 4.706 17.104 1.00 88.62 368 ALA A CA 1
ATOM 2851 C C . ALA A 1 368 ? 16.848 3.374 17.361 1.00 88.62 368 ALA A C 1
ATOM 2853 O O . ALA A 1 368 ? 18.083 3.336 17.278 1.00 88.62 368 ALA A O 1
ATOM 2854 N N . PRO A 1 369 ? 16.143 2.284 17.732 1.00 90.19 369 PRO A N 1
ATOM 2855 C CA . PRO A 1 369 ? 16.792 1.058 18.199 1.00 90.19 369 PRO A CA 1
ATOM 2856 C C . PRO A 1 369 ? 17.637 0.376 17.118 1.00 90.19 369 PRO A C 1
ATOM 2858 O O . PRO A 1 369 ? 17.133 0.003 16.062 1.00 90.19 369 PRO A O 1
ATOM 2861 N N . ALA A 1 370 ? 18.921 0.150 17.413 1.00 94.94 370 ALA A N 1
ATOM 2862 C CA . ALA A 1 370 ? 19.841 -0.539 16.514 1.00 94.94 370 ALA A CA 1
ATOM 2863 C C . ALA A 1 370 ? 19.825 -2.061 16.731 1.00 94.94 370 ALA A C 1
ATOM 2865 O O . ALA A 1 370 ? 20.718 -2.622 17.373 1.00 94.94 370 ALA A O 1
ATOM 2866 N N . VAL A 1 371 ? 18.782 -2.726 16.232 1.00 96.25 371 VAL A N 1
ATOM 2867 C CA . VAL A 1 371 ? 18.514 -4.155 16.470 1.00 96.25 371 VAL A CA 1
ATOM 2868 C C . VAL A 1 371 ? 18.072 -4.880 15.198 1.00 96.25 371 VAL A C 1
ATOM 2870 O O . VAL A 1 371 ? 17.613 -4.264 14.239 1.00 96.25 371 VAL A O 1
ATOM 2873 N N . PHE A 1 372 ? 18.179 -6.210 15.199 1.00 96.00 372 PHE A N 1
ATOM 2874 C CA . PHE A 1 372 ? 17.532 -7.076 14.207 1.00 96.00 372 PHE A CA 1
ATOM 2875 C C . PHE A 1 372 ? 16.556 -8.046 14.886 1.00 96.00 372 PHE A C 1
ATOM 2877 O O . PHE A 1 372 ? 16.651 -8.305 16.086 1.00 96.00 372 PHE A O 1
ATOM 2884 N N . GLY A 1 373 ? 15.605 -8.589 14.128 1.00 95.94 373 GLY A N 1
ATOM 2885 C CA . GLY A 1 373 ? 14.592 -9.512 14.645 1.00 95.94 373 GLY A CA 1
ATOM 2886 C C . GLY A 1 373 ? 13.587 -8.853 15.597 1.00 95.94 373 GLY A C 1
ATOM 2887 O O . GLY A 1 373 ? 12.949 -9.556 16.379 1.00 95.94 373 GLY A O 1
ATOM 2888 N N . ALA A 1 374 ? 13.481 -7.525 15.566 1.00 97.56 374 ALA A N 1
ATOM 2889 C CA . ALA A 1 374 ? 12.394 -6.786 16.193 1.00 97.56 374 ALA A CA 1
ATOM 2890 C C . ALA A 1 374 ? 11.121 -6.871 15.339 1.00 97.56 374 ALA A C 1
ATOM 2892 O O . ALA A 1 374 ? 11.128 -7.424 14.236 1.00 97.56 374 ALA A O 1
ATOM 2893 N N . THR A 1 375 ? 10.037 -6.297 15.844 1.00 97.62 375 THR A N 1
ATOM 2894 C CA . THR A 1 375 ? 8.795 -6.114 15.093 1.00 97.62 375 THR A CA 1
ATOM 2895 C C . THR A 1 375 ? 8.417 -4.642 15.044 1.00 97.62 375 THR A C 1
ATOM 2897 O O . THR A 1 375 ? 8.711 -3.904 15.984 1.00 97.62 375 THR A O 1
ATOM 2900 N N . VAL A 1 376 ? 7.763 -4.225 13.957 1.00 96.62 376 VAL A N 1
ATOM 2901 C CA . VAL A 1 376 ? 7.036 -2.953 13.882 1.00 96.62 376 VAL A CA 1
ATOM 2902 C C . VAL A 1 376 ? 5.598 -3.216 13.485 1.00 96.62 376 VAL A C 1
ATOM 2904 O O . VAL A 1 376 ? 5.321 -4.079 12.653 1.00 96.62 376 VAL A O 1
ATOM 2907 N N . THR A 1 377 ? 4.668 -2.481 14.078 1.00 95.62 377 THR A N 1
ATOM 2908 C CA . THR A 1 377 ? 3.253 -2.556 13.715 1.00 95.62 377 THR A CA 1
ATOM 2909 C C . THR A 1 377 ? 2.609 -1.191 13.875 1.00 95.62 377 THR A C 1
ATOM 2911 O O . THR A 1 377 ? 2.855 -0.492 14.860 1.00 95.62 377 THR A O 1
ATOM 2914 N N . GLU A 1 378 ? 1.793 -0.808 12.900 1.00 92.94 378 GLU A N 1
ATOM 2915 C CA . GLU A 1 378 ? 0.961 0.386 12.988 1.00 92.94 378 GLU A CA 1
ATOM 2916 C C . GLU A 1 378 ? -0.132 0.208 14.057 1.00 92.94 378 GLU A C 1
ATOM 2918 O O . GLU A 1 378 ? -0.746 -0.850 14.194 1.00 92.94 378 GLU A O 1
ATOM 2923 N N . GLY A 1 379 ? -0.363 1.255 14.838 1.00 89.44 379 GLY A N 1
ATOM 2924 C CA . GLY A 1 379 ? -1.478 1.407 15.760 1.00 89.44 379 GLY A CA 1
ATOM 2925 C C . GLY A 1 379 ? -2.395 2.564 15.343 1.00 89.44 379 GLY A C 1
ATOM 2926 O O . GLY A 1 379 ? -2.336 3.041 14.213 1.00 89.44 379 GLY A O 1
ATOM 2927 N N . PRO A 1 380 ? -3.280 3.028 16.238 1.00 83.75 380 PRO A N 1
ATOM 2928 C CA . PRO A 1 380 ? -4.220 4.100 15.925 1.00 83.75 380 PRO A CA 1
ATOM 2929 C C . PRO A 1 380 ? -3.516 5.396 15.499 1.00 83.75 380 PRO A C 1
ATOM 2931 O O . PRO A 1 380 ? -2.469 5.742 16.049 1.00 83.75 380 PRO A O 1
ATOM 2934 N N . ALA A 1 381 ? -4.134 6.125 14.564 1.00 78.31 381 ALA A N 1
ATOM 2935 C CA . ALA A 1 381 ? -3.669 7.426 14.073 1.00 78.31 381 ALA A CA 1
ATOM 2936 C C . ALA A 1 381 ? -2.222 7.424 13.527 1.00 78.31 381 ALA A C 1
ATOM 2938 O O . ALA A 1 381 ? -1.489 8.392 13.721 1.00 78.31 381 ALA A O 1
ATOM 2939 N N . GLY A 1 382 ? -1.792 6.329 12.887 1.00 81.88 382 GLY A N 1
ATOM 2940 C CA . GLY A 1 382 ? -0.467 6.232 12.261 1.00 81.88 382 GLY A CA 1
ATOM 2941 C C . GLY A 1 382 ? 0.699 6.083 13.242 1.00 81.88 382 GLY A C 1
ATOM 2942 O O . GLY A 1 382 ? 1.861 6.174 12.849 1.00 81.88 382 GLY A O 1
ATOM 2943 N N . LYS A 1 383 ? 0.425 5.862 14.535 1.00 89.38 383 LYS A N 1
ATOM 2944 C CA . LYS A 1 383 ? 1.461 5.638 15.551 1.00 89.38 383 LYS A CA 1
ATOM 2945 C C . LYS A 1 383 ? 2.093 4.263 15.375 1.00 89.38 383 LYS A C 1
ATOM 2947 O O . LYS A 1 383 ? 1.389 3.262 15.340 1.00 89.38 383 LYS A O 1
ATOM 2952 N N . ILE A 1 384 ? 3.418 4.184 15.343 1.00 93.31 384 ILE A N 1
ATOM 2953 C CA . ILE A 1 384 ? 4.135 2.941 15.020 1.00 93.31 384 ILE A CA 1
ATOM 2954 C C . ILE A 1 384 ? 4.762 2.377 16.282 1.00 93.31 384 ILE A C 1
ATOM 2956 O O . ILE A 1 384 ? 5.474 3.088 16.984 1.00 93.31 384 ILE A O 1
ATOM 2960 N N . TYR A 1 385 ? 4.536 1.099 16.559 1.00 94.38 385 TYR A N 1
ATOM 2961 C CA . TYR A 1 385 ? 5.066 0.403 17.727 1.00 94.38 385 TYR A CA 1
ATOM 2962 C C . TYR A 1 385 ? 6.212 -0.508 17.309 1.00 94.38 385 TYR A C 1
ATOM 2964 O O . TYR A 1 385 ? 5.995 -1.411 16.511 1.00 94.38 385 TYR A O 1
ATOM 2972 N N . HIS A 1 386 ? 7.406 -0.294 17.861 1.00 95.88 386 HIS A N 1
ATOM 2973 C CA . HIS A 1 386 ? 8.579 -1.142 17.652 1.00 95.88 386 HIS A CA 1
ATOM 2974 C C . HIS A 1 386 ? 8.918 -1.908 18.923 1.00 95.88 386 HIS A C 1
ATOM 2976 O O . HIS A 1 386 ? 9.200 -1.288 19.951 1.00 95.88 386 HIS A O 1
ATOM 2982 N N . LEU A 1 387 ? 8.973 -3.236 18.859 1.00 96.19 387 LEU A N 1
ATOM 2983 C CA . LEU A 1 387 ? 9.196 -4.081 20.030 1.00 96.19 387 LEU A CA 1
ATOM 2984 C C . LEU A 1 387 ? 10.393 -5.019 19.861 1.00 96.19 387 LEU A C 1
ATOM 2986 O O . LEU A 1 387 ? 10.541 -5.698 18.845 1.00 96.19 387 LEU A O 1
ATOM 2990 N N . GLY A 1 388 ? 11.195 -5.102 20.925 1.00 95.94 388 GLY A N 1
ATOM 2991 C CA . GLY A 1 388 ? 12.212 -6.128 21.124 1.00 95.94 388 GLY A CA 1
ATOM 2992 C C . GLY A 1 388 ? 13.362 -6.070 20.121 1.00 95.94 388 GLY A C 1
ATOM 2993 O O . GLY A 1 388 ? 13.843 -4.994 19.769 1.00 95.94 388 GLY A O 1
ATOM 2994 N N . GLY A 1 389 ? 13.818 -7.246 19.694 1.00 97.06 389 GLY A N 1
ATOM 2995 C CA . GLY A 1 389 ? 14.977 -7.418 18.822 1.00 97.06 389 GLY A CA 1
ATOM 2996 C C . GLY A 1 389 ? 16.248 -7.782 19.581 1.00 97.06 389 GLY A C 1
ATOM 2997 O O . GLY A 1 389 ? 16.255 -7.959 20.798 1.00 97.06 389 GLY A O 1
ATOM 2998 N N . GLU A 1 390 ? 17.335 -7.943 18.839 1.00 96.38 390 GLU A N 1
ATOM 2999 C CA . GLU A 1 390 ? 18.629 -8.386 19.349 1.00 96.38 390 GLU A CA 1
ATOM 3000 C C . GLU A 1 390 ? 19.766 -7.535 18.774 1.00 96.38 390 GLU A C 1
ATOM 3002 O O . GLU A 1 390 ? 19.707 -7.075 17.631 1.00 96.38 390 GLU A O 1
ATOM 3007 N N . SER A 1 391 ? 20.812 -7.331 19.572 1.00 95.50 391 SER A N 1
ATOM 3008 C CA . SER A 1 391 ? 22.077 -6.729 19.147 1.00 95.50 391 SER A CA 1
ATOM 3009 C C . SER A 1 391 ? 23.263 -7.431 19.818 1.00 95.50 391 SER A C 1
ATOM 3011 O O . SER A 1 391 ? 23.106 -8.423 20.531 1.00 95.50 391 SER A O 1
ATOM 3013 N N . SER A 1 392 ? 24.475 -6.900 19.637 1.00 92.75 392 SER A N 1
ATOM 3014 C CA . SER A 1 392 ? 25.673 -7.397 20.326 1.00 92.75 392 SER A CA 1
ATOM 3015 C C . SER A 1 392 ? 25.603 -7.314 21.856 1.00 92.75 392 SER A C 1
ATOM 3017 O O . SER A 1 392 ? 26.389 -7.984 22.524 1.00 92.75 392 SER A O 1
ATOM 3019 N N . THR A 1 393 ? 24.693 -6.515 22.422 1.00 92.50 393 THR A N 1
ATOM 3020 C CA . THR A 1 393 ? 24.536 -6.370 23.877 1.00 92.50 393 THR A CA 1
ATOM 3021 C C . THR A 1 393 ? 23.468 -7.287 24.471 1.00 92.50 393 THR A C 1
ATOM 3023 O O . THR A 1 393 ? 23.352 -7.346 25.693 1.00 92.50 393 THR A O 1
ATOM 3026 N N . GLY A 1 394 ? 22.701 -8.001 23.643 1.00 95.00 394 GLY A N 1
ATOM 3027 C CA . GLY A 1 394 ? 21.691 -8.961 24.087 1.00 95.00 394 GLY A CA 1
ATOM 3028 C C . GLY A 1 394 ? 20.354 -8.830 23.363 1.00 95.00 394 GLY A C 1
ATOM 3029 O O . GLY A 1 394 ? 20.234 -8.145 22.347 1.00 95.00 394 GLY A O 1
ATOM 3030 N N . VAL A 1 395 ? 19.353 -9.518 23.913 1.00 96.88 395 VAL A N 1
ATOM 3031 C CA . VAL A 1 395 ? 17.963 -9.499 23.446 1.00 96.88 395 VAL A CA 1
ATOM 3032 C C . VAL A 1 395 ? 17.169 -8.506 24.291 1.00 96.88 395 VAL A C 1
ATOM 3034 O O . VAL A 1 395 ? 17.290 -8.499 25.516 1.00 96.88 395 VAL A O 1
ATOM 3037 N N . PHE A 1 396 ? 16.360 -7.681 23.637 1.00 94.75 396 PHE A N 1
ATOM 3038 C CA . PHE A 1 396 ? 15.625 -6.587 24.260 1.00 94.75 396 PHE A CA 1
ATOM 3039 C C . PHE A 1 396 ? 14.139 -6.912 24.418 1.00 94.75 396 PHE A C 1
ATOM 3041 O O . PHE A 1 396 ? 13.559 -7.687 23.656 1.00 94.75 396 PHE A O 1
ATOM 3048 N N . ASP A 1 397 ? 13.524 -6.278 25.408 1.00 92.75 397 ASP A N 1
ATOM 3049 C CA . ASP A 1 397 ? 12.089 -6.286 25.708 1.00 92.75 397 ASP A CA 1
ATOM 3050 C C . ASP A 1 397 ? 11.444 -4.902 25.553 1.00 92.75 397 ASP A C 1
ATOM 3052 O O . ASP A 1 397 ? 10.230 -4.767 25.665 1.00 92.75 397 ASP A O 1
ATOM 3056 N N . ALA A 1 398 ? 12.247 -3.873 25.278 1.00 91.81 398 ALA A N 1
ATOM 3057 C CA . ALA A 1 398 ? 11.789 -2.500 25.164 1.00 91.81 398 ALA A CA 1
ATOM 3058 C C . ALA A 1 398 ? 10.819 -2.313 23.986 1.00 91.81 398 ALA A C 1
ATOM 3060 O O . ALA A 1 398 ? 11.106 -2.707 22.850 1.00 91.81 398 ALA A O 1
ATOM 3061 N N . MET A 1 399 ? 9.700 -1.641 24.257 1.00 93.62 399 MET A N 1
ATOM 3062 C CA . MET A 1 399 ? 8.788 -1.126 23.242 1.00 93.62 399 MET A CA 1
ATOM 3063 C C . MET A 1 399 ? 8.984 0.378 23.086 1.00 93.62 399 MET A C 1
ATOM 3065 O O . MET A 1 399 ? 8.947 1.138 24.057 1.00 93.62 399 MET A O 1
ATOM 3069 N N . HIS A 1 400 ? 9.160 0.796 21.842 1.00 93.12 400 HIS A N 1
ATOM 3070 C CA . HIS A 1 400 ? 9.258 2.186 21.439 1.00 93.12 400 HIS A CA 1
ATOM 3071 C C . HIS A 1 400 ? 8.078 2.541 20.544 1.00 93.12 400 HIS A C 1
ATOM 3073 O O . HIS A 1 400 ? 7.477 1.673 19.912 1.00 93.12 400 HIS A O 1
ATOM 3079 N N . THR A 1 401 ? 7.765 3.826 20.480 1.00 92.19 401 THR A N 1
ATOM 3080 C CA . THR A 1 401 ? 6.738 4.365 19.597 1.00 92.19 401 THR A CA 1
ATOM 3081 C C . THR A 1 401 ? 7.312 5.466 18.731 1.00 92.19 401 THR A C 1
ATOM 3083 O O . THR A 1 401 ? 8.056 6.304 19.243 1.00 92.19 401 THR A O 1
ATOM 3086 N N . PHE A 1 402 ? 6.967 5.449 17.446 1.00 90.19 402 PHE A N 1
ATOM 3087 C CA . PHE A 1 402 ? 7.238 6.531 16.509 1.00 90.19 402 PHE A CA 1
ATOM 3088 C C . PHE A 1 402 ? 5.931 7.265 16.215 1.00 90.19 402 PHE A C 1
ATOM 3090 O O . PHE A 1 402 ? 4.939 6.641 15.835 1.00 90.19 402 PHE A O 1
ATOM 3097 N N . GLU A 1 403 ? 5.935 8.580 16.398 1.00 84.62 403 GLU A N 1
ATOM 3098 C CA . GLU A 1 403 ? 4.804 9.458 16.092 1.00 84.62 403 GLU A CA 1
ATOM 3099 C C . GLU A 1 403 ? 5.271 10.641 15.253 1.00 84.62 403 GLU A C 1
ATOM 3101 O O . GLU A 1 403 ? 6.320 11.229 15.530 1.00 84.62 403 GLU A O 1
ATOM 3106 N N . LYS A 1 404 ? 4.475 11.025 14.257 1.00 79.56 404 LYS A N 1
ATOM 3107 C CA . LYS A 1 404 ? 4.699 12.236 13.471 1.00 79.56 404 LYS A CA 1
ATOM 3108 C C . LYS A 1 404 ? 3.966 13.405 14.122 1.00 79.56 404 LYS A C 1
ATOM 3110 O O . LYS A 1 404 ? 2.768 13.338 14.375 1.00 79.56 404 LYS A O 1
ATOM 3115 N N . ASN A 1 405 ? 4.678 14.496 14.379 1.00 75.88 405 ASN A N 1
ATOM 3116 C CA . ASN A 1 405 ? 4.085 15.763 14.801 1.00 75.88 405 ASN A CA 1
ATOM 3117 C C . ASN A 1 405 ? 4.558 16.908 13.884 1.00 75.88 405 ASN A C 1
ATOM 3119 O O . ASN A 1 405 ? 5.287 16.682 12.917 1.00 75.88 405 ASN A O 1
ATOM 3123 N N . ALA A 1 406 ? 4.183 18.154 14.194 1.00 69.75 406 ALA A N 1
ATOM 3124 C CA . ALA A 1 406 ? 4.567 19.331 13.403 1.00 69.75 406 ALA A CA 1
ATOM 3125 C C . ALA A 1 406 ? 6.093 19.538 13.252 1.00 69.75 406 ALA A C 1
ATOM 3127 O O . ALA A 1 406 ? 6.528 20.247 12.350 1.00 69.75 406 ALA A O 1
ATOM 3128 N N . SER A 1 407 ? 6.906 18.942 14.130 1.00 67.81 407 SER A N 1
ATOM 3129 C CA . SER A 1 407 ? 8.377 18.995 14.106 1.00 67.81 407 SER A CA 1
ATOM 3130 C C . SER A 1 407 ? 9.037 17.750 13.497 1.00 67.81 407 SER A C 1
ATOM 3132 O O . SER A 1 407 ? 10.263 17.656 13.497 1.00 67.81 407 SER A O 1
ATOM 3134 N N . GLY A 1 408 ? 8.248 16.810 12.970 1.00 71.50 408 GLY A N 1
ATOM 3135 C CA . GLY A 1 408 ? 8.716 15.565 12.364 1.00 71.50 408 GLY A CA 1
ATOM 3136 C C . GLY A 1 408 ? 8.469 14.337 13.242 1.00 71.50 408 GLY A C 1
ATOM 3137 O O . GLY A 1 408 ? 7.636 14.354 14.149 1.00 71.50 408 GLY A O 1
ATOM 3138 N N . TRP A 1 409 ? 9.184 13.250 12.953 1.00 81.19 409 TRP A N 1
ATOM 3139 C CA . TRP A 1 409 ? 9.046 11.977 13.664 1.00 81.19 409 TRP A CA 1
ATOM 3140 C C . TRP A 1 409 ? 9.744 12.006 15.028 1.00 81.19 409 TRP A C 1
ATOM 3142 O O . TRP A 1 409 ? 10.895 12.425 15.140 1.00 81.19 409 TRP A O 1
ATOM 3152 N N . GLN A 1 410 ? 9.052 11.549 16.070 1.00 83.88 410 GLN A N 1
ATOM 3153 C CA . GLN A 1 410 ? 9.540 11.491 17.448 1.00 83.88 410 GLN A CA 1
ATOM 3154 C C . GLN A 1 410 ? 9.501 10.064 17.991 1.00 83.88 410 GLN A C 1
ATOM 3156 O O . GLN A 1 410 ? 8.556 9.325 17.727 1.00 83.88 410 GLN A O 1
ATOM 3161 N N . LEU A 1 411 ? 10.510 9.712 18.792 1.00 89.50 411 LEU A N 1
ATOM 3162 C CA . LEU A 1 411 ? 10.611 8.429 19.485 1.00 89.50 411 LEU A CA 1
ATOM 3163 C C . LEU A 1 411 ? 10.210 8.581 20.955 1.00 89.50 411 LEU A C 1
ATOM 3165 O O . LEU A 1 411 ? 10.716 9.460 21.650 1.00 89.50 411 LEU A O 1
ATOM 3169 N N . SER A 1 412 ? 9.361 7.687 21.454 1.00 89.81 412 SER A N 1
ATOM 3170 C CA . SER A 1 412 ? 9.022 7.585 22.881 1.00 89.81 412 SER A CA 1
ATOM 3171 C C . SER A 1 412 ? 9.103 6.142 23.371 1.00 89.81 412 SER A C 1
ATOM 3173 O O . SER A 1 412 ? 8.801 5.216 22.623 1.00 89.81 412 SER A O 1
ATOM 3175 N N . VAL A 1 413 ? 9.485 5.939 24.633 1.00 88.81 413 VAL A N 1
ATOM 3176 C CA . VAL A 1 413 ? 9.533 4.611 25.273 1.00 88.81 413 VAL A CA 1
ATOM 3177 C C . VAL A 1 413 ? 8.199 4.320 25.956 1.00 88.81 413 VAL A C 1
ATOM 3179 O O . VAL A 1 413 ? 7.660 5.177 26.655 1.00 88.81 413 VAL A O 1
ATOM 3182 N N . VAL A 1 414 ? 7.684 3.102 25.793 1.00 86.00 414 VAL A N 1
ATOM 3183 C CA . VAL A 1 414 ? 6.508 2.616 26.526 1.00 86.00 414 VAL A CA 1
ATOM 3184 C C . VAL A 1 414 ? 6.970 2.020 27.858 1.00 86.00 414 VAL A C 1
ATOM 3186 O O . VAL A 1 414 ? 7.833 1.145 27.888 1.00 86.00 414 VAL A O 1
ATOM 3189 N N . SER A 1 415 ? 6.428 2.507 28.975 1.00 76.56 415 SER A N 1
ATOM 3190 C CA . SER A 1 415 ? 6.747 2.016 30.323 1.00 76.56 415 SER A CA 1
ATOM 3191 C C . SER A 1 415 ? 5.805 0.886 30.761 1.00 76.56 415 SER A C 1
ATOM 3193 O O . SER A 1 415 ? 4.717 0.729 30.215 1.00 76.56 415 SER A O 1
ATOM 3195 N N . GLY A 1 416 ? 6.218 0.092 31.758 1.00 69.12 416 GLY A N 1
ATOM 3196 C CA . GLY A 1 416 ? 5.383 -0.986 32.316 1.00 69.12 416 GLY A CA 1
ATOM 3197 C C . GLY A 1 416 ? 5.372 -2.288 31.503 1.00 69.12 416 GLY A C 1
ATOM 3198 O O . GLY A 1 416 ? 4.374 -3.002 31.509 1.00 69.12 416 GLY A O 1
ATOM 3199 N N . LEU A 1 417 ? 6.463 -2.588 30.794 1.00 71.50 417 LEU A N 1
ATOM 3200 C CA . LEU A 1 417 ? 6.606 -3.793 29.973 1.00 71.50 417 LEU A CA 1
ATOM 3201 C C . LEU A 1 417 ? 6.729 -5.065 30.820 1.00 71.50 417 LEU A C 1
ATOM 3203 O O . LEU A 1 417 ? 7.595 -5.145 31.687 1.00 71.50 417 LEU A O 1
ATOM 3207 N N . ASP A 1 418 ? 5.906 -6.068 30.503 1.00 77.62 418 ASP A N 1
ATOM 3208 C CA . ASP A 1 418 ? 5.946 -7.406 31.123 1.00 77.62 418 ASP A CA 1
ATOM 3209 C C . ASP A 1 418 ? 6.105 -8.539 30.087 1.00 77.62 418 ASP A C 1
ATOM 3211 O O . ASP A 1 418 ? 5.933 -9.715 30.383 1.00 77.62 418 ASP A O 1
ATOM 3215 N N . VAL A 1 419 ? 6.449 -8.211 28.836 1.00 90.69 419 VAL A N 1
ATOM 3216 C CA . VAL A 1 419 ? 6.611 -9.228 27.781 1.00 90.69 419 VAL A CA 1
ATOM 3217 C C . VAL A 1 419 ? 7.966 -9.942 27.852 1.00 90.69 419 VAL A C 1
ATOM 3219 O O . VAL A 1 419 ? 8.120 -11.019 27.287 1.00 90.69 419 VAL A O 1
ATOM 3222 N N . GLY A 1 420 ? 8.968 -9.391 28.536 1.00 93.25 420 GLY A N 1
ATOM 3223 C CA . GLY A 1 420 ? 10.316 -9.963 28.571 1.00 93.25 420 GLY A CA 1
ATOM 3224 C C . GLY A 1 420 ? 11.036 -9.981 27.206 1.00 93.25 420 GLY A C 1
ATOM 3225 O O . GLY A 1 420 ? 10.450 -9.643 26.169 1.00 93.25 420 GLY A O 1
ATOM 3226 N N . PRO A 1 421 ? 12.338 -10.331 27.194 1.00 95.94 421 PRO A N 1
ATOM 3227 C CA . PRO A 1 421 ? 13.197 -10.164 26.023 1.00 95.94 421 PRO A CA 1
ATOM 3228 C C . PRO A 1 421 ? 12.790 -11.102 24.890 1.00 95.94 421 PRO A C 1
ATOM 3230 O O . PRO A 1 421 ? 12.538 -12.285 25.128 1.00 95.94 421 PRO A O 1
ATOM 3233 N N . ARG A 1 422 ? 12.730 -10.581 23.657 1.00 96.94 422 ARG A N 1
ATOM 3234 C CA . ARG A 1 422 ? 12.299 -11.351 22.480 1.00 96.94 422 ARG A CA 1
ATOM 3235 C C . ARG A 1 422 ? 12.876 -10.840 21.154 1.00 96.94 422 ARG A C 1
ATOM 3237 O O . ARG A 1 422 ? 12.693 -9.682 20.789 1.00 96.94 422 ARG A O 1
ATOM 3244 N N . SER A 1 423 ? 13.467 -11.738 20.365 1.00 97.81 423 SER A N 1
ATOM 3245 C CA . SER A 1 423 ? 13.823 -11.535 18.948 1.00 97.81 423 SER A CA 1
ATOM 3246 C C . SER A 1 423 ? 13.180 -12.604 18.052 1.00 97.81 423 SER A C 1
ATOM 3248 O O . SER A 1 423 ? 12.848 -13.694 18.511 1.00 97.81 423 SER A O 1
ATOM 3250 N N . GLY A 1 424 ? 12.912 -12.301 16.781 1.00 97.12 424 GLY A N 1
ATOM 3251 C CA . GLY A 1 424 ? 12.222 -13.217 15.859 1.00 97.12 424 GLY A CA 1
ATOM 3252 C C . GLY A 1 424 ? 10.791 -13.572 16.289 1.00 97.12 424 GLY A C 1
ATOM 3253 O O . GLY A 1 424 ? 10.289 -14.642 15.937 1.00 97.12 424 GLY A O 1
ATOM 3254 N N . HIS A 1 425 ? 10.167 -12.718 17.100 1.00 98.31 425 HIS A N 1
ATOM 3255 C CA . HIS A 1 425 ? 8.749 -12.795 17.441 1.00 98.31 425 HIS A CA 1
ATOM 3256 C C . HIS A 1 425 ? 7.921 -12.131 16.339 1.00 98.31 425 HIS A C 1
ATOM 3258 O O . HIS A 1 425 ? 8.473 -11.472 15.459 1.00 98.31 425 HIS A O 1
ATOM 3264 N N . THR A 1 426 ? 6.603 -12.281 16.397 1.00 98.31 426 THR A N 1
ATOM 3265 C CA . THR A 1 426 ? 5.695 -11.534 15.520 1.00 98.31 426 THR A CA 1
ATOM 3266 C C . THR A 1 426 ? 4.791 -10.634 16.338 1.00 98.31 426 THR A C 1
ATOM 3268 O O . THR A 1 426 ? 4.484 -10.932 17.497 1.00 98.31 426 THR A O 1
ATOM 3271 N N . SER A 1 427 ? 4.372 -9.535 15.724 1.00 96.94 427 SER A N 1
ATOM 3272 C CA . SER A 1 427 ? 3.302 -8.700 16.231 1.00 96.94 427 SER A CA 1
ATOM 3273 C C . SER A 1 427 ? 2.307 -8.417 15.113 1.00 96.94 427 SER A C 1
ATOM 3275 O O . SER A 1 427 ? 2.703 -8.159 13.978 1.00 96.94 427 SER A O 1
ATOM 3277 N N . VAL A 1 428 ? 1.018 -8.521 15.421 1.00 96.06 428 VAL A N 1
ATOM 3278 C CA . VAL A 1 428 ? -0.070 -8.279 14.467 1.00 96.06 428 VAL A CA 1
ATOM 3279 C C . VAL A 1 428 ? -1.131 -7.409 15.123 1.00 96.06 428 VAL A C 1
ATOM 3281 O O . VAL A 1 428 ? -1.444 -7.583 16.302 1.00 96.06 428 VAL A O 1
ATOM 3284 N N . ARG A 1 429 ? -1.671 -6.447 14.374 1.00 94.12 429 ARG A N 1
ATOM 3285 C CA . ARG A 1 429 ? -2.752 -5.584 14.854 1.00 94.12 429 ARG A CA 1
ATOM 3286 C C . ARG A 1 429 ? -4.071 -6.347 14.771 1.00 94.12 429 ARG A C 1
ATOM 3288 O O . ARG A 1 429 ? -4.502 -6.699 13.678 1.00 94.12 429 ARG A O 1
ATOM 3295 N N . ASP A 1 430 ? -4.709 -6.563 15.914 1.00 92.25 430 ASP A N 1
ATOM 3296 C CA . ASP A 1 430 ? -6.111 -6.965 15.972 1.00 92.25 430 ASP A CA 1
ATOM 3297 C C . ASP A 1 430 ? -6.955 -5.704 15.765 1.00 92.25 430 ASP A C 1
ATOM 3299 O O . ASP A 1 430 ? -7.068 -4.843 16.647 1.00 92.25 430 ASP A O 1
ATOM 3303 N N . ARG A 1 431 ? -7.479 -5.561 14.548 1.00 86.19 431 ARG A N 1
ATOM 3304 C CA . ARG A 1 431 ? -8.248 -4.380 14.142 1.00 86.19 431 ARG A CA 1
ATOM 3305 C C . ARG A 1 431 ? -9.652 -4.358 14.733 1.00 86.19 431 ARG A C 1
ATOM 3307 O O . ARG A 1 431 ? -10.166 -3.277 14.978 1.00 86.19 431 ARG A O 1
ATOM 3314 N N . TRP A 1 432 ? -10.215 -5.529 15.029 1.00 87.88 432 TRP A N 1
ATOM 3315 C CA . TRP A 1 432 ? -11.540 -5.669 15.628 1.00 87.88 432 TRP A CA 1
ATOM 3316 C C . TRP A 1 432 ? -11.527 -5.326 17.118 1.00 87.88 432 TRP A C 1
ATOM 3318 O O . TRP A 1 432 ? -12.329 -4.529 17.596 1.00 87.88 432 TRP A O 1
ATOM 3328 N N . ALA A 1 433 ? -10.593 -5.906 17.875 1.00 87.19 433 ALA A N 1
ATOM 3329 C CA . ALA A 1 433 ? -10.467 -5.638 19.306 1.00 87.19 433 ALA A CA 1
ATOM 3330 C C . ALA A 1 433 ? -9.719 -4.329 19.606 1.00 87.19 433 ALA A C 1
ATOM 3332 O O . ALA A 1 433 ? -9.704 -3.879 20.755 1.00 87.19 433 ALA A O 1
ATOM 3333 N N . GLY A 1 434 ? -9.067 -3.737 18.600 1.00 88.56 434 GLY A N 1
ATOM 3334 C CA . GLY A 1 434 ? -8.251 -2.542 18.759 1.00 88.56 434 GLY A CA 1
ATOM 3335 C C . GLY A 1 434 ? -7.068 -2.794 19.691 1.00 88.56 434 GLY A C 1
ATOM 3336 O O . GLY A 1 434 ? -6.902 -2.093 20.690 1.00 88.56 434 GLY A O 1
ATOM 3337 N N . SER A 1 435 ? -6.240 -3.791 19.386 1.00 92.75 435 SER A N 1
ATOM 3338 C CA . SER A 1 435 ? -5.059 -4.133 20.185 1.00 92.75 435 SER A CA 1
ATOM 3339 C C . SER A 1 435 ? -3.911 -4.667 19.323 1.00 92.75 435 SER A C 1
ATOM 3341 O O . SER A 1 435 ? -4.049 -4.882 18.119 1.00 92.75 435 SER A O 1
ATOM 3343 N N . LEU A 1 436 ? -2.742 -4.855 19.937 1.00 95.06 436 LEU A N 1
ATOM 3344 C CA . LEU A 1 436 ? -1.604 -5.531 19.320 1.00 95.06 436 LEU A CA 1
ATOM 3345 C C . LEU A 1 436 ? -1.433 -6.917 19.942 1.00 95.06 436 LEU A C 1
ATOM 3347 O O . LEU A 1 436 ? -1.285 -7.027 21.159 1.00 95.06 436 LEU A O 1
ATOM 3351 N N . LEU A 1 437 ? -1.403 -7.961 19.121 1.00 96.75 437 LEU A N 1
ATOM 3352 C CA . LEU A 1 437 ? -1.052 -9.318 19.533 1.00 96.75 437 LEU A CA 1
ATOM 3353 C C . LEU A 1 437 ? 0.445 -9.538 19.324 1.00 96.75 437 LEU A C 1
ATOM 3355 O O . LEU A 1 437 ? 0.956 -9.240 18.251 1.00 96.75 437 LEU A O 1
ATOM 3359 N N . ILE A 1 438 ? 1.146 -10.061 20.329 1.00 97.88 438 ILE A N 1
ATOM 3360 C CA . ILE A 1 438 ? 2.597 -10.298 20.316 1.00 97.88 438 ILE A CA 1
ATOM 3361 C C . ILE A 1 438 ? 2.845 -11.760 20.668 1.00 97.88 438 ILE A C 1
ATOM 3363 O O . ILE A 1 438 ? 2.446 -12.212 21.743 1.00 97.88 438 ILE A O 1
ATOM 3367 N N . TYR A 1 439 ? 3.523 -12.496 19.791 1.00 98.44 439 TYR A N 1
ATOM 3368 C CA . TYR A 1 439 ? 3.624 -13.945 19.921 1.00 98.44 439 TYR A CA 1
ATOM 3369 C C . TYR A 1 439 ? 5.035 -14.489 19.707 1.00 98.44 439 TYR A C 1
ATOM 3371 O O . TYR A 1 439 ? 5.720 -14.165 18.731 1.00 98.44 439 TYR A O 1
ATOM 3379 N N . GLY A 1 440 ? 5.438 -15.372 20.624 1.00 98.25 440 GLY A N 1
ATOM 3380 C CA . GLY A 1 440 ? 6.655 -16.166 20.516 1.00 98.25 440 GLY A CA 1
ATOM 3381 C C . GLY A 1 440 ? 7.934 -15.327 20.495 1.00 98.25 440 GLY A C 1
ATOM 3382 O O . GLY A 1 440 ? 8.024 -14.269 21.120 1.00 98.25 440 GLY A O 1
ATOM 3383 N N . GLY A 1 441 ? 8.943 -15.840 19.793 1.00 98.19 441 GLY A N 1
ATOM 3384 C CA . GLY A 1 441 ? 10.287 -15.276 19.693 1.00 98.19 441 GLY A CA 1
ATOM 3385 C C . GLY A 1 441 ? 11.350 -16.103 20.406 1.00 98.19 441 GLY A C 1
ATOM 3386 O O . GLY A 1 441 ? 11.110 -17.214 20.867 1.00 98.19 441 GLY A O 1
ATOM 3387 N N . TRP A 1 442 ? 12.556 -15.563 20.466 1.00 98.19 442 TRP A N 1
ATOM 3388 C CA . TRP A 1 442 ? 13.721 -16.098 21.156 1.00 98.19 442 TRP A CA 1
ATOM 3389 C C . TRP A 1 442 ? 14.122 -15.138 22.270 1.00 98.19 442 TRP A C 1
ATOM 3391 O O . TRP A 1 442 ? 14.312 -13.953 22.013 1.00 98.19 442 TRP A O 1
ATOM 3401 N N . SER A 1 443 ? 14.271 -15.636 23.496 1.00 97.00 443 SER A N 1
ATOM 3402 C CA . SER A 1 443 ? 14.585 -14.788 24.654 1.00 97.00 443 SER A CA 1
ATOM 3403 C C . SER A 1 443 ? 16.075 -14.558 24.908 1.00 97.00 443 SER A C 1
ATOM 3405 O O . SER A 1 443 ? 16.441 -13.937 25.901 1.00 97.00 443 SER A O 1
ATOM 3407 N N . GLY A 1 444 ? 16.950 -15.126 24.077 1.00 95.31 444 GLY A N 1
ATOM 3408 C CA . GLY A 1 444 ? 18.368 -15.304 24.408 1.00 95.31 444 GLY A CA 1
ATOM 3409 C C . GLY A 1 444 ? 18.662 -16.644 25.089 1.00 95.31 444 GLY A C 1
ATOM 3410 O O . GLY A 1 444 ? 19.814 -17.070 25.115 1.00 95.31 444 GLY A O 1
ATOM 3411 N N . ALA A 1 445 ? 17.631 -17.328 25.600 1.00 95.25 445 ALA A N 1
ATOM 3412 C CA . ALA A 1 445 ? 17.760 -18.605 26.304 1.00 95.25 445 ALA A CA 1
ATOM 3413 C C . ALA A 1 445 ? 16.793 -19.690 25.810 1.00 95.25 445 ALA A C 1
ATOM 3415 O O . ALA A 1 445 ? 17.169 -20.860 25.776 1.00 95.25 445 ALA A O 1
ATOM 3416 N N . GLN A 1 446 ? 15.563 -19.330 25.437 1.00 96.75 446 GLN A N 1
ATOM 3417 C CA . GLN A 1 446 ? 14.555 -20.289 24.986 1.00 96.75 446 GLN A CA 1
ATOM 3418 C C . GLN A 1 446 ? 13.674 -19.707 23.884 1.00 96.75 446 GLN A C 1
ATOM 3420 O O . GLN A 1 446 ? 13.487 -18.491 23.781 1.00 96.75 446 GLN A O 1
ATOM 3425 N N . VAL A 1 447 ? 13.103 -20.598 23.073 1.00 98.31 447 VAL A N 1
ATOM 3426 C CA . VAL A 1 447 ? 12.022 -20.237 22.156 1.00 98.31 447 VAL A CA 1
ATOM 3427 C C . VAL A 1 447 ? 10.762 -20.029 22.986 1.00 98.31 447 VAL A C 1
ATOM 3429 O O . VAL A 1 447 ? 10.416 -20.865 23.814 1.00 98.31 447 VAL A O 1
ATOM 3432 N N . LEU A 1 448 ? 10.077 -18.916 22.783 1.00 98.25 448 LEU A N 1
ATOM 3433 C CA . LEU A 1 448 ? 8.888 -18.530 23.523 1.00 98.25 448 LEU A CA 1
ATOM 3434 C C . LEU A 1 448 ? 7.624 -19.116 22.879 1.00 98.25 448 LEU A C 1
ATOM 3436 O O . LEU A 1 448 ? 7.595 -19.463 21.694 1.00 98.25 448 LEU A O 1
ATOM 3440 N N . ARG A 1 449 ? 6.570 -19.231 23.687 1.00 97.94 449 ARG A N 1
ATOM 3441 C CA . ARG A 1 449 ? 5.244 -19.735 23.288 1.00 97.94 449 ARG A CA 1
ATOM 3442 C C . ARG A 1 449 ? 4.097 -18.842 23.759 1.00 97.94 449 ARG A C 1
ATOM 3444 O O . ARG A 1 449 ? 2.933 -19.187 23.582 1.00 97.94 449 ARG A O 1
ATOM 3451 N N . ASP A 1 450 ? 4.423 -17.758 24.446 1.00 97.75 450 ASP A N 1
ATOM 3452 C CA . ASP A 1 450 ? 3.466 -16.855 25.058 1.00 97.75 450 ASP A CA 1
ATOM 3453 C C . ASP A 1 450 ? 2.828 -15.939 24.010 1.00 97.75 450 ASP A C 1
ATOM 3455 O O . ASP A 1 450 ? 3.488 -15.455 23.089 1.00 97.75 450 ASP A O 1
ATOM 3459 N N . LEU A 1 451 ? 1.523 -15.727 24.154 1.00 97.88 451 LEU A N 1
ATOM 3460 C CA . LEU A 1 451 ? 0.755 -14.751 23.398 1.00 97.88 451 LEU A CA 1
ATOM 3461 C C . LEU A 1 451 ? 0.326 -13.640 24.351 1.00 97.88 451 LEU A C 1
ATOM 3463 O O . LEU A 1 451 ? -0.383 -13.889 25.331 1.00 97.88 451 LEU A O 1
ATOM 3467 N N . TRP A 1 452 ? 0.742 -12.424 24.035 1.00 96.75 452 TRP A N 1
ATOM 3468 C CA . TRP A 1 452 ? 0.393 -11.215 24.762 1.00 96.75 452 TRP A CA 1
ATOM 3469 C C . TRP A 1 452 ? -0.527 -10.344 23.923 1.00 96.75 452 TRP A C 1
ATOM 3471 O O . TRP A 1 452 ? -0.389 -10.289 22.704 1.00 96.75 452 TRP A O 1
ATOM 3481 N N . THR A 1 453 ? -1.424 -9.624 24.585 1.00 94.69 453 THR A N 1
ATOM 3482 C CA . THR A 1 453 ? -2.100 -8.467 24.009 1.00 94.69 453 THR A CA 1
ATOM 3483 C C . THR A 1 453 ? -1.533 -7.200 24.636 1.00 94.69 453 THR A C 1
ATOM 3485 O O . THR A 1 453 ? -1.319 -7.132 25.847 1.00 94.69 453 THR A O 1
ATOM 3488 N N . PHE A 1 454 ? -1.325 -6.182 23.812 1.00 93.94 454 PHE A N 1
ATOM 3489 C CA . PHE A 1 454 ? -1.064 -4.817 24.239 1.00 93.94 454 PHE A CA 1
ATOM 3490 C C . PHE A 1 454 ? -2.255 -3.942 23.857 1.00 93.94 454 PHE A C 1
ATOM 3492 O O . PHE A 1 454 ? -2.654 -3.889 22.693 1.00 93.94 454 PHE A O 1
ATOM 3499 N N . ARG A 1 455 ? -2.844 -3.276 24.850 1.00 89.81 455 ARG A N 1
ATOM 3500 C CA . ARG A 1 455 ? -3.915 -2.294 24.648 1.00 89.81 455 ARG A CA 1
ATOM 3501 C C . ARG A 1 455 ? -3.307 -0.897 24.575 1.00 89.81 455 ARG A C 1
ATOM 3503 O O . ARG A 1 455 ? -2.369 -0.588 25.305 1.00 89.81 455 ARG A O 1
ATOM 3510 N N . TRP A 1 456 ? -3.890 -0.016 23.763 1.00 88.12 456 TRP A N 1
ATOM 3511 C CA . TRP A 1 456 ? -3.353 1.334 23.516 1.00 88.12 456 TRP A CA 1
ATOM 3512 C C . TRP A 1 456 ? -3.271 2.231 24.760 1.00 88.12 456 TRP A C 1
ATOM 3514 O O . TRP A 1 456 ? -2.566 3.235 24.746 1.00 88.12 456 TRP A O 1
ATOM 3524 N N . ASN A 1 457 ? -3.931 1.847 25.857 1.00 84.38 457 ASN A N 1
ATOM 3525 C CA . ASN A 1 457 ? -3.794 2.482 27.169 1.00 84.38 457 ASN A CA 1
ATOM 3526 C C . ASN A 1 457 ? -2.481 2.129 27.907 1.00 84.38 457 ASN A C 1
ATOM 3528 O O . ASN A 1 457 ? -2.314 2.529 29.056 1.00 84.38 457 ASN A O 1
ATOM 3532 N N . GLY A 1 458 ? -1.579 1.361 27.285 1.00 85.25 458 GLY A N 1
ATOM 3533 C CA . GLY A 1 458 ? -0.294 0.959 27.860 1.00 85.25 458 GLY A CA 1
ATOM 3534 C C . GLY A 1 458 ? -0.305 -0.393 28.580 1.00 85.25 458 GLY A C 1
ATOM 3535 O O . GLY A 1 458 ? 0.703 -0.769 29.168 1.00 85.25 458 GLY A O 1
ATOM 3536 N N . THR A 1 459 ? -1.421 -1.128 28.567 1.00 86.88 459 THR A N 1
ATOM 3537 C CA . THR A 1 459 ? -1.552 -2.374 29.340 1.00 86.88 459 THR A CA 1
ATOM 3538 C C . THR A 1 459 ? -1.101 -3.588 28.534 1.00 86.88 459 THR A C 1
ATOM 3540 O O . THR A 1 459 ? -1.626 -3.828 27.445 1.00 86.88 459 THR A O 1
ATOM 3543 N N . PHE A 1 460 ? -0.208 -4.392 29.115 1.00 91.19 460 PHE A N 1
ATOM 3544 C CA . PHE A 1 460 ? 0.157 -5.723 28.628 1.00 91.19 460 PHE A CA 1
ATOM 3545 C C . PHE A 1 460 ? -0.588 -6.809 29.402 1.00 91.19 460 PHE A C 1
ATOM 3547 O O . PHE A 1 460 ? -0.695 -6.750 30.625 1.00 91.19 460 PHE A O 1
ATOM 3554 N N . GLU A 1 461 ? -1.079 -7.820 28.695 1.00 92.12 461 GLU A N 1
ATOM 3555 C CA . GLU A 1 461 ? -1.734 -8.977 29.301 1.00 92.12 461 GLU A CA 1
ATOM 3556 C C . GLU A 1 461 ? -1.359 -10.246 28.533 1.00 92.12 461 GLU A C 1
ATOM 3558 O O . GLU A 1 461 ? -1.510 -10.314 27.312 1.00 92.12 461 GLU A O 1
ATOM 3563 N N . LYS A 1 462 ? -0.866 -11.266 29.240 1.00 94.62 462 LYS A N 1
ATOM 3564 C CA . LYS A 1 462 ? -0.633 -12.588 28.659 1.00 94.62 462 LYS A CA 1
ATOM 3565 C C . LYS A 1 462 ? -1.966 -13.311 28.550 1.00 94.62 462 LYS A C 1
ATOM 3567 O O . LYS A 1 462 ? -2.548 -13.685 29.564 1.00 94.62 462 LYS A O 1
ATOM 3572 N N . ILE A 1 463 ? -2.428 -13.528 27.325 1.00 95.12 463 ILE A N 1
ATOM 3573 C CA . ILE A 1 463 ? -3.774 -14.053 27.064 1.00 95.12 463 ILE A CA 1
ATOM 3574 C C . ILE A 1 463 ? -3.791 -15.552 26.768 1.00 95.12 463 ILE A C 1
ATOM 3576 O O . ILE A 1 463 ? -4.824 -16.191 26.936 1.00 95.12 463 ILE A O 1
ATOM 3580 N N . SER A 1 464 ? -2.672 -16.135 26.322 1.00 96.69 464 SER A N 1
ATOM 3581 C CA . SER A 1 464 ? -2.591 -17.571 26.029 1.00 96.69 464 SER A CA 1
ATOM 3582 C C . SER A 1 464 ? -1.143 -18.059 25.915 1.00 96.69 464 SER A C 1
ATOM 3584 O O . SER A 1 464 ? -0.197 -17.274 25.863 1.00 96.69 464 SER A O 1
ATOM 3586 N N . GLU A 1 465 ? -0.967 -19.377 25.811 1.00 97.25 465 GLU A N 1
ATOM 3587 C CA . GLU A 1 465 ? 0.266 -20.009 25.338 1.00 97.25 465 GLU A CA 1
ATOM 3588 C C . GLU A 1 465 ? -0.023 -20.954 24.164 1.00 97.25 465 GLU A C 1
ATOM 3590 O O . GLU A 1 465 ? -0.827 -21.877 24.287 1.00 97.25 465 GLU A O 1
ATOM 3595 N N . GLY A 1 466 ? 0.630 -20.721 23.027 1.00 96.75 466 GLY A N 1
ATOM 3596 C CA . GLY A 1 466 ? 0.536 -21.540 21.816 1.00 96.75 466 GLY A CA 1
ATOM 3597 C C . GLY A 1 466 ? 1.654 -22.586 21.729 1.00 96.75 466 GLY A C 1
ATOM 3598 O O . GLY A 1 466 ? 2.230 -22.969 22.751 1.00 96.75 466 GLY A O 1
ATOM 3599 N N . PRO A 1 467 ? 2.003 -23.085 20.536 1.00 97.75 467 PRO A N 1
ATOM 3600 C CA . PRO A 1 467 ? 3.253 -23.825 20.337 1.00 97.75 467 PRO A CA 1
ATOM 3601 C C . PRO A 1 467 ? 4.495 -22.926 20.522 1.00 97.75 467 PRO A C 1
ATOM 3603 O O . PRO A 1 467 ? 4.408 -21.705 20.451 1.00 97.75 467 PRO A O 1
ATOM 3606 N N . HIS A 1 468 ? 5.675 -23.507 20.753 1.00 98.31 468 HIS A N 1
ATOM 3607 C CA . HIS A 1 468 ? 6.933 -22.744 20.744 1.00 98.31 468 HIS A CA 1
ATOM 3608 C C . HIS A 1 468 ? 7.284 -22.317 19.316 1.00 98.31 468 HIS A C 1
ATOM 3610 O O . HIS A 1 468 ? 7.329 -23.173 18.421 1.00 98.31 468 HIS A O 1
ATOM 3616 N N . ARG A 1 469 ? 7.525 -21.017 19.098 1.00 97.75 469 ARG A N 1
ATOM 3617 C CA . ARG A 1 469 ? 7.793 -20.450 17.767 1.00 97.75 469 ARG A CA 1
ATOM 3618 C C . ARG A 1 469 ? 8.765 -19.271 17.804 1.00 97.75 469 ARG A C 1
ATOM 3620 O O . ARG A 1 469 ? 8.519 -18.289 18.491 1.00 97.75 469 ARG A O 1
ATOM 3627 N N . SER A 1 470 ? 9.808 -19.310 16.974 1.00 98.25 470 SER A N 1
ATOM 3628 C CA . SER A 1 470 ? 10.670 -18.158 16.640 1.00 98.25 470 SER A CA 1
ATOM 3629 C C . SER A 1 470 ? 10.971 -18.126 15.139 1.00 98.25 470 SER A C 1
ATOM 3631 O O . SER A 1 470 ? 11.009 -19.174 14.498 1.00 98.25 470 SER A O 1
ATOM 3633 N N . GLY A 1 471 ? 11.122 -16.938 14.550 1.00 97.88 471 GLY A N 1
ATOM 3634 C CA . GLY A 1 471 ? 11.294 -16.766 13.104 1.00 97.88 471 GLY A CA 1
ATOM 3635 C C . GLY A 1 471 ? 10.095 -17.269 12.291 1.00 97.88 471 GLY A C 1
ATOM 3636 O O . GLY A 1 471 ? 10.259 -17.701 11.153 1.00 97.88 471 GLY A O 1
ATOM 3637 N N . HIS A 1 472 ? 8.912 -17.302 12.897 1.00 98.62 472 HIS A N 1
ATOM 3638 C CA . HIS A 1 472 ? 7.651 -17.605 12.226 1.00 98.62 472 HIS A CA 1
ATOM 3639 C C . HIS A 1 472 ? 7.084 -16.327 11.602 1.00 98.62 472 HIS A C 1
ATOM 3641 O O . HIS A 1 472 ? 7.524 -15.229 11.944 1.00 98.62 472 HIS A O 1
ATOM 3647 N N . SER A 1 473 ? 6.100 -16.468 10.720 1.00 98.25 473 SER A N 1
ATOM 3648 C CA . SER A 1 473 ? 5.270 -15.344 10.294 1.00 98.25 473 SER A CA 1
ATOM 3649 C C . SER A 1 473 ? 3.882 -15.462 10.907 1.00 98.25 473 SER A C 1
ATOM 3651 O O . SER A 1 473 ? 3.395 -16.571 11.155 1.00 98.25 473 SER A O 1
ATOM 3653 N N . SER A 1 474 ? 3.267 -14.310 11.152 1.00 98.06 474 SER A N 1
ATOM 3654 C CA . SER A 1 474 ? 1.893 -14.230 11.618 1.00 98.06 474 SER A CA 1
ATOM 3655 C C . SER A 1 474 ? 1.155 -13.140 10.870 1.00 98.06 474 SER A C 1
ATOM 3657 O O . SER A 1 474 ? 1.737 -12.096 10.582 1.00 98.06 474 SER A O 1
ATOM 3659 N N . VAL A 1 475 ? -0.123 -13.370 10.593 1.00 97.25 475 VAL A N 1
ATOM 3660 C CA . VAL A 1 475 ? -1.000 -12.387 9.955 1.00 97.25 475 VAL A CA 1
ATOM 3661 C C . VAL A 1 475 ? -2.357 -12.339 10.651 1.00 97.25 475 VAL A C 1
ATOM 3663 O O . VAL A 1 475 ? -2.806 -13.336 11.219 1.00 97.25 475 VAL A O 1
ATOM 3666 N N . TRP A 1 476 ? -3.008 -11.178 10.605 1.00 95.38 476 TRP A N 1
ATOM 3667 C CA . TRP A 1 476 ? -4.402 -11.027 11.012 1.00 95.38 476 TRP A CA 1
ATOM 3668 C C . TRP A 1 476 ? -5.306 -11.332 9.818 1.00 95.38 476 TRP A C 1
ATOM 3670 O O . TRP A 1 476 ? -5.266 -10.605 8.830 1.00 95.38 476 TRP A O 1
ATOM 3680 N N . ALA A 1 477 ? -6.090 -12.408 9.897 1.00 93.88 477 ALA A N 1
ATOM 3681 C CA . ALA A 1 477 ? -7.012 -12.823 8.840 1.00 93.88 477 ALA A CA 1
ATOM 3682 C C . ALA A 1 477 ? -8.445 -12.340 9.121 1.00 93.88 477 ALA A C 1
ATOM 3684 O O . ALA A 1 477 ? -9.395 -13.119 9.103 1.00 93.88 477 ALA A O 1
ATOM 3685 N N . GLY A 1 478 ? -8.587 -11.056 9.440 1.00 87.25 478 GLY A N 1
ATOM 3686 C CA . GLY A 1 478 ? -9.875 -10.366 9.523 1.00 87.25 478 GLY A CA 1
ATOM 3687 C C . GLY A 1 478 ? -9.919 -9.183 8.555 1.00 87.25 478 GLY A C 1
ATOM 3688 O O . GLY A 1 478 ? -8.873 -8.833 7.997 1.00 87.25 478 GLY A O 1
ATOM 3689 N N . PRO A 1 479 ? -11.094 -8.560 8.368 1.00 82.44 479 PRO A N 1
ATOM 3690 C CA . PRO A 1 479 ? -11.234 -7.393 7.509 1.00 82.44 479 PRO A CA 1
ATOM 3691 C C . PRO A 1 479 ? -10.276 -6.260 7.878 1.00 82.44 479 PRO A C 1
ATOM 3693 O O . PRO A 1 479 ? -10.046 -5.982 9.063 1.00 82.44 479 PRO A O 1
ATOM 3696 N N . TRP A 1 480 ? -9.708 -5.604 6.867 1.00 80.75 480 TRP A N 1
ATOM 3697 C CA . TRP A 1 480 ? -8.747 -4.517 7.050 1.00 80.75 480 TRP A CA 1
ATOM 3698 C C . TRP A 1 480 ? -9.364 -3.273 7.701 1.00 80.75 480 TRP A C 1
ATOM 3700 O O . TRP A 1 480 ? -8.674 -2.555 8.428 1.00 80.75 480 TRP A O 1
ATOM 3710 N N . ASP A 1 481 ? -10.658 -3.039 7.487 1.00 77.56 481 ASP A N 1
ATOM 3711 C CA . ASP A 1 481 ? -11.435 -1.980 8.144 1.00 77.56 481 ASP A CA 1
ATOM 3712 C C . ASP A 1 481 ? -11.731 -2.288 9.626 1.00 77.56 481 ASP A C 1
ATOM 3714 O O . ASP A 1 481 ? -12.105 -1.408 10.391 1.00 77.56 481 ASP A O 1
ATOM 3718 N N . GLY A 1 482 ? -11.497 -3.526 10.078 1.00 81.81 482 GLY A N 1
ATOM 3719 C CA . GLY A 1 482 ? -11.839 -3.945 11.434 1.00 81.81 482 GLY A CA 1
ATOM 3720 C C . GLY A 1 482 ? -13.343 -4.114 11.653 1.00 81.81 482 GLY A C 1
ATOM 3721 O O . GLY A 1 482 ? -13.771 -4.139 12.801 1.00 81.81 482 GLY A O 1
ATOM 3722 N N . SER A 1 483 ? -14.138 -4.278 10.591 1.00 80.56 483 SER A N 1
ATOM 3723 C CA . SER A 1 483 ? -15.597 -4.474 10.648 1.00 80.56 483 SER A CA 1
ATOM 3724 C C . SER A 1 483 ? -16.031 -5.831 11.214 1.00 80.56 483 SER A C 1
ATOM 3726 O O . SER A 1 483 ? -17.195 -6.008 11.585 1.00 80.56 483 SER A O 1
ATOM 3728 N N . ALA A 1 484 ? -15.116 -6.800 11.303 1.00 83.81 484 ALA A N 1
ATOM 3729 C CA . ALA A 1 484 ? -15.359 -8.097 11.925 1.00 83.81 484 ALA A CA 1
ATOM 3730 C C . ALA A 1 484 ? -14.098 -8.669 12.588 1.00 83.81 484 ALA A C 1
ATOM 3732 O O . ALA A 1 484 ? -12.966 -8.333 12.236 1.00 83.81 484 ALA A O 1
ATOM 3733 N N . ALA A 1 485 ? -14.300 -9.587 13.535 1.00 88.94 485 ALA A N 1
ATOM 3734 C CA . ALA A 1 485 ? -13.220 -10.389 14.097 1.00 88.94 485 ALA A CA 1
ATOM 3735 C C . ALA A 1 485 ? -12.626 -11.339 13.042 1.00 88.94 485 ALA A C 1
ATOM 3737 O O . ALA A 1 485 ? -13.317 -11.771 12.120 1.00 88.94 485 ALA A O 1
ATOM 3738 N N . GLY A 1 486 ? -11.362 -11.717 13.224 1.00 91.25 486 GLY A N 1
ATOM 3739 C CA . GLY A 1 486 ? -10.699 -12.754 12.439 1.00 91.25 486 GLY A CA 1
ATOM 3740 C C . GLY A 1 486 ? -9.688 -13.530 13.285 1.00 91.25 486 GLY A C 1
ATOM 3741 O O . GLY A 1 486 ? -9.383 -13.131 14.411 1.00 91.25 486 GLY A O 1
ATOM 3742 N N . PRO A 1 487 ? -9.168 -14.661 12.794 1.00 95.12 487 PRO A N 1
ATOM 3743 C CA . PRO A 1 487 ? -8.110 -15.380 13.482 1.00 95.12 487 PRO A CA 1
ATOM 3744 C C . PRO A 1 487 ? -6.734 -14.751 13.228 1.00 95.12 487 PRO A C 1
ATOM 3746 O O . PRO A 1 487 ? -6.427 -14.271 12.134 1.00 95.12 487 PRO A O 1
ATOM 3749 N N . MET A 1 488 ? -5.844 -14.866 14.213 1.00 97.31 488 MET A N 1
ATOM 3750 C CA . MET A 1 488 ? -4.406 -14.744 13.968 1.00 97.31 488 MET A CA 1
ATOM 3751 C C . MET A 1 488 ? -3.907 -16.061 13.373 1.00 97.31 488 MET A C 1
ATOM 3753 O O . MET A 1 488 ? -3.987 -17.105 14.024 1.00 97.31 488 MET A O 1
ATOM 3757 N N . LEU A 1 489 ? -3.380 -16.019 12.151 1.00 97.81 489 LEU A N 1
ATOM 3758 C CA . LEU A 1 489 ? -2.747 -17.165 11.500 1.00 97.81 489 LEU A CA 1
ATOM 3759 C C . LEU A 1 489 ? -1.243 -17.125 11.739 1.00 97.81 489 LEU A C 1
ATOM 3761 O O . LEU A 1 489 ? -0.630 -16.070 11.620 1.00 97.81 489 LEU A O 1
ATOM 3765 N N . VAL A 1 490 ? -0.654 -18.278 12.040 1.00 98.56 490 VAL A N 1
ATOM 3766 C CA . VAL A 1 490 ? 0.777 -18.468 12.285 1.00 98.56 490 VAL A CA 1
ATOM 3767 C C . VAL A 1 490 ? 1.290 -19.572 11.378 1.00 98.56 490 VAL A C 1
ATOM 3769 O O . VAL A 1 490 ? 0.739 -20.675 11.386 1.00 98.56 490 VAL A O 1
ATOM 3772 N N . PHE A 1 491 ? 2.380 -19.318 10.657 1.00 98.62 491 PHE A N 1
ATOM 3773 C CA . PHE A 1 491 ? 3.000 -20.312 9.787 1.00 98.62 491 PHE A CA 1
ATOM 3774 C C . PHE A 1 491 ? 4.508 -20.458 10.035 1.00 98.62 491 PHE A C 1
ATOM 3776 O O . PHE A 1 491 ? 5.259 -19.488 10.170 1.00 98.62 491 PHE A O 1
ATOM 3783 N N . GLY A 1 492 ? 4.948 -21.717 10.072 1.00 98.38 492 GLY A N 1
ATOM 3784 C CA . GLY A 1 492 ? 6.353 -22.110 10.120 1.00 98.38 492 GLY A CA 1
ATOM 3785 C C . GLY A 1 492 ? 7.105 -21.673 11.380 1.00 98.38 492 GLY A C 1
ATOM 3786 O O . GLY A 1 492 ? 6.577 -21.720 12.490 1.00 98.38 492 GLY A O 1
ATOM 3787 N N . GLY A 1 493 ? 8.373 -21.303 11.209 1.00 98.38 493 GLY A N 1
ATOM 3788 C CA . GLY A 1 493 ? 9.300 -20.959 12.286 1.00 98.38 493 GLY A CA 1
ATOM 3789 C C . GLY A 1 493 ? 10.031 -22.162 12.885 1.00 98.38 493 GLY A C 1
ATOM 3790 O O . GLY A 1 493 ? 9.954 -23.287 12.391 1.00 98.38 493 GLY A O 1
ATOM 3791 N N . LEU A 1 494 ? 10.772 -21.894 13.955 1.00 98.56 494 LEU A N 1
ATOM 3792 C CA . LEU A 1 494 ? 11.528 -22.858 14.748 1.00 98.56 494 LEU A CA 1
ATOM 3793 C C . LEU A 1 494 ? 10.774 -23.183 16.037 1.00 98.56 494 LEU A C 1
ATOM 3795 O O . LEU A 1 494 ? 10.293 -22.272 16.713 1.00 98.56 494 LEU A O 1
ATOM 3799 N N . ASN A 1 495 ? 10.700 -24.464 16.397 1.00 97.69 495 ASN A N 1
ATOM 3800 C CA . ASN A 1 495 ? 10.225 -24.884 17.719 1.00 97.69 495 ASN A CA 1
ATOM 3801 C C . ASN A 1 495 ? 11.335 -24.823 18.785 1.00 97.69 495 ASN A C 1
ATOM 3803 O O . ASN A 1 495 ? 12.468 -24.450 18.499 1.00 97.69 495 ASN A O 1
ATOM 3807 N N . GLU A 1 496 ? 11.017 -25.248 20.010 1.00 96.19 496 GLU A N 1
ATOM 3808 C CA . GLU A 1 496 ? 11.963 -25.328 21.136 1.00 96.19 496 GLU A CA 1
ATOM 3809 C C . GLU A 1 496 ? 13.229 -26.146 20.821 1.00 96.19 496 GLU A C 1
ATOM 3811 O O . GLU A 1 496 ? 14.322 -25.791 21.249 1.00 96.19 496 GLU A O 1
ATOM 3816 N N . GLY A 1 497 ? 13.105 -27.201 20.010 1.00 96.19 497 GLY A N 1
ATOM 3817 C CA . GLY A 1 497 ? 14.227 -28.013 19.535 1.00 96.19 497 GLY A CA 1
ATOM 3818 C C . GLY A 1 497 ? 14.919 -27.476 18.277 1.00 96.19 497 GLY A C 1
ATOM 3819 O O . GLY A 1 497 ? 15.628 -28.238 17.623 1.00 96.19 497 GLY A O 1
ATOM 3820 N N . PHE A 1 498 ? 14.675 -26.219 17.886 1.00 95.88 498 PHE A N 1
ATOM 3821 C CA . PHE A 1 498 ? 15.187 -25.587 16.660 1.00 95.88 498 PHE A CA 1
ATOM 3822 C C . PHE A 1 498 ? 14.888 -26.370 15.372 1.00 95.88 498 PHE A C 1
ATOM 3824 O O . PHE A 1 498 ? 15.621 -26.303 14.385 1.00 95.88 498 PHE A O 1
ATOM 3831 N N . THR A 1 499 ? 13.790 -27.122 15.371 1.00 97.94 499 THR A N 1
ATOM 3832 C CA . THR A 1 499 ? 13.279 -27.808 14.188 1.00 97.94 499 THR A CA 1
ATOM 3833 C C . THR A 1 499 ? 12.416 -26.843 13.388 1.00 97.94 499 THR A C 1
ATOM 3835 O O . THR A 1 499 ? 11.543 -26.176 13.947 1.00 97.94 499 THR A O 1
ATOM 3838 N N . TYR A 1 500 ? 12.671 -26.780 12.083 1.00 98.44 500 TYR A N 1
ATOM 3839 C CA . TYR A 1 500 ? 11.892 -25.992 11.136 1.00 98.44 500 TYR A CA 1
ATOM 3840 C C . TYR A 1 500 ? 10.502 -26.603 10.970 1.00 98.44 500 TYR A C 1
ATOM 3842 O O . TYR A 1 500 ? 10.372 -27.817 10.813 1.00 98.44 500 TYR A O 1
ATOM 3850 N N . MET A 1 501 ? 9.478 -25.755 10.959 1.00 98.25 501 MET A N 1
ATOM 3851 C CA . MET A 1 501 ? 8.077 -26.164 10.879 1.00 98.25 501 MET A CA 1
ATOM 3852 C C . MET A 1 501 ? 7.411 -25.680 9.584 1.00 98.25 501 MET A C 1
ATOM 3854 O O . MET A 1 501 ? 7.846 -24.696 8.988 1.00 98.25 501 MET A O 1
ATOM 3858 N N . ASN A 1 502 ? 6.354 -26.368 9.140 1.00 97.81 502 ASN A N 1
ATOM 3859 C CA . ASN A 1 502 ? 5.459 -25.974 8.029 1.00 97.81 502 ASN A CA 1
ATOM 3860 C C . ASN A 1 502 ? 3.970 -26.127 8.378 1.00 97.81 502 ASN A C 1
ATOM 3862 O O . ASN A 1 502 ? 3.107 -26.255 7.508 1.00 97.81 502 ASN A O 1
ATOM 3866 N N . GLU A 1 503 ? 3.667 -26.193 9.662 1.00 97.62 503 GLU A N 1
ATOM 3867 C CA . GLU A 1 503 ? 2.300 -26.243 10.151 1.00 97.62 503 GLU A CA 1
ATOM 3868 C C . GLU A 1 503 ? 1.697 -24.839 10.214 1.00 97.62 503 GLU A C 1
ATOM 3870 O O . GLU A 1 503 ? 2.401 -23.859 10.478 1.00 97.62 503 GLU A O 1
ATOM 3875 N N . VAL A 1 504 ? 0.384 -24.769 9.988 1.00 98.25 504 VAL A N 1
ATOM 3876 C CA . VAL A 1 504 ? -0.425 -23.570 10.208 1.00 98.25 504 VAL A CA 1
ATOM 3877 C C . VAL A 1 504 ? -1.145 -23.726 11.540 1.00 98.25 504 VAL A C 1
ATOM 3879 O O . VAL A 1 504 ? -1.810 -24.735 11.782 1.00 98.25 504 VAL A O 1
ATOM 3882 N N . TRP A 1 505 ? -1.013 -22.727 12.400 1.00 98.25 505 TRP A N 1
ATOM 3883 C CA . TRP A 1 505 ? -1.778 -22.599 13.634 1.00 98.25 505 TRP A CA 1
ATOM 3884 C C . TRP A 1 505 ? -2.682 -21.379 13.529 1.00 98.25 505 TRP A C 1
ATOM 3886 O O . TRP A 1 505 ? -2.280 -20.366 12.965 1.00 98.25 505 TRP A O 1
ATOM 3896 N N . GLN A 1 506 ? -3.889 -21.472 14.075 1.00 97.12 506 GLN A N 1
ATOM 3897 C CA . GLN A 1 506 ? -4.778 -20.327 14.228 1.00 97.12 506 GLN A CA 1
ATOM 3898 C C . GLN A 1 506 ? -5.066 -20.083 15.706 1.00 97.12 506 GLN A C 1
ATOM 3900 O O . GLN A 1 506 ? -5.274 -21.035 16.469 1.00 97.12 506 GLN A O 1
ATOM 3905 N N . PHE A 1 507 ? -5.085 -18.813 16.095 1.00 97.44 507 PHE A N 1
ATOM 3906 C CA . PHE A 1 507 ? -5.616 -18.365 17.372 1.00 97.44 507 PHE A CA 1
ATOM 3907 C C . PHE A 1 507 ? -6.913 -17.601 17.131 1.00 97.44 507 PHE A C 1
ATOM 3909 O O . PHE A 1 507 ? -6.919 -16.564 16.470 1.00 97.44 507 PHE A O 1
ATOM 3916 N N . GLU A 1 508 ? -8.006 -18.136 17.662 1.00 94.06 508 GLU A N 1
ATOM 3917 C CA . GLU A 1 508 ? -9.349 -17.587 17.505 1.00 94.06 508 GLU A CA 1
ATOM 3918 C C . GLU A 1 508 ? -10.157 -17.883 18.768 1.00 94.06 508 GLU A C 1
ATOM 3920 O O . GLU A 1 508 ? -10.023 -18.963 19.353 1.00 94.06 508 GLU A O 1
ATOM 3925 N N . ASN A 1 509 ? -10.990 -16.937 19.210 1.00 89.38 509 ASN A N 1
ATOM 3926 C CA . ASN A 1 509 ? -11.852 -17.108 20.386 1.00 89.38 509 ASN A CA 1
ATOM 3927 C C . ASN A 1 509 ? -11.089 -17.614 21.626 1.00 89.38 509 ASN A C 1
ATOM 3929 O O . ASN A 1 509 ? -11.525 -18.536 22.314 1.00 89.38 509 ASN A O 1
ATOM 3933 N N . SER A 1 510 ? -9.909 -17.038 21.879 1.00 90.00 510 SER A N 1
ATOM 3934 C CA . SER A 1 510 ? -9.016 -17.418 22.984 1.00 90.00 510 SER A CA 1
ATOM 3935 C C . SER A 1 510 ? -8.494 -18.862 22.937 1.00 90.00 510 SER A C 1
ATOM 3937 O O . SER A 1 510 ? -8.024 -19.382 23.949 1.00 90.00 510 SER A O 1
ATOM 3939 N N . THR A 1 511 ? -8.543 -19.520 21.777 1.00 95.12 511 THR A N 1
ATOM 3940 C CA . THR A 1 511 ? -8.101 -20.909 21.614 1.00 95.12 511 THR A CA 1
ATOM 3941 C C . THR A 1 511 ? -7.126 -21.071 20.458 1.00 95.12 511 THR A C 1
ATOM 3943 O O . THR A 1 511 ? -7.314 -20.521 19.375 1.00 95.12 511 THR A O 1
ATOM 3946 N N . TRP A 1 512 ? -6.076 -21.859 20.692 1.00 98.25 512 TRP A N 1
ATOM 3947 C CA . TRP A 1 512 ? -5.150 -22.296 19.651 1.00 98.25 512 TRP A CA 1
ATOM 3948 C C . TRP A 1 512 ? -5.640 -23.594 19.022 1.00 98.25 512 TRP A C 1
ATOM 3950 O O . TRP A 1 512 ? -5.956 -24.551 19.730 1.00 98.25 512 TRP A O 1
ATOM 3960 N N . SER A 1 513 ? -5.626 -23.665 17.695 1.00 97.81 513 SER A N 1
ATOM 3961 C CA . SER A 1 513 ? -5.853 -24.912 16.966 1.00 97.81 513 SER A CA 1
ATOM 3962 C C . SER A 1 513 ? -4.900 -25.041 15.783 1.00 97.81 513 SER A C 1
ATOM 3964 O O . SER A 1 513 ? -4.582 -24.065 15.103 1.00 97.81 513 SER A O 1
ATOM 3966 N N . GLN A 1 514 ? -4.412 -26.258 15.552 1.00 97.81 514 GLN A N 1
ATOM 3967 C CA . GLN A 1 514 ? -3.622 -26.569 14.368 1.00 97.81 514 GLN A CA 1
ATOM 3968 C C . GLN A 1 514 ? -4.560 -26.794 13.185 1.00 97.81 514 GLN A C 1
ATOM 3970 O O . GLN A 1 514 ? -5.497 -27.594 13.267 1.00 97.81 514 GLN A O 1
ATOM 3975 N N . VAL A 1 515 ? -4.292 -26.123 12.069 1.00 97.19 515 VAL A N 1
ATOM 3976 C CA . VAL A 1 515 ? -5.101 -26.258 10.861 1.00 97.19 515 VAL A CA 1
ATOM 3977 C C . VAL A 1 515 ? -4.569 -27.413 10.020 1.00 97.19 515 VAL A C 1
ATOM 3979 O O . VAL A 1 515 ? -3.408 -27.434 9.608 1.00 97.19 515 VAL A O 1
ATOM 3982 N N . SER A 1 516 ? -5.435 -28.390 9.749 1.00 96.25 516 SER A N 1
ATOM 3983 C CA . SER A 1 516 ? -5.146 -29.444 8.773 1.00 96.25 516 SER A CA 1
ATOM 3984 C C . SER A 1 516 ? -5.181 -28.842 7.373 1.00 96.25 516 SER A C 1
ATOM 3986 O O . SER A 1 516 ? -6.222 -28.350 6.944 1.00 96.25 516 SER A O 1
ATOM 3988 N N . THR A 1 517 ? -4.040 -28.866 6.693 1.00 96.50 517 THR A N 1
ATOM 3989 C CA . THR A 1 517 ? -3.829 -28.206 5.401 1.00 96.50 517 THR A CA 1
ATOM 3990 C C . THR A 1 517 ? -3.419 -29.209 4.325 1.00 96.50 517 THR A C 1
ATOM 3992 O O . THR A 1 517 ? -3.016 -30.334 4.626 1.00 96.50 517 THR A O 1
ATOM 3995 N N . SER A 1 518 ? -3.568 -28.817 3.060 1.00 95.31 518 SER A N 1
ATOM 3996 C CA . SER A 1 518 ? -3.121 -29.591 1.896 1.00 95.31 518 SER A CA 1
ATOM 3997 C C . SER A 1 518 ? -2.209 -28.752 0.999 1.00 95.31 518 SER A C 1
ATOM 3999 O O . SER A 1 518 ? -2.302 -27.526 1.003 1.00 95.31 518 SER A O 1
ATOM 4001 N N . GLY A 1 519 ? -1.316 -29.405 0.244 1.00 94.19 519 GLY A N 1
ATOM 4002 C CA . GLY A 1 519 ? -0.394 -28.726 -0.681 1.00 94.19 519 GLY A CA 1
ATOM 4003 C C . GLY A 1 519 ? 0.772 -27.992 -0.008 1.00 94.19 519 GLY A C 1
ATOM 4004 O O . GLY A 1 519 ? 1.339 -27.088 -0.609 1.00 94.19 519 GLY A O 1
ATOM 4005 N N . ASN A 1 520 ? 1.103 -28.341 1.238 1.00 94.94 520 ASN A N 1
ATOM 4006 C CA . ASN A 1 520 ? 1.963 -27.531 2.098 1.00 94.94 520 ASN A CA 1
ATOM 4007 C C . ASN A 1 520 ? 3.339 -27.203 1.490 1.00 94.94 520 ASN A C 1
ATOM 4009 O O . ASN A 1 520 ? 4.023 -28.111 1.003 1.00 94.94 520 ASN A O 1
ATOM 4013 N N . PRO A 1 521 ? 3.812 -25.954 1.647 1.00 96.56 521 PRO A N 1
ATOM 4014 C CA . PRO A 1 521 ? 5.214 -25.620 1.441 1.00 96.56 521 PRO A CA 1
ATOM 4015 C C . PRO A 1 521 ? 6.137 -26.392 2.397 1.00 96.56 521 PRO A C 1
ATOM 4017 O O . PRO A 1 521 ? 5.729 -26.944 3.429 1.00 96.56 521 PRO A O 1
ATOM 4020 N N . SER A 1 522 ? 7.430 -26.404 2.066 1.00 96.88 522 SER A N 1
ATOM 4021 C CA . SER A 1 522 ? 8.464 -26.986 2.926 1.00 96.88 522 SER A CA 1
ATOM 4022 C C . SER A 1 522 ? 8.552 -26.281 4.284 1.00 96.88 522 SER A C 1
ATOM 4024 O O . SER A 1 522 ? 8.287 -25.079 4.393 1.00 96.88 522 SER A O 1
ATOM 4026 N N . ALA A 1 523 ? 9.015 -27.018 5.298 1.00 98.38 523 ALA A N 1
ATOM 4027 C CA . ALA A 1 523 ? 9.372 -26.466 6.603 1.00 98.38 523 ALA A CA 1
ATOM 4028 C C . ALA A 1 523 ? 10.351 -25.302 6.456 1.00 98.38 523 ALA A C 1
ATOM 4030 O O . ALA A 1 523 ? 11.310 -25.410 5.689 1.00 98.38 523 ALA A O 1
ATOM 4031 N N . ARG A 1 524 ? 10.080 -24.182 7.140 1.00 98.44 524 ARG A N 1
ATOM 4032 C CA . ARG A 1 524 ? 10.863 -22.950 6.990 1.00 98.44 524 ARG A CA 1
ATOM 4033 C C . ARG A 1 524 ? 10.737 -21.985 8.162 1.00 98.44 524 ARG A C 1
ATOM 4035 O O . ARG A 1 524 ? 9.709 -21.924 8.825 1.00 98.44 524 ARG A O 1
ATOM 4042 N N . ALA A 1 525 ? 11.763 -21.165 8.350 1.00 98.56 525 ALA A N 1
ATOM 4043 C CA . ALA A 1 525 ? 11.786 -20.034 9.273 1.00 98.56 525 ALA A CA 1
ATOM 4044 C C . ALA A 1 525 ? 12.349 -18.790 8.572 1.00 98.56 525 ALA A C 1
ATOM 4046 O O . ALA A 1 525 ? 12.948 -18.894 7.500 1.00 98.56 525 ALA A O 1
ATOM 4047 N N . TYR A 1 526 ? 12.152 -17.621 9.174 1.00 98.19 526 TYR A N 1
ATOM 4048 C CA . TYR A 1 526 ? 12.633 -16.324 8.698 1.00 98.19 526 TYR A CA 1
ATOM 4049 C C . TYR A 1 526 ? 12.149 -15.966 7.284 1.00 98.19 526 TYR A C 1
ATOM 4051 O O . TYR A 1 526 ? 12.854 -15.305 6.523 1.00 98.19 526 TYR A O 1
ATOM 4059 N N . HIS A 1 527 ? 10.975 -16.469 6.915 1.00 98.25 527 HIS A N 1
ATOM 4060 C CA . HIS A 1 527 ? 10.241 -16.064 5.722 1.00 98.25 527 HIS A CA 1
ATOM 4061 C C . HIS A 1 527 ? 9.401 -14.830 6.050 1.00 98.25 527 HIS A C 1
ATOM 4063 O O . HIS A 1 527 ? 9.184 -14.520 7.223 1.00 98.25 527 HIS A O 1
ATOM 4069 N N . THR A 1 528 ? 8.908 -14.158 5.018 1.00 97.81 528 THR A N 1
ATOM 4070 C CA . THR A 1 528 ? 7.958 -13.059 5.188 1.00 97.81 528 THR A CA 1
ATOM 4071 C C . THR A 1 528 ? 6.553 -13.506 4.801 1.00 97.81 528 THR A C 1
ATOM 4073 O O . THR A 1 528 ? 6.401 -14.409 3.968 1.00 97.81 528 THR A O 1
ATOM 4076 N N . ALA A 1 529 ? 5.540 -12.896 5.413 1.00 97.75 529 ALA A N 1
ATOM 4077 C CA . ALA A 1 529 ? 4.156 -13.114 5.033 1.00 97.75 529 ALA A CA 1
ATOM 4078 C C . ALA A 1 529 ? 3.310 -11.852 5.172 1.00 97.75 529 ALA A C 1
ATOM 4080 O O . ALA A 1 529 ? 3.547 -11.035 6.059 1.00 97.75 529 ALA A O 1
ATOM 4081 N N . VAL A 1 530 ? 2.302 -11.734 4.311 1.00 97.25 530 VAL A N 1
ATOM 4082 C CA . VAL A 1 530 ? 1.297 -10.666 4.342 1.00 97.25 530 VAL A CA 1
ATOM 4083 C C . VAL A 1 530 ? -0.096 -11.261 4.160 1.00 97.25 530 VAL A C 1
ATOM 4085 O O . VAL A 1 530 ? -0.234 -12.354 3.607 1.00 97.25 530 VAL A O 1
ATOM 4088 N N . PHE A 1 531 ? -1.129 -10.556 4.620 1.00 95.75 531 PHE A N 1
ATOM 4089 C CA . PHE A 1 531 ? -2.517 -10.914 4.336 1.00 95.75 531 PHE A CA 1
ATOM 4090 C C . PHE A 1 531 ? -3.064 -10.008 3.237 1.00 95.75 531 PHE A C 1
ATOM 4092 O O . PHE A 1 531 ? -3.099 -8.790 3.394 1.00 95.75 531 PHE A O 1
ATOM 4099 N N . ALA A 1 532 ? -3.459 -10.616 2.125 1.00 93.12 532 ALA A N 1
ATOM 4100 C CA . ALA A 1 532 ? -4.057 -9.959 0.978 1.00 93.12 532 ALA A CA 1
ATOM 4101 C C . ALA A 1 532 ? -5.569 -10.201 1.010 1.00 93.12 532 ALA A C 1
ATOM 4103 O O . ALA A 1 532 ? -6.054 -11.173 0.432 1.00 93.12 532 ALA A O 1
ATOM 4104 N N . GLU A 1 533 ? -6.303 -9.340 1.717 1.00 84.50 533 GLU A N 1
ATOM 4105 C CA . GLU A 1 533 ? -7.756 -9.480 1.914 1.00 84.50 533 GLU A CA 1
ATOM 4106 C C . GLU A 1 533 ? -8.528 -9.493 0.589 1.00 84.50 533 GLU A C 1
ATOM 4108 O O . GLU A 1 533 ? -9.477 -10.254 0.423 1.00 84.50 533 GLU A O 1
ATOM 4113 N N . SER A 1 534 ? -8.095 -8.682 -0.377 1.00 83.19 534 SER A N 1
ATOM 4114 C CA . SER A 1 534 ? -8.774 -8.533 -1.664 1.00 83.19 534 SER A CA 1
ATOM 4115 C C . SER A 1 534 ? -8.594 -9.718 -2.615 1.00 83.19 534 SER A C 1
ATOM 4117 O O . SER A 1 534 ? -9.205 -9.740 -3.684 1.00 83.19 534 SER A O 1
ATOM 4119 N N . LEU A 1 535 ? -7.744 -10.685 -2.264 1.00 84.56 535 LEU A N 1
ATOM 4120 C CA . LEU A 1 535 ? -7.482 -11.864 -3.078 1.00 84.56 535 LEU A CA 1
ATOM 4121 C C . LEU A 1 535 ? -8.206 -13.087 -2.516 1.00 84.56 535 LEU A C 1
ATOM 4123 O O . LEU A 1 535 ? -8.249 -13.315 -1.311 1.00 84.56 535 LEU A O 1
ATOM 4127 N N . GLY A 1 536 ? -8.733 -13.927 -3.407 1.00 81.62 536 GLY A N 1
ATOM 4128 C CA . GLY A 1 536 ? -9.545 -15.075 -3.004 1.00 81.62 536 GLY A CA 1
ATOM 4129 C C . GLY A 1 536 ? -10.915 -14.659 -2.458 1.00 81.62 536 GLY A C 1
ATOM 4130 O O . GLY A 1 536 ? -11.338 -13.516 -2.584 1.00 81.62 536 GLY A O 1
ATOM 4131 N N . SER A 1 537 ? -11.648 -15.616 -1.889 1.00 78.44 537 SER A N 1
ATOM 4132 C CA . SER A 1 537 ? -13.009 -15.365 -1.376 1.00 78.44 537 SER A CA 1
ATOM 4133 C C . SER A 1 537 ? -13.049 -14.823 0.058 1.00 78.44 537 SER A C 1
ATOM 4135 O O . SER A 1 537 ? -14.071 -14.280 0.469 1.00 78.44 537 SER A O 1
ATOM 4137 N N . ALA A 1 538 ? -11.956 -14.979 0.811 1.00 82.12 538 ALA A N 1
ATOM 4138 C CA . ALA A 1 538 ? -11.842 -14.600 2.221 1.00 82.12 538 ALA A CA 1
ATOM 4139 C C . ALA A 1 538 ? -10.424 -14.103 2.578 1.00 82.12 538 ALA A C 1
ATOM 4141 O O . ALA A 1 538 ? -9.982 -14.254 3.716 1.00 82.12 538 ALA A O 1
ATOM 4142 N N . GLY A 1 539 ? -9.692 -13.571 1.595 1.00 89.94 539 GLY A N 1
ATOM 4143 C CA . GLY A 1 539 ? -8.289 -13.199 1.735 1.00 89.94 539 GLY A CA 1
ATOM 4144 C C . GLY A 1 539 ? -7.315 -14.375 1.610 1.00 89.94 539 GLY A C 1
ATOM 4145 O O . GLY A 1 539 ? -7.643 -15.533 1.889 1.00 89.94 539 GLY A O 1
ATOM 4146 N N . LEU A 1 540 ? -6.082 -14.069 1.206 1.00 95.00 540 LEU A N 1
ATOM 4147 C CA . LEU A 1 540 ? -4.978 -15.030 1.125 1.00 95.00 540 LEU A CA 1
ATOM 4148 C C . LEU A 1 540 ? -3.823 -14.604 2.033 1.00 95.00 540 LEU A C 1
ATOM 4150 O O . LEU A 1 540 ? -3.428 -13.440 2.045 1.00 95.00 540 LEU A O 1
ATOM 4154 N N . MET A 1 541 ? -3.213 -15.560 2.737 1.00 97.50 541 MET A N 1
ATOM 4155 C CA . MET A 1 541 ? -1.888 -15.351 3.326 1.00 97.50 541 MET A CA 1
ATOM 4156 C C . MET A 1 541 ? -0.832 -15.662 2.264 1.00 97.50 541 MET A C 1
ATOM 4158 O O . MET A 1 541 ? -0.725 -16.797 1.799 1.00 97.50 541 MET A O 1
ATOM 4162 N N . LEU A 1 542 ? -0.050 -14.657 1.885 1.00 97.69 542 LEU A N 1
ATOM 4163 C CA . LEU A 1 542 ? 1.034 -14.786 0.916 1.00 97.69 542 LEU A CA 1
ATOM 4164 C C . LEU A 1 542 ? 2.348 -14.991 1.665 1.00 97.69 542 LEU A C 1
ATOM 4166 O O . LEU A 1 542 ? 2.651 -14.220 2.571 1.00 97.69 542 LEU A O 1
ATOM 4170 N N . VAL A 1 543 ? 3.123 -16.012 1.301 1.00 98.25 543 VAL A N 1
ATOM 4171 C CA . VAL A 1 543 ? 4.384 -16.384 1.960 1.00 98.25 543 VAL A CA 1
ATOM 4172 C C . VAL A 1 543 ? 5.513 -16.447 0.950 1.00 98.25 543 VAL A C 1
ATOM 4174 O O . VAL A 1 543 ? 5.424 -17.191 -0.027 1.00 98.25 543 VAL A O 1
ATOM 4177 N N . TYR A 1 544 ? 6.601 -15.728 1.227 1.00 98.12 544 TYR A N 1
ATOM 4178 C CA . TYR A 1 544 ? 7.765 -15.663 0.347 1.00 98.12 544 TYR A CA 1
ATOM 4179 C C . TYR A 1 544 ? 9.078 -15.991 1.067 1.00 98.12 544 TYR A C 1
ATOM 4181 O O . TYR A 1 544 ? 9.382 -15.454 2.140 1.00 98.12 544 TYR A O 1
ATOM 4189 N N . GLY A 1 545 ? 9.873 -16.863 0.442 1.00 97.50 545 GLY A N 1
ATOM 4190 C CA . GLY A 1 545 ? 11.251 -17.158 0.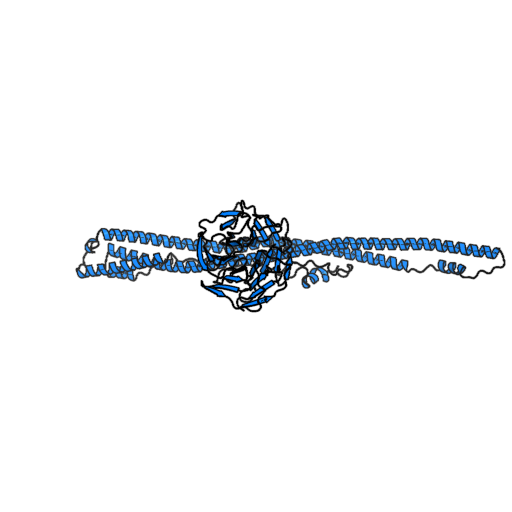824 1.00 97.50 545 GLY A CA 1
ATOM 4191 C C . GLY A 1 545 ? 11.416 -17.855 2.180 1.00 97.50 545 GLY A C 1
ATOM 4192 O O . GLY A 1 545 ? 10.634 -18.730 2.566 1.00 97.50 545 GLY A O 1
ATOM 4193 N N . GLY A 1 546 ? 12.484 -17.492 2.895 1.00 97.88 546 GLY A N 1
ATOM 4194 C CA . GLY A 1 546 ? 12.882 -18.058 4.186 1.00 97.88 546 GLY A CA 1
ATOM 4195 C C . GLY A 1 546 ? 14.063 -19.025 4.108 1.00 97.88 546 GLY A C 1
ATOM 4196 O O . GLY A 1 546 ? 14.807 -19.067 3.131 1.00 97.88 546 GLY A O 1
ATOM 4197 N N . HIS A 1 547 ? 14.259 -19.791 5.179 1.00 98.06 547 HIS A N 1
ATOM 4198 C CA . HIS A 1 547 ? 15.300 -20.808 5.306 1.00 98.06 547 HIS A CA 1
ATOM 4199 C C . HIS A 1 547 ? 14.683 -22.147 5.708 1.00 98.06 547 HIS A C 1
ATOM 4201 O O . HIS A 1 547 ? 13.951 -22.201 6.693 1.00 98.06 547 HIS A O 1
ATOM 4207 N N . SER A 1 548 ? 14.995 -23.220 4.980 1.00 97.12 548 SER A N 1
ATOM 4208 C CA . SER A 1 548 ? 14.455 -24.573 5.205 1.00 97.12 548 SER A CA 1
ATOM 4209 C C . SER A 1 548 ? 15.225 -25.403 6.238 1.00 97.12 548 SER A C 1
ATOM 4211 O O . SER A 1 548 ? 14.840 -26.522 6.568 1.00 97.12 548 SER A O 1
ATOM 4213 N N . GLY A 1 549 ? 16.359 -24.881 6.706 1.00 94.69 549 GLY A N 1
ATOM 4214 C CA . GLY A 1 549 ? 17.359 -25.619 7.477 1.00 94.69 549 GLY A CA 1
ATOM 4215 C C . GLY A 1 549 ? 18.542 -26.082 6.635 1.00 94.69 549 GLY A C 1
ATOM 4216 O O . GLY A 1 549 ? 19.644 -26.183 7.168 1.00 94.69 549 GLY A O 1
ATOM 4217 N N . SER A 1 550 ? 18.354 -26.265 5.327 1.00 94.06 550 SER A N 1
ATOM 4218 C CA . SER A 1 550 ? 19.425 -26.609 4.382 1.00 94.06 550 SER A CA 1
ATOM 4219 C C . SER A 1 550 ? 19.688 -25.517 3.345 1.00 94.06 550 SER A C 1
ATOM 4221 O O . SER A 1 550 ? 20.833 -25.324 2.939 1.00 94.06 550 SER A O 1
ATOM 4223 N N . SER A 1 551 ? 18.652 -24.792 2.926 1.00 95.56 551 SER A N 1
ATOM 4224 C CA . SER A 1 551 ? 18.720 -23.794 1.860 1.00 95.56 551 SER A CA 1
ATOM 4225 C C . SER A 1 551 ? 17.915 -22.542 2.195 1.00 95.56 551 SER A C 1
ATOM 4227 O O . SER A 1 551 ? 16.939 -22.583 2.948 1.00 95.56 551 SER A O 1
ATOM 4229 N N . ARG A 1 552 ? 18.328 -21.412 1.613 1.00 96.12 552 ARG A N 1
ATOM 4230 C CA . ARG A 1 552 ? 17.472 -20.228 1.495 1.00 96.12 552 ARG A CA 1
ATOM 4231 C C . ARG A 1 552 ? 16.540 -20.441 0.308 1.00 96.12 552 ARG A C 1
ATOM 4233 O O . ARG A 1 552 ? 16.915 -21.124 -0.643 1.00 96.12 552 ARG A O 1
ATOM 4240 N N . LEU A 1 553 ? 15.338 -19.894 0.400 1.00 97.00 553 LEU A N 1
ATOM 4241 C CA . LEU A 1 553 ? 14.250 -20.158 -0.533 1.00 97.00 553 LEU A CA 1
ATOM 4242 C C . LEU A 1 553 ? 13.843 -18.874 -1.273 1.00 97.00 553 LEU A C 1
ATOM 4244 O O . LEU A 1 553 ? 14.015 -17.772 -0.746 1.00 97.00 553 LEU A O 1
ATOM 4248 N N . ASP A 1 554 ? 13.314 -19.036 -2.481 1.00 95.75 554 ASP A N 1
ATOM 4249 C CA . ASP A 1 554 ? 12.739 -18.018 -3.381 1.00 95.75 554 ASP A CA 1
ATOM 4250 C C . ASP A 1 554 ? 11.348 -18.426 -3.900 1.00 95.75 554 ASP A C 1
ATOM 4252 O O . ASP A 1 554 ? 10.789 -17.823 -4.820 1.00 95.75 554 ASP A O 1
ATOM 4256 N N . ASP A 1 555 ? 10.777 -19.479 -3.322 1.00 97.00 555 ASP A N 1
ATOM 4257 C CA . ASP A 1 555 ? 9.439 -19.926 -3.647 1.00 97.00 555 ASP A CA 1
ATOM 4258 C C . ASP A 1 555 ? 8.390 -19.013 -3.005 1.00 97.00 555 ASP A C 1
ATOM 4260 O O . ASP A 1 555 ? 8.593 -18.398 -1.950 1.00 97.00 555 ASP A O 1
ATOM 4264 N N . PHE A 1 556 ? 7.253 -18.918 -3.687 1.00 97.75 556 PHE A N 1
ATOM 4265 C CA . PHE A 1 556 ? 6.154 -18.042 -3.328 1.00 97.75 556 PHE A CA 1
ATOM 4266 C C . PHE A 1 556 ? 4.860 -18.843 -3.263 1.00 97.75 556 PHE A C 1
ATOM 4268 O O . PHE A 1 556 ? 4.567 -19.639 -4.156 1.00 97.75 556 PHE A O 1
ATOM 4275 N N . TRP A 1 557 ? 4.108 -18.663 -2.184 1.00 97.94 557 TRP A N 1
ATOM 4276 C CA . TRP A 1 557 ? 2.962 -19.498 -1.855 1.00 97.94 557 TRP A CA 1
ATOM 4277 C C . TRP A 1 557 ? 1.784 -18.653 -1.397 1.00 97.94 557 TRP A C 1
ATOM 4279 O O . TRP A 1 557 ? 1.962 -17.687 -0.659 1.00 97.94 557 TRP A O 1
ATOM 4289 N N . ALA A 1 558 ? 0.581 -19.070 -1.777 1.00 97.44 558 ALA A N 1
ATOM 4290 C CA . ALA A 1 558 ? -0.659 -18.561 -1.213 1.00 97.44 558 ALA A CA 1
ATOM 4291 C C . ALA A 1 558 ? -1.322 -19.636 -0.355 1.00 97.44 558 ALA A C 1
ATOM 4293 O O . ALA A 1 558 ? -1.457 -20.784 -0.783 1.00 97.44 558 ALA A O 1
ATOM 4294 N N . TYR A 1 559 ? -1.751 -19.248 0.840 1.00 98.00 559 TYR A N 1
ATOM 4295 C CA . TYR A 1 559 ? -2.634 -20.025 1.691 1.00 98.00 559 TYR A CA 1
ATOM 4296 C C . TYR A 1 559 ? -4.029 -19.415 1.675 1.00 98.00 559 TYR A C 1
ATOM 4298 O O . TYR A 1 559 ? -4.219 -18.273 2.099 1.00 98.00 559 TYR A O 1
ATOM 4306 N N . ASP A 1 560 ? -4.997 -20.197 1.208 1.00 94.88 560 ASP A N 1
ATOM 4307 C CA . ASP A 1 560 ? -6.411 -19.845 1.272 1.00 94.88 560 ASP A CA 1
ATOM 4308 C C . ASP A 1 560 ? -6.982 -20.314 2.615 1.00 94.88 560 ASP A C 1
ATOM 4310 O O . ASP A 1 560 ? -7.045 -21.516 2.899 1.00 94.88 560 ASP A O 1
ATOM 4314 N N . HIS A 1 561 ? -7.380 -19.356 3.456 1.00 88.56 561 HIS A N 1
ATOM 4315 C CA . HIS A 1 561 ? -7.910 -19.643 4.786 1.00 88.56 561 HIS A CA 1
ATOM 4316 C C . HIS A 1 561 ? -9.261 -20.377 4.737 1.00 88.56 561 HIS A C 1
ATOM 4318 O O . HIS A 1 561 ? -9.490 -21.287 5.539 1.00 88.56 561 HIS A O 1
ATOM 4324 N N . ALA A 1 562 ? -10.127 -20.039 3.777 1.00 89.00 562 ALA A N 1
ATOM 4325 C CA . ALA A 1 562 ? -11.438 -20.663 3.623 1.00 89.00 562 ALA A CA 1
ATOM 4326 C C . ALA A 1 562 ? -11.316 -22.104 3.103 1.00 89.00 562 ALA A C 1
ATOM 4328 O O . ALA A 1 562 ? -11.967 -23.014 3.624 1.00 89.00 562 ALA A O 1
ATOM 4329 N N . ALA A 1 563 ? -10.446 -22.330 2.116 1.00 92.06 563 ALA A N 1
ATOM 4330 C CA . ALA A 1 563 ? -10.208 -23.648 1.529 1.00 92.06 563 ALA A CA 1
ATOM 4331 C C . ALA A 1 563 ? -9.240 -24.523 2.347 1.00 92.06 563 ALA A C 1
ATOM 4333 O O . ALA A 1 563 ? -9.207 -25.742 2.163 1.00 92.06 563 ALA A O 1
ATOM 4334 N N . LYS A 1 564 ? -8.464 -23.927 3.264 1.00 93.75 564 LYS A N 1
ATOM 4335 C CA . LYS A 1 564 ? -7.422 -24.592 4.071 1.00 93.75 564 LYS A CA 1
ATOM 4336 C C . LYS A 1 564 ? -6.384 -25.310 3.203 1.00 93.75 564 LYS A C 1
ATOM 4338 O O . LYS A 1 564 ? -5.912 -26.405 3.523 1.00 93.75 564 LYS A O 1
ATOM 4343 N N . SER A 1 565 ? -6.018 -24.695 2.086 1.00 96.19 565 SER A N 1
ATOM 4344 C CA . SER A 1 565 ? -5.107 -25.270 1.097 1.00 96.19 565 SER A CA 1
ATOM 4345 C C . SER A 1 565 ? -4.050 -24.270 0.665 1.00 96.19 565 SER A C 1
ATOM 4347 O O . SER A 1 565 ? -4.318 -23.076 0.544 1.00 96.19 565 SER A O 1
ATOM 4349 N N . TRP A 1 566 ? -2.860 -24.788 0.398 1.00 98.25 566 TRP A N 1
ATOM 4350 C CA . TRP A 1 566 ? -1.753 -24.048 -0.179 1.00 98.25 566 TRP A CA 1
ATOM 4351 C C . TRP A 1 566 ? -1.706 -24.239 -1.692 1.00 98.25 566 TRP A C 1
ATOM 4353 O O . TRP A 1 566 ? -1.900 -25.347 -2.197 1.00 98.25 566 TRP A O 1
ATOM 4363 N N . SER A 1 567 ? -1.376 -23.169 -2.404 1.00 96.75 567 SER A N 1
ATOM 4364 C CA . SER A 1 567 ? -1.083 -23.192 -3.834 1.00 96.75 567 SER A CA 1
ATOM 4365 C C . SER A 1 567 ? 0.248 -22.494 -4.112 1.00 96.75 567 SER A C 1
ATOM 4367 O O . SER A 1 567 ? 0.459 -21.385 -3.604 1.00 96.75 567 SER A O 1
ATOM 4369 N N . PRO A 1 568 ? 1.142 -23.096 -4.916 1.00 96.75 568 PRO A N 1
ATOM 4370 C CA . PRO A 1 568 ? 2.347 -22.411 -5.356 1.00 96.75 568 PRO A CA 1
ATOM 4371 C C . PRO A 1 568 ? 1.972 -21.282 -6.319 1.00 96.75 568 PRO A C 1
ATOM 4373 O O . PRO A 1 568 ? 1.087 -21.435 -7.162 1.00 96.75 568 PRO A O 1
ATOM 4376 N N . LEU A 1 569 ? 2.666 -20.158 -6.197 1.00 94.81 569 LEU A N 1
ATOM 4377 C CA . LEU A 1 569 ? 2.599 -19.028 -7.116 1.00 94.81 569 LEU A CA 1
ATOM 4378 C C . LEU A 1 569 ? 3.883 -18.962 -7.954 1.00 94.81 569 LEU A C 1
ATOM 4380 O O . LEU A 1 569 ? 4.810 -19.754 -7.764 1.00 94.81 569 LEU A O 1
ATOM 4384 N N . GLN A 1 570 ? 3.943 -18.019 -8.897 1.00 88.69 570 GLN A N 1
ATOM 4385 C CA . GLN A 1 570 ? 5.166 -17.758 -9.652 1.00 88.69 570 GLN A CA 1
ATOM 4386 C C . GLN A 1 570 ? 6.313 -17.434 -8.685 1.00 88.69 570 GLN A C 1
ATOM 4388 O O . GLN A 1 570 ? 6.185 -16.551 -7.831 1.00 88.69 570 GLN A O 1
ATOM 4393 N N . THR A 1 571 ? 7.422 -18.163 -8.834 1.00 84.88 571 THR A N 1
ATOM 4394 C CA . THR A 1 571 ? 8.648 -17.973 -8.048 1.00 84.88 571 THR A CA 1
ATOM 4395 C C . THR A 1 571 ? 9.072 -16.514 -8.078 1.00 84.88 571 THR A C 1
ATOM 4397 O O . THR A 1 571 ? 9.015 -15.871 -9.131 1.00 84.88 571 THR A O 1
ATOM 4400 N N . GLY A 1 572 ? 9.481 -15.999 -6.921 1.00 79.38 572 GLY A N 1
ATOM 4401 C CA . GLY A 1 572 ? 9.889 -14.606 -6.808 1.00 79.38 572 GLY A CA 1
ATOM 4402 C C . GLY A 1 572 ? 11.284 -14.339 -7.353 1.00 79.38 572 GLY A C 1
ATOM 4403 O O . GLY A 1 572 ? 11.951 -15.204 -7.923 1.00 79.38 572 GLY A O 1
ATOM 4404 N N . MET A 1 573 ? 11.729 -13.096 -7.182 1.00 87.25 573 MET A N 1
ATOM 4405 C CA . MET A 1 573 ? 13.030 -12.635 -7.659 1.00 87.25 573 MET A CA 1
ATOM 4406 C C . MET A 1 573 ? 14.122 -12.919 -6.613 1.00 87.25 573 MET A C 1
ATOM 4408 O O . MET A 1 573 ? 14.526 -12.047 -5.840 1.00 87.25 573 MET A O 1
ATOM 4412 N N . GLY A 1 574 ? 14.594 -14.168 -6.586 1.00 89.69 574 GLY A N 1
ATOM 4413 C CA . GLY A 1 574 ? 15.815 -14.590 -5.890 1.00 89.69 574 GLY A CA 1
ATOM 4414 C C . GLY A 1 574 ? 15.665 -14.962 -4.409 1.00 89.69 574 GLY A C 1
ATOM 4415 O O . GLY A 1 574 ? 14.788 -14.483 -3.688 1.00 89.69 574 GLY A O 1
ATOM 4416 N N . THR A 1 575 ? 16.573 -15.824 -3.937 1.00 94.12 575 THR A N 1
ATOM 4417 C CA . THR A 1 575 ? 16.512 -16.417 -2.591 1.00 94.12 575 THR A CA 1
ATOM 4418 C C . THR A 1 575 ? 16.756 -15.393 -1.502 1.00 94.12 575 THR A C 1
ATOM 4420 O O . THR A 1 575 ? 17.773 -14.695 -1.531 1.00 94.12 575 THR A O 1
ATOM 4423 N N . ARG A 1 576 ? 15.888 -15.362 -0.488 1.00 94.94 576 ARG A N 1
ATOM 4424 C CA . ARG A 1 576 ? 16.061 -14.462 0.654 1.00 94.94 576 ARG A CA 1
ATOM 4425 C C . ARG A 1 576 ? 15.417 -14.990 1.927 1.00 94.94 576 ARG A C 1
ATOM 4427 O O . ARG A 1 576 ? 14.317 -15.529 1.929 1.00 94.94 576 ARG A O 1
ATOM 4434 N N . SER A 1 577 ? 16.119 -14.792 3.034 1.00 97.31 577 SER A N 1
ATOM 4435 C CA . SER A 1 577 ? 15.609 -14.966 4.396 1.00 97.31 577 SER A CA 1
ATOM 4436 C C . SER A 1 577 ? 15.732 -13.649 5.157 1.00 97.31 577 SER A C 1
ATOM 4438 O O . SER A 1 577 ? 16.586 -12.830 4.820 1.00 97.31 577 SER A O 1
ATOM 4440 N N . HIS A 1 578 ? 14.912 -13.448 6.187 1.00 97.50 578 HIS A N 1
ATOM 4441 C CA . HIS A 1 578 ? 14.895 -12.227 6.999 1.00 97.50 578 HIS A CA 1
ATOM 4442 C C . HIS A 1 578 ? 14.706 -10.935 6.175 1.00 97.50 578 HIS A C 1
ATOM 4444 O O . HIS A 1 578 ? 15.235 -9.880 6.537 1.00 97.50 578 HIS A O 1
ATOM 4450 N N . ALA A 1 579 ? 14.004 -11.037 5.047 1.00 97.69 579 ALA A N 1
ATOM 4451 C CA . ALA A 1 579 ? 13.434 -9.886 4.360 1.00 97.69 579 ALA A CA 1
ATOM 4452 C C . ALA A 1 579 ? 12.196 -9.410 5.131 1.00 97.69 579 ALA A C 1
ATOM 4454 O O . ALA A 1 579 ? 11.595 -10.192 5.874 1.00 97.69 579 ALA A O 1
ATOM 4455 N N . SER A 1 580 ? 11.797 -8.161 4.929 1.00 97.25 580 SER A N 1
ATOM 4456 C CA . SER A 1 580 ? 10.492 -7.678 5.381 1.00 97.25 580 SER A CA 1
ATOM 4457 C C . SER A 1 580 ? 9.509 -7.662 4.215 1.00 97.25 580 SER A C 1
ATOM 4459 O O . SER A 1 580 ? 9.921 -7.585 3.055 1.00 97.25 580 SER A O 1
ATOM 4461 N N . ALA A 1 581 ? 8.213 -7.768 4.507 1.00 97.25 581 ALA A N 1
ATOM 4462 C CA . ALA A 1 581 ? 7.187 -7.479 3.519 1.00 97.25 581 ALA A CA 1
ATOM 4463 C C . ALA A 1 581 ? 5.992 -6.771 4.136 1.00 97.25 581 ALA A C 1
ATOM 4465 O O . ALA A 1 581 ? 5.694 -6.959 5.315 1.00 97.25 581 ALA A O 1
ATOM 4466 N N . VAL A 1 582 ? 5.307 -5.991 3.308 1.00 97.00 582 VAL A N 1
ATOM 4467 C CA . VAL A 1 582 ? 4.063 -5.309 3.659 1.00 97.00 582 VAL A CA 1
ATOM 4468 C C . VAL A 1 582 ? 3.052 -5.478 2.530 1.00 97.00 582 VAL A C 1
ATOM 4470 O O . VAL A 1 582 ? 3.425 -5.640 1.366 1.00 97.00 582 VAL A O 1
ATOM 4473 N N . TRP A 1 583 ? 1.768 -5.468 2.879 1.00 94.00 583 TRP A N 1
ATOM 4474 C CA . TRP A 1 583 ? 0.694 -5.365 1.899 1.00 94.00 583 TRP A CA 1
ATOM 4475 C C . TRP A 1 583 ? 0.400 -3.889 1.658 1.00 94.00 583 TRP A C 1
ATOM 4477 O O . TRP A 1 583 ? 0.132 -3.163 2.613 1.00 94.00 583 TRP A O 1
ATOM 4487 N N . ASN A 1 584 ? 0.459 -3.456 0.403 1.00 90.44 584 ASN A N 1
ATOM 4488 C CA . ASN A 1 584 ? -0.060 -2.168 -0.026 1.00 90.44 584 ASN A CA 1
ATOM 4489 C C . ASN A 1 584 ? -1.528 -2.375 -0.448 1.00 90.44 584 ASN A C 1
ATOM 4491 O O . ASN A 1 584 ? -1.771 -2.916 -1.534 1.00 90.44 584 ASN A O 1
ATOM 4495 N N . PRO A 1 585 ? -2.512 -1.965 0.377 1.00 78.81 585 PRO A N 1
ATOM 4496 C CA . PRO A 1 585 ? -3.925 -2.170 0.073 1.00 78.81 585 PRO A CA 1
ATOM 4497 C C . PRO A 1 585 ? -4.408 -1.323 -1.112 1.00 78.81 585 PRO A C 1
ATOM 4499 O O . PRO A 1 585 ? -5.342 -1.733 -1.796 1.00 78.81 585 PRO A O 1
ATOM 4502 N N . MET A 1 586 ? -3.757 -0.188 -1.388 1.00 75.19 586 MET A N 1
ATOM 4503 C CA . MET A 1 586 ? -4.127 0.728 -2.473 1.00 75.19 586 MET A CA 1
ATOM 4504 C C . MET A 1 586 ? -3.764 0.151 -3.840 1.00 75.19 586 MET A C 1
ATOM 4506 O O . MET A 1 586 ? -4.559 0.202 -4.774 1.00 75.19 586 MET A O 1
ATOM 4510 N N . ARG A 1 587 ? -2.580 -0.461 -3.940 1.00 77.44 587 ARG A N 1
ATOM 4511 C CA . ARG A 1 587 ? -2.079 -1.092 -5.173 1.00 77.44 587 ARG A CA 1
ATOM 4512 C C . ARG A 1 587 ? -2.411 -2.580 -5.272 1.00 77.44 587 ARG A C 1
ATOM 4514 O O . ARG A 1 587 ? -2.116 -3.196 -6.287 1.00 77.44 587 ARG A O 1
ATOM 4521 N N . GLN A 1 588 ? -2.986 -3.158 -4.214 1.00 84.69 588 GLN A N 1
ATOM 4522 C CA . GLN A 1 588 ? -3.184 -4.603 -4.062 1.00 84.69 588 GLN A CA 1
ATOM 4523 C C . GLN A 1 588 ? -1.899 -5.388 -4.356 1.00 84.69 588 GLN A C 1
ATOM 4525 O O . GLN A 1 588 ? -1.885 -6.358 -5.118 1.00 84.69 588 GLN A O 1
ATOM 4530 N N . ALA A 1 589 ? -0.805 -4.922 -3.755 1.00 91.00 589 ALA A N 1
ATOM 4531 C CA . ALA A 1 589 ? 0.536 -5.389 -4.055 1.00 91.00 589 ALA A CA 1
ATOM 4532 C C . ALA A 1 589 ? 1.296 -5.778 -2.786 1.00 91.00 589 ALA A C 1
ATOM 4534 O O . ALA A 1 589 ? 1.194 -5.126 -1.746 1.00 91.00 589 ALA A O 1
ATOM 4535 N N . MET A 1 590 ? 2.106 -6.830 -2.883 1.00 95.25 590 MET A N 1
ATOM 4536 C CA . MET A 1 590 ? 3.060 -7.191 -1.837 1.00 95.25 590 MET A CA 1
ATOM 4537 C C . MET A 1 590 ? 4.395 -6.511 -2.127 1.00 95.25 590 MET A C 1
ATOM 4539 O O . MET A 1 590 ? 4.994 -6.749 -3.174 1.00 95.25 590 MET A O 1
ATOM 4543 N N . LEU A 1 591 ? 4.880 -5.710 -1.183 1.00 95.94 591 LEU A N 1
ATOM 4544 C CA . LEU A 1 591 ? 6.212 -5.113 -1.233 1.00 95.94 591 LEU A CA 1
ATOM 4545 C C . LEU A 1 591 ? 7.172 -5.949 -0.390 1.00 95.94 591 LEU A C 1
ATOM 4547 O O . LEU A 1 591 ? 6.839 -6.285 0.744 1.00 95.94 591 LEU A O 1
ATOM 4551 N N . VAL A 1 592 ? 8.353 -6.279 -0.915 1.00 97.56 592 VAL A N 1
ATOM 4552 C CA . VAL A 1 592 ? 9.394 -7.053 -0.218 1.00 97.56 592 VAL A CA 1
ATOM 4553 C C . VAL A 1 592 ? 10.714 -6.304 -0.271 1.00 97.56 592 VAL A C 1
ATOM 4555 O O . VAL A 1 592 ? 11.209 -6.024 -1.359 1.00 97.56 592 VAL A O 1
ATOM 4558 N N . PHE A 1 593 ? 11.317 -6.032 0.885 1.00 97.25 593 PHE A N 1
ATOM 4559 C CA . PHE A 1 593 ? 12.574 -5.289 0.959 1.00 97.25 593 PHE A CA 1
ATOM 4560 C C . PHE A 1 593 ? 13.714 -6.116 1.560 1.00 97.25 593 PHE A C 1
ATOM 4562 O O . PHE A 1 593 ? 13.561 -6.775 2.595 1.00 97.25 593 PHE A O 1
ATOM 4569 N N . GLY A 1 594 ? 14.876 -6.046 0.907 1.00 96.56 594 GLY A N 1
ATOM 4570 C CA . GLY A 1 594 ? 16.145 -6.580 1.393 1.00 96.56 594 GLY A CA 1
ATOM 4571 C C . GLY A 1 594 ? 16.131 -8.080 1.704 1.00 96.56 594 GLY A C 1
ATOM 4572 O O . GLY A 1 594 ? 15.477 -8.881 1.031 1.00 96.56 594 GLY A O 1
ATOM 4573 N N . GLY A 1 595 ? 16.886 -8.465 2.736 1.00 97.25 595 GLY A N 1
ATOM 4574 C CA . GLY A 1 595 ? 17.051 -9.851 3.177 1.00 97.25 595 GLY A CA 1
ATOM 4575 C C . GLY A 1 595 ? 18.439 -10.417 2.877 1.00 97.25 595 GLY A C 1
ATOM 4576 O O . GLY A 1 595 ? 19.320 -9.733 2.364 1.00 97.25 595 GLY A O 1
ATOM 4577 N N . PHE A 1 596 ? 18.646 -11.680 3.248 1.00 95.94 596 PHE A N 1
ATOM 4578 C CA . PHE A 1 596 ? 19.924 -12.380 3.121 1.00 95.94 596 PHE A CA 1
ATOM 4579 C C . PHE A 1 596 ? 19.783 -13.649 2.278 1.00 95.94 596 PHE A C 1
ATOM 4581 O O . PHE A 1 596 ? 19.010 -14.550 2.635 1.00 95.94 596 PHE A O 1
ATOM 4588 N N . SER A 1 597 ? 20.559 -13.734 1.194 1.00 92.19 597 SER A N 1
ATOM 4589 C CA . SER A 1 597 ? 20.560 -14.872 0.260 1.00 92.19 597 SER A CA 1
ATOM 4590 C C . SER A 1 597 ? 21.372 -16.069 0.762 1.00 92.19 597 SER A C 1
ATOM 4592 O O . SER A 1 597 ? 21.175 -17.198 0.318 1.00 92.19 597 SER A O 1
ATOM 4594 N N . GLY A 1 598 ? 22.265 -15.848 1.730 1.00 88.94 598 GLY A N 1
ATOM 4595 C CA . GLY A 1 598 ? 23.267 -16.822 2.168 1.00 88.94 598 GLY A CA 1
ATOM 4596 C C . GLY A 1 598 ? 24.696 -16.390 1.843 1.00 88.94 598 GLY A C 1
ATOM 4597 O O . GLY A 1 598 ? 25.608 -16.788 2.566 1.00 88.94 598 GLY A O 1
ATOM 4598 N N . SER A 1 599 ? 24.872 -15.557 0.816 1.00 88.31 599 SER A N 1
ATOM 4599 C CA . SER A 1 599 ? 26.144 -14.913 0.466 1.00 88.31 599 SER A CA 1
ATOM 4600 C C . SER A 1 599 ? 26.093 -13.404 0.672 1.00 88.31 599 SER A C 1
ATOM 4602 O O . SER A 1 599 ? 27.026 -12.844 1.237 1.00 88.31 599 SER A O 1
ATOM 4604 N N . ASP A 1 600 ? 24.986 -12.778 0.273 1.00 89.88 600 ASP A N 1
ATOM 4605 C CA . ASP A 1 600 ? 24.874 -11.328 0.147 1.00 89.88 600 ASP A CA 1
ATOM 4606 C C . ASP A 1 600 ? 23.624 -10.805 0.864 1.00 89.88 600 ASP A C 1
ATOM 4608 O O . ASP A 1 600 ? 22.566 -11.449 0.882 1.00 89.88 600 ASP A O 1
ATOM 4612 N N . GLU A 1 601 ? 23.746 -9.620 1.459 1.00 93.62 601 GLU A N 1
ATOM 4613 C CA . GLU A 1 601 ? 22.613 -8.810 1.894 1.00 93.62 601 GLU A CA 1
ATOM 4614 C C . GLU A 1 601 ? 22.057 -7.978 0.730 1.00 93.62 601 GLU A C 1
ATOM 4616 O O . GLU A 1 601 ? 22.798 -7.282 0.034 1.00 93.62 601 GLU A O 1
ATOM 4621 N N . ALA A 1 602 ? 20.738 -7.998 0.552 1.00 92.62 602 ALA A N 1
ATOM 4622 C CA . ALA A 1 602 ? 20.055 -7.234 -0.483 1.00 92.62 602 ALA A CA 1
ATOM 4623 C C . ALA A 1 602 ? 19.554 -5.871 0.035 1.00 92.62 602 ALA A C 1
ATOM 4625 O O . ALA A 1 602 ? 19.306 -5.688 1.231 1.00 92.62 602 ALA A O 1
ATOM 4626 N N . ASN A 1 603 ? 19.403 -4.915 -0.882 1.00 93.19 603 ASN A N 1
ATOM 4627 C CA . ASN A 1 603 ? 18.720 -3.627 -0.696 1.00 93.19 603 ASN A CA 1
ATOM 4628 C C . ASN A 1 603 ? 17.706 -3.348 -1.816 1.00 93.19 603 ASN A C 1
ATOM 4630 O O . ASN A 1 603 ? 17.341 -2.198 -2.044 1.00 93.19 603 ASN A O 1
ATOM 4634 N N . ASP A 1 604 ? 17.315 -4.380 -2.559 1.00 91.62 604 ASP A N 1
ATOM 4635 C CA . ASP A 1 604 ? 16.276 -4.270 -3.569 1.00 91.62 604 ASP A CA 1
ATOM 4636 C C . ASP A 1 604 ? 14.897 -4.171 -2.905 1.00 91.62 604 ASP A C 1
ATOM 4638 O O . ASP A 1 604 ? 14.658 -4.710 -1.818 1.00 91.62 604 ASP A O 1
ATOM 4642 N N . LEU A 1 605 ? 13.992 -3.464 -3.577 1.00 93.19 605 LEU A N 1
ATOM 4643 C CA . LEU A 1 605 ? 12.571 -3.469 -3.277 1.00 93.19 605 LEU A CA 1
ATOM 4644 C C . LEU A 1 605 ? 11.862 -4.197 -4.417 1.00 93.19 605 LEU A C 1
ATOM 4646 O O . LEU A 1 605 ? 12.005 -3.830 -5.582 1.00 93.19 605 LEU A O 1
ATOM 4650 N N . LEU A 1 606 ? 11.131 -5.251 -4.082 1.00 93.56 606 LEU A N 1
ATOM 4651 C CA . LEU A 1 606 ? 10.333 -6.018 -5.027 1.00 93.56 606 LEU A CA 1
ATOM 4652 C C . LEU A 1 606 ? 8.855 -5.718 -4.813 1.00 93.56 606 LEU A C 1
ATOM 4654 O O . LEU A 1 606 ? 8.408 -5.632 -3.672 1.00 93.56 606 LEU A O 1
ATOM 4658 N N . GLU A 1 607 ? 8.102 -5.630 -5.900 1.00 93.00 607 GLU A N 1
ATOM 4659 C CA . GLU A 1 607 ? 6.645 -5.528 -5.895 1.00 93.00 607 GLU A CA 1
ATOM 4660 C C . GLU A 1 607 ? 6.065 -6.754 -6.603 1.00 93.00 607 GLU A C 1
ATOM 4662 O O . GLU A 1 607 ? 6.431 -7.057 -7.741 1.00 93.00 607 GLU A O 1
ATOM 4667 N N . TRP A 1 608 ? 5.159 -7.465 -5.935 1.00 93.44 608 TRP A N 1
ATOM 4668 C CA . TRP A 1 608 ? 4.302 -8.454 -6.577 1.00 93.44 608 TRP A CA 1
ATOM 4669 C C . TRP A 1 608 ? 2.891 -7.897 -6.727 1.00 93.44 608 TRP A C 1
ATOM 4671 O O . TRP A 1 608 ? 2.227 -7.615 -5.729 1.00 93.44 608 TRP A O 1
ATOM 4681 N N . HIS A 1 609 ? 2.442 -7.765 -7.972 1.00 86.69 609 HIS A N 1
ATOM 4682 C CA . HIS A 1 609 ? 1.132 -7.235 -8.349 1.00 86.69 609 HIS A CA 1
ATOM 4683 C C . HIS A 1 609 ? 0.672 -7.931 -9.638 1.00 86.69 609 HIS A C 1
ATOM 4685 O O . HIS A 1 609 ? 1.479 -8.199 -10.529 1.00 86.69 609 HIS A O 1
ATOM 4691 N N . ASN A 1 610 ? -0.621 -8.265 -9.734 1.00 83.25 610 ASN A N 1
ATOM 4692 C CA . ASN A 1 610 ? -1.221 -8.921 -10.904 1.00 83.25 610 ASN A CA 1
ATOM 4693 C C . ASN A 1 610 ? -0.444 -10.167 -11.346 1.00 83.25 610 ASN A C 1
ATOM 4695 O O . ASN A 1 610 ? -0.071 -10.328 -12.508 1.00 83.25 610 ASN A O 1
ATOM 4699 N N . ALA A 1 611 ? -0.171 -11.044 -10.376 1.00 81.12 611 ALA A N 1
ATOM 4700 C CA . ALA A 1 611 ? 0.559 -12.295 -10.563 1.00 81.12 611 ALA A CA 1
ATOM 4701 C C . ALA A 1 611 ? 2.001 -12.155 -11.088 1.00 81.12 611 ALA A C 1
ATOM 4703 O O . ALA A 1 611 ? 2.627 -13.173 -11.369 1.00 81.12 611 ALA A O 1
ATOM 4704 N N . THR A 1 612 ? 2.558 -10.943 -11.148 1.00 83.56 612 THR A N 1
ATOM 4705 C CA . THR A 1 612 ? 3.887 -10.675 -11.709 1.00 83.56 612 THR A CA 1
ATOM 4706 C C . THR A 1 612 ? 4.790 -10.017 -10.671 1.00 83.56 612 THR A C 1
ATOM 4708 O O . THR A 1 612 ? 4.341 -9.191 -9.879 1.00 83.56 612 THR A O 1
ATOM 4711 N N . TRP A 1 613 ? 6.072 -10.390 -10.671 1.00 87.19 613 TRP A N 1
ATOM 4712 C CA . TRP A 1 613 ? 7.106 -9.752 -9.856 1.00 87.19 613 TRP A CA 1
ATOM 4713 C C . TRP A 1 613 ? 7.833 -8.673 -10.651 1.00 87.19 613 TRP A C 1
ATOM 4715 O O . TRP A 1 613 ? 8.263 -8.924 -11.775 1.00 87.19 613 TRP A O 1
ATOM 4725 N N . ASN A 1 614 ? 8.033 -7.517 -10.028 1.00 84.88 614 ASN A N 1
ATOM 4726 C CA . ASN A 1 614 ? 8.809 -6.411 -10.567 1.00 84.88 614 ASN A CA 1
ATOM 4727 C C . ASN A 1 614 ? 9.838 -5.942 -9.536 1.00 84.88 614 ASN A C 1
ATOM 4729 O O . ASN A 1 614 ? 9.581 -5.948 -8.331 1.00 84.88 614 ASN A O 1
ATOM 4733 N N . THR A 1 615 ? 11.003 -5.501 -10.006 1.00 86.00 615 THR A N 1
ATOM 4734 C CA . THR A 1 615 ? 11.927 -4.724 -9.175 1.00 86.00 615 THR A CA 1
ATOM 4735 C C . THR A 1 615 ? 11.511 -3.264 -9.227 1.00 86.00 615 THR A C 1
ATOM 4737 O O . THR A 1 615 ? 11.425 -2.679 -10.305 1.00 86.00 615 THR A O 1
ATOM 4740 N N . VAL A 1 616 ? 11.287 -2.670 -8.061 1.00 84.38 616 VAL A N 1
ATOM 4741 C CA . VAL A 1 616 ? 11.053 -1.236 -7.936 1.00 84.38 616 VAL A CA 1
ATOM 4742 C C . VAL A 1 616 ? 12.390 -0.508 -8.043 1.00 84.38 616 VAL A C 1
ATOM 4744 O O . VAL A 1 616 ? 13.348 -0.851 -7.347 1.00 84.38 616 VAL A O 1
ATOM 4747 N N . ILE A 1 617 ? 12.447 0.519 -8.892 1.00 75.81 617 ILE A N 1
ATOM 4748 C CA . ILE A 1 617 ? 13.615 1.392 -9.045 1.00 75.81 617 ILE A CA 1
ATOM 4749 C C . ILE A 1 617 ? 13.281 2.736 -8.386 1.00 75.81 617 ILE A C 1
ATOM 4751 O O . ILE A 1 617 ? 12.654 3.579 -9.027 1.00 75.81 617 ILE A O 1
ATOM 4755 N N . PRO A 1 618 ? 13.640 2.938 -7.109 1.00 67.06 618 PRO A N 1
ATOM 4756 C CA . PRO A 1 618 ? 13.329 4.178 -6.413 1.00 67.06 618 PRO A CA 1
ATOM 4757 C C . PRO A 1 618 ? 14.219 5.347 -6.856 1.00 67.06 618 PRO A C 1
ATOM 4759 O O . PRO A 1 618 ? 15.357 5.153 -7.294 1.00 67.06 618 PRO A O 1
ATOM 4762 N N . ILE A 1 619 ? 13.720 6.571 -6.674 1.00 61.66 619 ILE A N 1
ATOM 4763 C CA . ILE A 1 619 ? 14.474 7.808 -6.909 1.00 61.66 619 ILE A CA 1
ATOM 4764 C C . ILE A 1 619 ? 15.177 8.243 -5.616 1.00 61.66 619 ILE A C 1
ATOM 4766 O O . ILE A 1 619 ? 14.561 8.334 -4.556 1.00 61.66 619 ILE A O 1
ATOM 4770 N N . GLY A 1 620 ? 16.465 8.585 -5.719 1.00 64.75 620 GLY A N 1
ATOM 4771 C CA . GLY A 1 620 ? 17.236 9.193 -4.632 1.00 64.75 620 GLY A CA 1
ATOM 4772 C C . GLY A 1 620 ? 17.996 8.197 -3.752 1.00 64.75 620 GLY A C 1
ATOM 4773 O O . GLY A 1 620 ? 18.434 7.140 -4.206 1.00 64.75 620 GLY A O 1
ATOM 4774 N N . SER A 1 621 ? 18.231 8.585 -2.497 1.00 76.69 621 SER A N 1
ATOM 4775 C CA . SER A 1 621 ? 18.927 7.749 -1.514 1.00 76.69 621 SER A CA 1
ATOM 4776 C C . SER A 1 621 ? 18.042 6.583 -1.096 1.00 76.69 621 SER A C 1
ATOM 4778 O O . SER A 1 621 ? 16.897 6.783 -0.715 1.00 76.69 621 SER A O 1
ATOM 4780 N N . VAL A 1 622 ? 18.593 5.374 -1.112 1.00 88.06 622 VAL A N 1
ATOM 4781 C CA . VAL A 1 622 ? 17.891 4.154 -0.697 1.00 88.06 622 VAL A CA 1
ATOM 4782 C C . VAL A 1 622 ? 18.488 3.602 0.594 1.00 88.06 622 VAL A C 1
ATOM 4784 O O . VAL A 1 622 ? 19.688 3.798 0.835 1.00 88.06 622 VAL A O 1
ATOM 4787 N N . PRO A 1 623 ? 17.716 2.851 1.398 1.00 93.19 623 PRO A N 1
ATOM 4788 C CA . PRO A 1 623 ? 18.279 2.171 2.546 1.00 93.19 623 PRO A CA 1
ATOM 4789 C C . PRO A 1 623 ? 19.385 1.208 2.100 1.00 93.19 623 PRO A C 1
ATOM 4791 O O . PRO A 1 623 ? 19.265 0.487 1.108 1.00 93.19 623 PRO A O 1
ATOM 4794 N N . GLY A 1 624 ? 20.484 1.181 2.855 1.00 90.38 624 GLY A N 1
ATOM 4795 C CA . GLY A 1 624 ? 21.577 0.242 2.604 1.00 90.38 624 GLY A CA 1
ATOM 4796 C C . GLY A 1 624 ? 21.153 -1.228 2.738 1.00 90.38 624 GLY A C 1
ATOM 4797 O O . GLY A 1 624 ? 20.142 -1.545 3.369 1.00 90.38 624 GLY A O 1
ATOM 4798 N N . GLN A 1 625 ? 21.972 -2.122 2.175 1.00 94.69 625 GLN A N 1
ATOM 4799 C CA . GLN A 1 625 ? 21.799 -3.581 2.242 1.00 94.69 625 GLN A CA 1
ATOM 4800 C C . GLN A 1 625 ? 21.634 -4.063 3.677 1.00 94.69 625 GLN A C 1
ATOM 4802 O O . GLN A 1 625 ? 22.450 -3.720 4.533 1.00 94.69 625 GLN A O 1
ATOM 4807 N N . ARG A 1 626 ? 20.593 -4.858 3.936 1.00 96.50 626 ARG A N 1
ATOM 4808 C CA . ARG A 1 626 ? 20.252 -5.281 5.296 1.00 96.50 626 ARG A CA 1
ATOM 4809 C C . ARG A 1 626 ? 19.372 -6.520 5.342 1.00 96.50 626 ARG A C 1
ATOM 4811 O O . ARG A 1 626 ? 18.606 -6.811 4.428 1.00 96.50 626 ARG A O 1
ATOM 4818 N N . TRP A 1 627 ? 19.397 -7.187 6.487 1.00 96.81 627 TRP A N 1
ATOM 4819 C CA . TRP A 1 627 ? 18.490 -8.280 6.825 1.00 96.81 627 TRP A CA 1
ATOM 4820 C C . TRP A 1 627 ? 18.081 -8.224 8.296 1.00 96.81 627 TRP A C 1
ATOM 4822 O O . TRP A 1 627 ? 18.734 -7.573 9.114 1.00 96.81 627 TRP A O 1
ATOM 4832 N N . GLY A 1 628 ? 16.967 -8.878 8.624 1.00 96.25 628 GLY A N 1
ATOM 4833 C CA . GLY A 1 628 ? 16.402 -8.891 9.975 1.00 96.25 628 GLY A CA 1
ATOM 4834 C C . GLY A 1 628 ? 15.851 -7.537 10.426 1.00 96.25 628 GLY A C 1
ATOM 4835 O O . GLY A 1 628 ? 15.634 -7.348 11.618 1.00 96.25 628 GLY A O 1
ATOM 4836 N N . HIS A 1 629 ? 15.656 -6.605 9.494 1.00 97.56 629 HIS A N 1
ATOM 4837 C CA . HIS A 1 629 ? 14.888 -5.386 9.716 1.00 97.56 629 HIS A CA 1
ATOM 4838 C C . HIS A 1 629 ? 13.397 -5.727 9.782 1.00 97.56 629 HIS A C 1
ATOM 4840 O O . HIS A 1 629 ? 12.977 -6.816 9.381 1.00 97.56 629 HIS A O 1
ATOM 4846 N N . CYS A 1 630 ? 12.600 -4.790 10.269 1.00 96.31 630 CYS A N 1
ATOM 4847 C CA . CYS A 1 630 ? 11.156 -4.938 10.352 1.00 96.31 630 CYS A CA 1
ATOM 4848 C C . CYS A 1 630 ? 10.472 -3.847 9.528 1.00 96.31 630 CYS A C 1
ATOM 4850 O O . CYS A 1 630 ? 11.041 -2.770 9.330 1.00 96.31 630 CYS A O 1
ATOM 4852 N N . ALA A 1 631 ? 9.278 -4.149 9.017 1.00 97.31 631 ALA A N 1
ATOM 4853 C CA . ALA A 1 631 ? 8.487 -3.197 8.257 1.00 97.31 631 ALA A CA 1
ATOM 4854 C C . ALA A 1 631 ? 6.990 -3.362 8.501 1.00 97.31 631 ALA A C 1
ATOM 4856 O O . ALA A 1 631 ? 6.527 -4.461 8.802 1.00 97.31 631 ALA A O 1
ATOM 4857 N N . THR A 1 632 ? 6.252 -2.264 8.359 1.00 96.12 632 THR A N 1
ATOM 4858 C CA . THR A 1 632 ? 4.785 -2.237 8.361 1.00 96.12 632 THR A CA 1
ATOM 4859 C C . THR A 1 632 ? 4.303 -1.210 7.345 1.00 96.12 632 THR A C 1
ATOM 4861 O O . THR A 1 632 ? 5.010 -0.245 7.047 1.00 96.12 632 THR A O 1
ATOM 4864 N N . TRP A 1 633 ? 3.109 -1.429 6.800 1.00 93.44 633 TRP A N 1
ATOM 4865 C CA . TRP A 1 633 ? 2.381 -0.368 6.113 1.00 93.44 633 TRP A CA 1
ATOM 4866 C C . TRP A 1 633 ? 1.904 0.651 7.153 1.00 93.44 633 TRP A C 1
ATOM 4868 O O . TRP A 1 633 ? 1.561 0.252 8.270 1.00 93.44 633 TRP A O 1
ATOM 4878 N N . VAL A 1 634 ? 1.952 1.933 6.802 1.00 90.00 634 VAL A N 1
ATOM 4879 C CA . VAL A 1 634 ? 1.452 3.061 7.590 1.00 90.00 634 VAL A CA 1
ATOM 4880 C C . VAL A 1 634 ? 0.379 3.736 6.750 1.00 90.00 634 VAL A C 1
ATOM 4882 O O . VAL A 1 634 ? 0.685 4.383 5.751 1.00 90.00 634 VAL A O 1
ATOM 4885 N N . GLU A 1 635 ? -0.882 3.562 7.128 1.00 82.06 635 GLU A N 1
ATOM 4886 C CA . GLU A 1 635 ? -2.035 4.011 6.345 1.00 82.06 635 GLU A CA 1
ATOM 4887 C C . GLU A 1 635 ? -2.107 5.523 6.222 1.00 82.06 635 GLU A C 1
ATOM 4889 O O . GLU A 1 635 ? -2.341 6.034 5.133 1.00 82.06 635 GLU A O 1
ATOM 4894 N N . SER A 1 636 ? -1.868 6.243 7.320 1.00 77.00 636 SER A N 1
ATOM 4895 C CA . SER A 1 636 ? -1.951 7.709 7.333 1.00 77.00 636 SER A CA 1
ATOM 4896 C C . SER A 1 636 ? -0.912 8.384 6.439 1.00 77.00 636 SER A C 1
ATOM 4898 O O . SER A 1 636 ? -1.040 9.564 6.132 1.00 77.00 636 SER A O 1
ATOM 4900 N N . GLU A 1 637 ? 0.139 7.651 6.079 1.00 79.94 637 GLU A N 1
ATOM 4901 C CA . GLU A 1 637 ? 1.232 8.111 5.224 1.00 79.94 637 GLU A CA 1
ATOM 4902 C C . GLU A 1 637 ? 1.218 7.415 3.857 1.00 79.94 637 GLU A C 1
ATOM 4904 O O . GLU A 1 637 ? 2.058 7.729 3.023 1.00 79.94 637 GLU A O 1
ATOM 4909 N N . GLU A 1 638 ? 0.307 6.455 3.650 1.00 84.75 638 GLU A N 1
ATOM 4910 C CA . GLU A 1 638 ? 0.247 5.586 2.469 1.00 84.75 638 GLU A CA 1
ATOM 4911 C C . GLU A 1 638 ? 1.622 5.004 2.094 1.00 84.75 638 GLU A C 1
ATOM 4913 O O . GLU A 1 638 ? 2.000 4.955 0.926 1.00 84.75 638 GLU A O 1
ATOM 4918 N N . ALA A 1 639 ? 2.391 4.570 3.097 1.00 89.44 639 ALA A N 1
ATOM 4919 C CA . ALA A 1 639 ? 3.808 4.262 2.932 1.00 89.44 639 ALA A CA 1
ATOM 4920 C C . ALA A 1 639 ? 4.262 3.024 3.717 1.00 89.44 639 ALA A C 1
ATOM 4922 O O . ALA A 1 639 ? 3.698 2.647 4.744 1.00 89.44 639 ALA A O 1
ATOM 4923 N N . MET A 1 640 ? 5.346 2.400 3.255 1.00 94.62 640 MET A N 1
ATOM 4924 C CA . MET A 1 640 ? 6.060 1.349 3.981 1.00 94.62 640 MET A CA 1
ATOM 4925 C C . MET A 1 640 ? 7.123 1.981 4.878 1.00 94.62 640 MET A C 1
ATOM 4927 O O . MET A 1 640 ? 8.025 2.651 4.383 1.00 94.62 640 MET A O 1
ATOM 4931 N N . ILE A 1 641 ? 7.081 1.716 6.184 1.00 94.56 641 ILE A N 1
ATOM 4932 C CA . ILE A 1 641 ? 8.191 2.067 7.077 1.00 94.56 641 ILE A CA 1
ATOM 4933 C C . ILE A 1 641 ? 9.132 0.876 7.249 1.00 94.56 641 ILE A C 1
ATOM 4935 O O . ILE A 1 641 ? 8.676 -0.249 7.441 1.00 94.56 641 ILE A O 1
ATOM 4939 N N . VAL A 1 642 ? 10.440 1.117 7.226 1.00 96.62 642 VAL A N 1
ATOM 4940 C CA . VAL A 1 642 ? 11.493 0.139 7.517 1.00 96.62 642 VAL A CA 1
ATOM 4941 C C . VAL A 1 642 ? 12.313 0.624 8.701 1.00 96.62 642 VAL A C 1
ATOM 4943 O O . VAL A 1 642 ? 12.803 1.753 8.701 1.00 96.62 642 VAL A O 1
ATOM 4946 N N . VAL A 1 643 ? 12.495 -0.245 9.695 1.00 96.00 643 VAL A N 1
ATOM 4947 C CA . VAL A 1 643 ? 13.269 0.068 10.900 1.00 96.00 643 VAL A CA 1
ATOM 4948 C C . VAL A 1 643 ? 14.364 -0.969 11.124 1.00 96.00 643 VAL A C 1
ATOM 4950 O O . VAL A 1 643 ? 14.114 -2.181 11.184 1.00 96.00 643 VAL A O 1
ATOM 4953 N N . GLY A 1 644 ? 15.584 -0.458 11.274 1.00 95.19 644 GLY A N 1
ATOM 4954 C CA . GLY A 1 644 ? 16.750 -1.185 11.752 1.00 95.19 644 GLY A CA 1
ATOM 4955 C C . GLY A 1 644 ? 17.236 -2.323 10.853 1.00 95.19 644 GLY A C 1
ATOM 4956 O O . GLY A 1 644 ? 17.361 -2.177 9.634 1.00 95.19 644 GLY A O 1
ATOM 4957 N N . GLY A 1 645 ? 17.570 -3.460 11.463 1.00 96.56 645 GLY A N 1
ATOM 4958 C CA . GLY A 1 645 ? 18.231 -4.595 10.819 1.00 96.56 645 GLY A CA 1
ATOM 4959 C C . GLY A 1 645 ? 19.753 -4.523 10.904 1.00 96.56 645 GLY A C 1
ATOM 4960 O O . GLY A 1 645 ? 20.324 -3.744 11.665 1.00 96.56 645 GLY A O 1
ATOM 4961 N N . ARG A 1 646 ? 20.438 -5.375 10.137 1.00 95.06 646 ARG A N 1
ATOM 4962 C CA . ARG A 1 646 ? 21.905 -5.440 10.159 1.00 95.06 646 ARG A CA 1
ATOM 4963 C C . ARG A 1 646 ? 22.533 -5.756 8.809 1.00 95.06 646 ARG A C 1
ATOM 4965 O O . ARG A 1 646 ? 21.886 -6.349 7.946 1.00 95.06 646 ARG A O 1
ATOM 4972 N N . LYS A 1 647 ? 23.823 -5.437 8.694 1.00 94.56 647 LYS A N 1
ATOM 4973 C CA . LYS A 1 647 ? 24.738 -5.872 7.630 1.00 94.56 647 LYS A CA 1
ATOM 4974 C C . LYS A 1 647 ? 26.031 -6.378 8.257 1.00 94.56 647 LYS A C 1
ATOM 4976 O O . LYS A 1 647 ? 26.698 -5.636 8.982 1.00 94.56 647 LYS A O 1
ATOM 4981 N N . GLY A 1 648 ? 26.395 -7.635 8.010 1.00 89.44 648 GLY A N 1
ATOM 4982 C CA . GLY A 1 648 ? 27.487 -8.279 8.741 1.00 89.44 648 GLY A CA 1
ATOM 4983 C C . GLY A 1 648 ? 27.336 -8.125 10.266 1.00 89.44 648 GLY A C 1
ATOM 4984 O O . GLY A 1 648 ? 26.342 -8.557 10.848 1.00 89.44 648 GLY A O 1
ATOM 4985 N N . ALA A 1 649 ? 28.324 -7.497 10.913 1.00 88.94 649 ALA A N 1
ATOM 4986 C CA . ALA A 1 649 ? 28.331 -7.237 12.359 1.00 88.94 649 ALA A CA 1
ATOM 4987 C C . ALA A 1 649 ? 27.732 -5.872 12.766 1.00 88.94 649 ALA A C 1
ATOM 4989 O O . ALA A 1 649 ? 27.656 -5.574 13.959 1.00 88.94 649 ALA A O 1
ATOM 4990 N N . SER A 1 650 ? 27.337 -5.035 11.802 1.00 93.50 650 SER A N 1
ATOM 4991 C CA . SER A 1 650 ? 26.813 -3.687 12.042 1.00 93.50 650 SER A CA 1
ATOM 4992 C C . SER A 1 650 ? 25.291 -3.702 12.141 1.00 93.50 650 SER A C 1
ATOM 4994 O O . SER A 1 650 ? 24.621 -4.175 11.225 1.00 93.50 650 SER A O 1
ATOM 4996 N N . TYR A 1 651 ? 24.755 -3.152 13.230 1.00 95.31 651 TYR A N 1
ATOM 4997 C CA . TYR A 1 651 ? 23.319 -2.970 13.447 1.00 95.31 651 TYR A CA 1
ATOM 4998 C C . TYR A 1 651 ? 22.916 -1.550 13.058 1.00 95.31 651 TYR A C 1
ATOM 5000 O O . TYR A 1 651 ? 23.596 -0.591 13.431 1.00 95.31 651 TYR A O 1
ATOM 5008 N N . TYR A 1 652 ? 21.824 -1.422 12.317 1.00 94.94 652 TYR A N 1
ATOM 5009 C CA . TYR A 1 652 ? 21.271 -0.139 11.915 1.00 94.94 652 TYR A CA 1
ATOM 5010 C C . TYR A 1 652 ? 20.187 0.289 12.896 1.00 94.94 652 TYR A C 1
ATOM 5012 O O . TYR A 1 652 ? 19.353 -0.527 13.271 1.00 94.94 652 TYR A O 1
ATOM 5020 N N . GLY A 1 653 ? 20.217 1.559 13.298 1.00 91.75 653 GLY A N 1
ATOM 5021 C CA . GLY A 1 653 ? 19.141 2.239 14.026 1.00 91.75 653 GLY A CA 1
ATOM 5022 C C . GLY A 1 653 ? 18.568 3.385 13.196 1.00 91.75 653 GLY A C 1
ATOM 5023 O O . GLY A 1 653 ? 18.237 4.428 13.741 1.00 91.75 653 GLY A O 1
ATOM 5024 N N . ASP A 1 654 ? 18.562 3.236 11.874 1.00 93.25 654 ASP A N 1
ATOM 5025 C CA . ASP A 1 654 ? 17.932 4.166 10.945 1.00 93.25 654 ASP A CA 1
ATOM 5026 C C . ASP A 1 654 ? 16.464 3.780 10.715 1.00 93.25 654 ASP A C 1
ATOM 5028 O O . ASP A 1 654 ? 16.015 2.659 10.995 1.00 93.25 654 ASP A O 1
ATOM 5032 N N . VAL A 1 655 ? 15.707 4.754 10.227 1.00 94.00 655 VAL A N 1
ATOM 5033 C CA . VAL A 1 655 ? 14.286 4.627 9.928 1.00 94.00 655 VAL A CA 1
ATOM 5034 C C . VAL A 1 655 ? 14.074 5.168 8.529 1.00 94.00 655 VAL A C 1
ATOM 5036 O O . VAL A 1 655 ? 14.494 6.280 8.223 1.00 94.00 655 VAL A O 1
ATOM 5039 N N . TRP A 1 656 ? 13.417 4.386 7.688 1.00 93.88 656 TRP A N 1
ATOM 5040 C CA . TRP A 1 656 ? 13.181 4.733 6.297 1.00 93.88 656 TRP A CA 1
ATOM 5041 C C . TRP A 1 656 ? 11.699 4.652 5.983 1.00 93.88 656 TRP A C 1
ATOM 5043 O O . TRP A 1 656 ? 11.030 3.717 6.414 1.00 93.88 656 TRP A O 1
ATOM 5053 N N . LEU A 1 657 ? 11.205 5.617 5.221 1.00 91.62 657 LEU A N 1
ATOM 5054 C CA . LEU A 1 657 ? 9.854 5.627 4.686 1.00 91.62 657 LEU A CA 1
ATOM 5055 C C . LEU A 1 657 ? 9.931 5.439 3.173 1.00 91.62 657 LEU A C 1
ATOM 5057 O O . LEU A 1 657 ? 10.698 6.135 2.513 1.00 91.62 657 LEU A O 1
ATOM 5061 N N . TYR A 1 658 ? 9.165 4.496 2.644 1.00 91.81 658 TYR A N 1
ATOM 5062 C CA . TYR A 1 658 ? 8.975 4.297 1.218 1.00 91.81 658 TYR A CA 1
ATOM 5063 C C . TYR A 1 658 ? 7.549 4.671 0.848 1.00 91.81 658 TYR A C 1
ATOM 5065 O O . TYR A 1 658 ? 6.605 3.999 1.265 1.00 91.81 658 TYR A O 1
ATOM 5073 N N . GLU A 1 659 ? 7.415 5.731 0.065 1.00 85.62 659 GLU A N 1
ATOM 5074 C CA . GLU A 1 659 ? 6.148 6.180 -0.500 1.00 85.62 659 GLU A CA 1
ATOM 5075 C C . GLU A 1 659 ? 6.026 5.576 -1.902 1.00 85.62 659 GLU A C 1
ATOM 5077 O O . GLU A 1 659 ? 6.813 5.943 -2.775 1.00 85.62 659 GLU A O 1
ATOM 5082 N N . PRO A 1 660 ? 5.102 4.633 -2.144 1.00 76.31 660 PRO A N 1
ATOM 5083 C CA . PRO A 1 660 ? 4.744 4.246 -3.490 1.00 76.31 660 PRO A CA 1
ATOM 5084 C C . PRO A 1 660 ? 3.776 5.277 -4.066 1.00 76.31 660 PRO A C 1
ATOM 5086 O O . PRO A 1 660 ? 2.577 5.153 -3.827 1.00 76.31 660 PRO A O 1
ATOM 5089 N N . ARG A 1 661 ? 4.269 6.284 -4.795 1.00 64.88 661 ARG A N 1
ATOM 5090 C CA . ARG A 1 661 ? 3.375 7.091 -5.643 1.00 64.88 661 ARG A CA 1
ATOM 5091 C C . ARG A 1 661 ? 3.259 6.423 -6.999 1.00 64.88 661 ARG A C 1
ATOM 5093 O O . ARG A 1 661 ? 4.295 6.225 -7.679 1.00 64.88 661 ARG A O 1
#

Sequence (661 aa):
MDQRKLEEVHKVHADMEALAKQKLVELESRNLSNYNLTQEDFGLSNTTLTLLDIVLTEMDSLLSQINASHLADEQLLLALAEGFVQCNTDLAARQVESNSLSALVNDTSDSHDSCRSTEQSLSAQNSSAWAAYLSKANESQPQEVLDCLQNFQSGYSSQTIEHTLAHLQAIIDCATTLQSWSTAFVANVTGLRDTYFDSLHAVNNHSEDCRVNQSTLESHFCEYRQQLTDSCLAMDTCYRNVNETFHELLVTIATSGSRREASFIAATKVICYIQVLKTNLTQPAVQACQDLVVDTSGIDVDIPVPATKQTCDTSPVADYPCNASWQQEEYFDKSWYTGTPQIEPDTCIPCAVWNAGNVWTELTVANAPAVFGATVTEGPAGKIYHLGGESSTGVFDAMHTFEKNASGWQLSVVSGLDVGPRSGHTSVRDRWAGSLLIYGGWSGAQVLRDLWTFRWNGTFEKISEGPHRSGHSSVWAGPWDGSAAGPMLVFGGLNEGFTYMNEVWQFENSTWSQVSTSGNPSARAYHTAVFAESLGSAGLMLVYGGHSGSSRLDDFWAYDHAAKSWSPLQTGMGTRSHASAVWNPMRQAMLVFGGFSGSDEANDLLEWHNATWNTVIPIGSVPGQRWGHCATWVESEEAMIVVGGRKGASYYGDVWLYEPR

Mean predicted aligned error: 16.08 Å

Nearest PDB structures (foldseek):
  3zx6-assembly1_B  TM=3.125E-01  e=3.606E-02  Archaeoglobus fulgidus DSM 4304
  5xg2-assembly1_A  TM=3.254E-01  e=3.535E-01  Pyrococcus yayanosii CH1
  3g67-assembly1_A  TM=3.094E-01  e=5.213E-01  Thermotoga maritima
  3ja6-assembly1_H  TM=3.211E-01  e=6.030E-01  Escherichia coli
  3ja6-assembly1_I  TM=2.030E-01  e=1.214E-01  Escherichia coli

Solvent-accessible surface area (backbone atoms only — not comparable to full-atom values): 34458 Å² total; per-residue (Å²): 103,61,70,69,60,40,54,54,45,48,46,51,27,52,52,43,53,51,49,48,53,52,48,46,52,56,38,53,76,68,71,51,80,87,58,98,71,53,62,70,71,66,70,54,49,74,70,52,55,54,52,52,52,50,51,46,54,50,38,54,51,47,54,52,50,47,52,55,53,43,54,51,54,39,53,52,49,49,57,49,36,50,45,47,50,47,34,47,50,52,40,57,57,49,48,56,54,30,54,52,33,50,50,50,27,53,56,30,45,54,52,27,53,53,39,40,45,49,38,20,54,37,37,52,50,24,56,51,30,43,51,53,25,52,54,54,69,69,55,76,80,55,66,72,52,58,59,41,53,53,71,75,69,58,85,86,83,81,97,52,71,68,64,51,53,55,51,54,48,53,51,53,53,32,52,51,52,44,50,54,50,51,52,54,50,51,55,49,42,51,52,32,44,49,51,22,52,54,32,47,50,53,31,56,56,47,50,53,56,32,50,52,31,47,53,49,25,41,50,38,42,40,51,25,36,48,51,43,50,50,40,41,50,54,34,54,50,45,48,48,55,45,50,51,54,47,50,56,46,50,57,50,48,53,58,30,43,57,44,40,52,53,40,48,48,32,41,55,38,36,49,41,40,53,52,30,66,66,72,54,74,42,74,71,52,57,50,50,38,68,71,55,81,70,88,57,74,92,66,62,78,74,78,74,80,63,58,80,82,72,87,71,85,57,71,91,48,67,60,42,54,69,34,72,69,34,41,37,64,76,42,68,69,37,88,39,50,87,48,40,85,86,68,72,69,71,81,60,61,51,68,64,76,71,43,90,30,26,34,43,44,78,50,80,44,79,85,43,68,48,23,24,28,30,34,37,38,52,49,78,94,52,29,30,40,36,39,35,4,33,47,99,90,45,47,31,48,60,37,35,35,42,40,79,53,99,91,44,58,44,73,45,78,60,71,79,77,81,82,54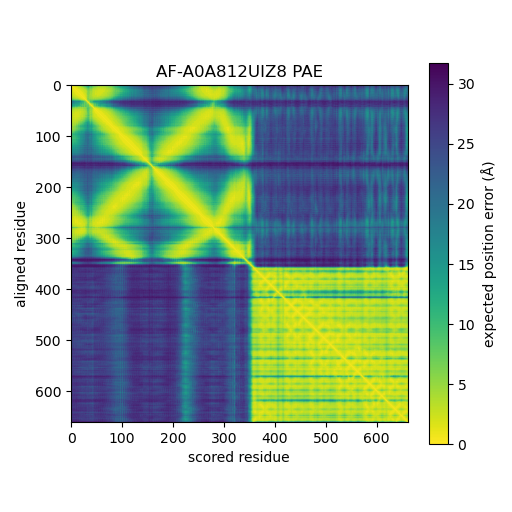,36,22,20,28,31,37,56,36,56,41,57,49,82,57,33,37,38,38,39,34,2,31,43,84,84,47,46,28,27,48,30,32,39,37,38,89,90,58,48,68,44,79,73,50,72,59,71,42,24,21,25,32,32,53,36,50,64,37,52,91,88,21,86,40,78,51,34,40,37,34,41,34,4,23,32,72,84,67,45,55,27,54,56,40,36,34,42,46,95,91,41,74,47,76,54,82,67,42,70,66,68,74,34,22,23,30,32,28,46,37,54,40,63,89,38,76,97,73,15,26,42,40,37,43,36,4,32,48,86,87,47,55,27,29,54,25,35,37,35,34,69,85,77,37,35,38,45,82,49,73,63,51,94,60,44,23,20,30,29,29,38,30,52,39,80,91,74,62,24,42,38,37,39,36,4,32,43,86,87,50,61,31,56,55,39,35,38,38,40,91,92,39,78,45,79,58,68,62,47,77,66,67,73,72,49,21,25,27,29,24,34,28,47,31,75,84,69,58,22,40,39,40,42,34,3,29,45,93,93,48,57,32,34,55,36,35,39,35,34,74,86

Secondary structure (DSSP, 8-state):
--HHHHHHHHHHHHHHHHHHHHHHHHHHHTT-TTS---TTTTT--HHHHHHHHHHHHHHHHHHHHHHHHHHHHHHHHHHHHHHHHHHHHHHHHHHHHHHHHHHHHHHHHHHHHHHHHHHHHHHHHHHHHHHHHHHHHTPPPPHHHHHHHHTTTS----SSHHHHHHHHHHHHHHHHHHHHHHHHHHHHHHHHHHHHHHHHHHHHHHHHHHHHHHHHHHHHHHHHHHHHHHHHHHHHHHHHHHHHHHHHHHHHHHHHHHHHHHHHHHHHHHHHHHHHHHH---HHHHHHHHSPPPP-GGG---PPPPPPPPP---GGGSS-TT-HHHHIIIIITSTTGGGSS--S-TT----S--SSSEEEEEE--TT----BS-EEEE-GGG-EEEE--EETTEE---EEEEEEETTEEEEEEPP---S---BS-EEEEETTTTEEEEE--B-SSSB--EEEEEETTTEEEEEEE-S--BS-EEEE-S-TT-SS--PEEEE--B-TT--B---EEEEETTEEEEEP-BSPPPP-BS-EEEEETTSTTT-EEEEEEEE-SS-EEEEEEEEETTTTEEEE----SS--BS-EEEEETTTTEEEEEEEE-SS-EEEEEEEEETTEEEEE--BS--PPS-BS-EEEEEGGGTEEEEE--EETTEEP--EEEEEE-

Organism: NCBI:txid878477

pLDDT: mean 88.96, std 10.11, range [38.97, 98.62]

InterPro domains:
  IPR015915 Kelch-type beta-propeller [G3DSA:2.120.10.80] (351-571)
  IPR015915 Kelch-type beta-propeller [G3DSA:2.120.10.80] (575-661)
  IPR015915 Kelch-type beta-propeller [SSF117281] (421-660)
  IPR056737 Attractin/MKLN-like, beta-propeller domain [PF24981] (384-648)

Foldseek 3Di:
DDPVVLVVLLVLLVVLLVLLVVLQVVCVVVVNQPDPDALVSSVQDPVNLVVLVVLLVVLVVLLVVLLVVLVVLQVVLVVLLVLLVVLVVLLVVLVVVLVVLVVVLVVLLVVLLVLLLVLLVLLVQLVVLVVQLVVLVPDDDDVLLVVLVVLVVDDDDDDDPVVVVVSVVSVVVSVVVCVVRVVVSVVSSVVSVVSSVVSVVVSVVSVVVSLVSLVSSQVSLLVSLVSLVVSQLSSVVSVVVSVVVSVVSVVVCVVVLVSSQSSNLSSQLSSQSSCCSNRPSDPVSSVCSVPDDDDDPSSDHDRDDHDDRDDRDSVVSPDHWPDPVNCCVSAVVRPSNVSRPDDPPPPTDGSPQPFPWWAKDWFPEPPFDQFFQWAWDAAPPLKIKIAWGAAPVGTDGWIWIWDQDPVGIYIDTQPDTDPAGFGQWYWEQFLQVRWIWIAWGDRRDFTAFWIWIAHPVRDIDGLDGHFRFGQKEWYQQDDPNNPDHGWIKIAWGAGRVRAFGGWIWTQDPSDIDTQDEEPTDAGFGQWEWYWLCVPDPRTWIKIAWGDRPVATAQWIWIADPVVRYIDTAPGEDAGFGQWEWEQLNSQSWIWTAWGDRPPFIGGWIWIDHPSDIDTDDHPDDGDDGFGSWYWYQRVVQSWIKTAWGDDDNGIDSIIMITGSD